Protein AF-0000000084916373 (afdb_homodimer)

Solvent-accessible surface area (backbone atoms only — not comparable to full-atom values): 28787 Å² total; per-residue (Å²): 110,29,50,51,50,43,51,54,51,27,26,49,49,11,46,56,46,64,75,36,82,85,44,52,94,63,27,36,56,26,42,46,44,47,35,46,66,44,12,48,21,22,32,31,51,45,44,42,34,71,55,84,90,56,76,74,57,50,57,21,31,39,40,31,54,52,39,30,50,51,26,40,54,53,34,50,49,50,22,62,76,70,62,50,53,50,31,57,30,38,24,44,22,38,29,34,19,35,44,19,34,54,60,53,28,48,42,50,40,38,44,75,61,30,74,73,38,48,58,47,44,48,41,23,27,47,78,7,40,49,45,38,45,36,41,60,40,46,50,44,41,23,62,36,52,76,43,80,80,50,70,66,56,33,50,51,51,51,74,67,31,57,35,51,50,33,36,54,52,16,47,53,31,26,77,68,70,40,74,72,59,69,47,56,40,50,35,21,46,57,38,27,63,38,32,42,57,45,31,25,23,24,50,20,43,62,54,46,77,69,79,90,60,90,48,58,68,60,45,51,52,31,45,44,40,20,49,44,49,45,23,49,49,43,44,44,48,44,37,63,72,66,58,50,69,59,67,61,48,53,49,31,35,52,39,42,24,24,23,33,17,63,68,41,22,49,51,25,33,74,48,62,15,45,45,68,56,32,46,35,42,36,30,52,26,45,66,51,24,61,57,45,45,54,53,50,52,60,71,73,100,108,30,48,50,50,43,51,54,51,27,27,49,49,12,48,58,44,64,75,37,82,84,46,52,93,62,27,35,56,28,42,46,43,46,35,46,64,45,12,47,21,23,33,30,52,45,44,42,33,70,54,83,89,57,76,73,56,52,58,22,30,40,41,32,53,52,40,30,50,51,25,39,53,52,33,50,50,50,22,61,76,68,64,50,52,49,32,57,31,38,24,45,20,39,28,33,20,35,42,19,35,56,59,54,28,47,41,50,41,37,42,73,62,30,74,72,37,48,59,46,42,49,41,24,26,48,77,7,40,49,45,39,44,34,41,60,38,46,51,43,38,23,63,37,52,74,42,79,79,50,70,68,57,33,49,50,51,51,73,67,31,57,36,48,50,33,36,53,51,16,47,55,32,26,76,68,71,42,76,72,58,67,48,56,39,50,34,20,46,58,38,27,63,39,33,42,55,44,30,24,22,24,51,20,44,62,55,46,80,69,78,90,60,91,49,58,68,60,45,50,51,33,44,44,40,18,51,45,48,46,22,48,49,44,45,44,47,45,38,63,71,66,58,49,70,58,66,62,46,52,51,31,36,51,39,41,24,25,24,33,16,64,69,40,22,48,52,26,33,75,46,62,15,44,45,69,55,32,46,35,41,36,31,51,28,44,67,50,23,60,58,48,44,54,54,50,54,60,72,74,101

Radius of gyration: 26.42 Å; Cα contacts (8 Å, |Δi|>4): 1008; chains: 2; bounding box: 50×74×58 Å

Structure (mmCIF, N/CA/C/O backbone):
data_AF-0000000084916373-model_v1
#
loop_
_entity.id
_entity.type
_entity.pdbx_description
1 polymer 'Membrane transport protein'
#
loop_
_atom_site.group_PDB
_atom_site.id
_atom_site.type_symbol
_atom_site.label_atom_id
_atom_site.label_alt_id
_atom_site.label_comp_id
_atom_site.label_asym_id
_atom_site.label_entity_id
_atom_site.label_seq_id
_atom_site.pdbx_PDB_ins_code
_atom_site.Cartn_x
_atom_site.Cartn_y
_atom_site.Cartn_z
_atom_site.occupancy
_atom_site.B_iso_or_equiv
_atom_site.auth_seq_id
_atom_site.auth_comp_id
_atom_site.auth_asym_id
_atom_site.auth_atom_id
_atom_site.pdbx_PDB_model_num
ATOM 1 N N . MET A 1 1 ? -13.148 -0.908 18.141 1 86 1 MET A N 1
ATOM 2 C CA . MET A 1 1 ? -11.992 -1.636 18.656 1 86 1 MET A CA 1
ATOM 3 C C . MET A 1 1 ? -11.094 -2.107 17.5 1 86 1 MET A C 1
ATOM 5 O O . MET A 1 1 ? -9.867 -2.07 17.609 1 86 1 MET A O 1
ATOM 9 N N . ASP A 1 2 ? -11.688 -2.361 16.375 1 92.56 2 ASP A N 1
ATOM 10 C CA . ASP A 1 2 ? -10.906 -2.877 15.25 1 92.56 2 ASP A CA 1
ATOM 11 C C . ASP A 1 2 ? -9.984 -1.799 14.688 1 92.56 2 ASP A C 1
ATOM 13 O O . ASP A 1 2 ? -8.805 -2.057 14.422 1 92.56 2 ASP A O 1
ATOM 17 N N . THR A 1 3 ? -10.508 -0.589 14.688 1 91.44 3 THR A N 1
ATOM 18 C CA . THR A 1 3 ? -9.711 0.476 14.094 1 91.44 3 THR A CA 1
ATOM 19 C C . THR A 1 3 ? -8.531 0.835 14.984 1 91.44 3 THR A C 1
ATOM 21 O O . THR A 1 3 ? -7.457 1.185 14.492 1 91.44 3 THR A O 1
ATOM 24 N N . ILE A 1 4 ? -8.742 0.727 16.219 1 92.69 4 ILE A N 1
ATOM 25 C CA . ILE A 1 4 ? -7.664 0.983 17.172 1 92.69 4 ILE A CA 1
ATOM 26 C C . ILE A 1 4 ? -6.609 -0.117 17.062 1 92.69 4 ILE A C 1
ATOM 28 O O . ILE A 1 4 ? -5.41 0.161 17.094 1 92.69 4 ILE A O 1
ATOM 32 N N . ILE A 1 5 ? -7.02 -1.351 16.953 1 95.5 5 ILE A N 1
ATOM 33 C CA . ILE A 1 5 ? -6.102 -2.471 16.781 1 95.5 5 ILE A CA 1
ATOM 34 C C . ILE A 1 5 ? -5.312 -2.301 15.484 1 95.5 5 ILE A C 1
ATOM 36 O O . ILE A 1 5 ? -4.094 -2.492 15.461 1 95.5 5 ILE A O 1
ATOM 40 N N . LEU A 1 6 ? -6.027 -1.911 14.453 1 96.25 6 LEU A N 1
ATOM 41 C CA . LEU A 1 6 ? -5.383 -1.679 13.164 1 96.25 6 LEU A CA 1
ATOM 42 C C . LEU A 1 6 ? -4.305 -0.61 13.281 1 96.25 6 LEU A C 1
ATOM 44 O O . LEU A 1 6 ? -3.209 -0.763 12.734 1 96.25 6 LEU A O 1
ATOM 48 N N . LEU A 1 7 ? -4.652 0.429 14 1 94.81 7 LEU A N 1
ATOM 49 C CA . LEU A 1 7 ? -3.75 1.562 14.188 1 94.81 7 LEU A CA 1
ATOM 50 C C . LEU A 1 7 ? -2.43 1.109 14.805 1 94.81 7 LEU A C 1
ATOM 52 O O . LEU A 1 7 ? -1.363 1.324 14.219 1 94.81 7 LEU A O 1
ATOM 56 N N . PHE A 1 8 ? -2.453 0.413 15.836 1 95.69 8 PHE A N 1
ATOM 57 C CA . PHE A 1 8 ? -1.244 0.057 16.578 1 95.69 8 PHE A CA 1
ATOM 58 C C . PHE A 1 8 ? -0.539 -1.122 15.914 1 95.69 8 PHE A C 1
ATOM 60 O O . PHE A 1 8 ? 0.691 -1.202 15.922 1 95.69 8 PHE A O 1
ATOM 67 N N . LEU A 1 9 ? -1.278 -2.043 15.32 1 97.12 9 LEU A N 1
ATOM 68 C CA . LEU A 1 9 ? -0.685 -3.18 14.625 1 97.12 9 LEU A CA 1
ATOM 69 C C . LEU A 1 9 ? 0.157 -2.711 13.445 1 97.12 9 LEU A C 1
ATOM 71 O O . LEU A 1 9 ? 1.304 -3.137 13.281 1 97.12 9 LEU A O 1
ATOM 75 N N . CYS A 1 10 ? -0.385 -1.832 12.648 1 97.56 10 CYS A N 1
ATOM 76 C CA . CYS A 1 10 ? 0.311 -1.375 11.453 1 97.56 10 CYS A CA 1
ATOM 77 C C . CYS A 1 10 ? 1.515 -0.514 11.812 1 97.56 10 CYS A C 1
ATOM 79 O O . CYS A 1 10 ? 2.566 -0.611 11.18 1 97.56 10 CYS A O 1
ATOM 81 N N . LEU A 1 11 ? 1.34 0.321 12.844 1 96.06 11 LEU A N 1
ATOM 82 C CA . LEU A 1 11 ? 2.469 1.119 13.312 1 96.06 11 LEU A CA 1
ATOM 83 C C . LEU A 1 11 ? 3.604 0.224 13.797 1 96.06 11 LEU A C 1
ATOM 85 O O . LEU A 1 11 ? 4.77 0.455 13.461 1 96.06 11 LEU A O 1
ATOM 89 N N . LEU A 1 12 ? 3.271 -0.769 14.57 1 97.12 12 LEU A N 1
ATOM 90 C CA . LEU A 1 12 ? 4.262 -1.694 15.117 1 97.12 12 LEU A CA 1
ATOM 91 C C . LEU A 1 12 ? 4.93 -2.49 14 1 97.12 12 LEU A C 1
ATOM 93 O O . LEU A 1 12 ? 6.141 -2.717 14.039 1 97.12 12 LEU A O 1
ATOM 97 N N . LEU A 1 13 ? 4.18 -2.934 13.039 1 97.56 13 LEU A N 1
ATOM 98 C CA . LEU A 1 13 ? 4.75 -3.639 11.898 1 97.56 13 LEU A CA 1
ATOM 99 C C . LEU A 1 13 ? 5.777 -2.77 11.172 1 97.56 13 LEU A C 1
ATOM 101 O O . LEU A 1 13 ? 6.852 -3.246 10.805 1 97.56 13 LEU A O 1
ATOM 105 N N . GLY A 1 14 ? 5.379 -1.488 10.977 1 97.62 14 GLY A N 1
ATOM 106 C CA . GLY A 1 14 ? 6.328 -0.568 10.375 1 97.62 14 GLY A CA 1
ATOM 107 C C . GLY A 1 14 ? 7.641 -0.487 11.133 1 97.62 14 GLY A C 1
ATOM 108 O O . GLY A 1 14 ? 8.719 -0.522 10.523 1 97.62 14 GLY A O 1
ATOM 109 N N . ILE A 1 15 ? 7.574 -0.444 12.422 1 96.25 15 ILE A N 1
ATOM 110 C CA . ILE A 1 15 ? 8.758 -0.365 13.273 1 96.25 15 ILE A CA 1
ATOM 111 C C . ILE A 1 15 ? 9.57 -1.648 13.141 1 96.25 15 ILE A C 1
ATOM 113 O O . ILE A 1 15 ? 10.797 -1.601 13.008 1 96.25 15 ILE A O 1
ATOM 117 N N . VAL A 1 16 ? 8.938 -2.754 13.102 1 96.38 16 VAL A N 1
ATOM 118 C CA . VAL A 1 16 ? 9.594 -4.051 12.984 1 96.38 16 VAL A CA 1
ATOM 119 C C . VAL A 1 16 ? 10.273 -4.16 11.617 1 96.38 16 VAL A C 1
ATOM 121 O O . VAL A 1 16 ? 11.383 -4.688 11.508 1 96.38 16 VAL A O 1
ATOM 124 N N . PHE A 1 17 ? 9.672 -3.646 10.586 1 96.81 17 PHE A N 1
ATOM 125 C CA . PHE A 1 17 ? 10.164 -3.771 9.227 1 96.81 17 PHE A CA 1
ATOM 126 C C . PHE A 1 17 ? 11.438 -2.951 9.031 1 96.81 17 PHE A C 1
ATOM 128 O O . PHE A 1 17 ? 12.156 -3.137 8.047 1 96.81 17 PHE A O 1
ATOM 135 N N . GLN A 1 18 ? 11.68 -2.029 9.953 1 95.38 18 GLN A N 1
ATOM 136 C CA . GLN A 1 18 ? 12.93 -1.275 9.875 1 95.38 18 GLN A CA 1
ATOM 137 C C . GLN A 1 18 ? 14.133 -2.207 9.906 1 95.38 18 GLN A C 1
ATOM 139 O O . GLN A 1 18 ? 15.195 -1.877 9.367 1 95.38 18 GLN A O 1
ATOM 144 N N . ASN A 1 19 ? 13.938 -3.385 10.484 1 93.62 19 ASN A N 1
ATOM 145 C CA . ASN A 1 19 ? 15.062 -4.289 10.695 1 93.62 19 ASN A CA 1
ATOM 146 C C . ASN A 1 19 ? 14.945 -5.547 9.836 1 93.62 19 ASN A C 1
ATOM 148 O O . ASN A 1 19 ? 15.625 -6.539 10.086 1 93.62 19 ASN A O 1
ATOM 152 N N . VAL A 1 20 ? 14.102 -5.535 8.945 1 91.56 20 VAL A N 1
ATOM 153 C CA . VAL A 1 20 ? 13.93 -6.668 8.047 1 91.56 20 VAL A CA 1
ATOM 154 C C . VAL A 1 20 ? 14.664 -6.402 6.734 1 91.56 20 VAL A C 1
ATOM 156 O O . VAL A 1 20 ? 14.391 -5.41 6.051 1 91.56 20 VAL A O 1
ATOM 159 N N . ASN A 1 21 ? 15.484 -7.242 6.301 1 88.81 21 ASN A N 1
ATOM 160 C CA . ASN A 1 21 ? 16.391 -7.043 5.176 1 88.81 21 ASN A CA 1
ATOM 161 C C . ASN A 1 21 ? 15.633 -7.004 3.85 1 88.81 21 ASN A C 1
ATOM 163 O O . ASN A 1 21 ? 16.078 -6.367 2.895 1 88.81 21 ASN A O 1
ATOM 167 N N . SER A 1 22 ? 14.555 -7.684 3.762 1 87.62 22 SER A N 1
ATOM 168 C CA . SER A 1 22 ? 13.82 -7.75 2.504 1 87.62 22 SER A CA 1
ATOM 169 C C . SER A 1 22 ? 13.195 -6.402 2.156 1 87.62 22 SER A C 1
ATOM 171 O O . SER A 1 22 ? 12.906 -6.129 0.99 1 87.62 22 SER A O 1
ATOM 173 N N . PHE A 1 23 ? 12.961 -5.566 3.133 1 91.62 23 PHE A N 1
ATOM 174 C CA . PHE A 1 23 ? 12.453 -4.223 2.885 1 91.62 23 PHE A CA 1
ATOM 175 C C . PHE A 1 23 ? 13.586 -3.283 2.492 1 91.62 23 PHE A C 1
ATOM 177 O O . PHE A 1 23 ? 14.586 -3.17 3.209 1 91.62 23 PHE A O 1
ATOM 184 N N . PRO A 1 24 ? 13.32 -2.607 1.351 1 92.88 24 PRO A N 1
ATOM 185 C CA . PRO A 1 24 ? 14.32 -1.589 1.033 1 92.88 24 PRO A CA 1
ATOM 186 C C . PRO A 1 24 ? 14.438 -0.515 2.113 1 92.88 24 PRO A C 1
ATOM 188 O O . PRO A 1 24 ? 13.445 -0.192 2.773 1 92.88 24 PRO A O 1
ATOM 191 N N . LYS A 1 25 ? 15.633 0.124 2.207 1 91.44 25 LYS A N 1
ATOM 192 C CA . LYS A 1 25 ? 15.883 1.139 3.227 1 91.44 25 LYS A CA 1
ATOM 193 C C . LYS A 1 25 ? 14.977 2.354 3.023 1 91.44 25 LYS A C 1
ATOM 195 O O . LYS A 1 25 ? 14.602 3.023 3.99 1 91.44 25 LYS A O 1
ATOM 200 N N . ASN A 1 26 ? 14.586 2.559 1.809 1 93.94 26 ASN A N 1
ATOM 201 C CA . ASN A 1 26 ? 13.734 3.705 1.51 1 93.94 26 ASN A CA 1
ATOM 202 C C . ASN A 1 26 ? 12.289 3.279 1.236 1 93.94 26 ASN A C 1
ATOM 204 O O . ASN A 1 26 ? 11.578 3.936 0.475 1 93.94 26 ASN A O 1
ATOM 208 N N . ALA A 1 27 ? 11.875 2.205 1.828 1 96.5 27 ALA A N 1
ATOM 209 C CA . ALA A 1 27 ? 10.555 1.642 1.568 1 96.5 27 ALA A CA 1
ATOM 210 C C . ALA A 1 27 ? 9.453 2.639 1.922 1 96.5 27 ALA A C 1
ATOM 212 O O . ALA A 1 27 ? 8.422 2.695 1.252 1 96.5 27 ALA A O 1
ATOM 213 N N . HIS A 1 28 ? 9.656 3.42 2.975 1 96.12 28 HIS A N 1
ATOM 214 C CA . HIS A 1 28 ? 8.648 4.383 3.412 1 96.12 28 HIS A CA 1
ATOM 215 C C . HIS A 1 28 ? 8.352 5.406 2.32 1 96.12 28 HIS A C 1
ATOM 217 O O . HIS A 1 28 ? 7.223 5.887 2.205 1 96.12 28 HIS A O 1
ATOM 223 N N . LEU A 1 29 ? 9.312 5.73 1.427 1 95.88 29 LEU A N 1
ATOM 224 C CA . LEU A 1 29 ? 9.102 6.707 0.36 1 95.88 29 LEU A CA 1
ATOM 225 C C . LEU A 1 29 ? 8.078 6.191 -0.652 1 95.88 29 LEU A C 1
ATOM 227 O O . LEU A 1 29 ? 7.188 6.934 -1.069 1 95.88 29 LEU A O 1
ATOM 231 N N . ALA A 1 30 ? 8.227 4.93 -0.994 1 96.94 30 ALA A N 1
ATOM 232 C CA . ALA A 1 30 ? 7.305 4.328 -1.952 1 96.94 30 ALA A CA 1
ATOM 233 C C . ALA A 1 30 ? 5.895 4.234 -1.374 1 96.94 30 ALA A C 1
ATOM 235 O O . ALA A 1 30 ? 4.914 4.52 -2.066 1 96.94 30 ALA A O 1
ATOM 236 N N . LEU A 1 31 ? 5.785 3.811 -0.156 1 97.94 31 LEU A N 1
ATOM 237 C CA . LEU A 1 31 ? 4.488 3.705 0.503 1 97.94 31 LEU A CA 1
ATOM 238 C C . LEU A 1 31 ? 3.826 5.074 0.625 1 97.94 31 LEU A C 1
ATOM 240 O O . LEU A 1 31 ? 2.623 5.211 0.394 1 97.94 31 LEU A O 1
ATOM 244 N N . ASN A 1 32 ? 4.629 6.094 0.969 1 96.62 32 ASN A N 1
ATOM 245 C CA . ASN A 1 32 ? 4.121 7.461 1.044 1 96.62 32 ASN A CA 1
ATOM 246 C C . ASN A 1 32 ? 3.566 7.926 -0.299 1 96.62 32 ASN A C 1
ATOM 248 O O . ASN A 1 32 ? 2.52 8.57 -0.354 1 96.62 32 ASN A O 1
ATOM 252 N N . GLN A 1 33 ? 4.312 7.602 -1.324 1 96.5 33 GLN A N 1
ATOM 253 C CA . GLN A 1 33 ? 3.879 8.023 -2.65 1 96.5 33 GLN A CA 1
ATOM 254 C C . GLN A 1 33 ? 2.566 7.352 -3.039 1 96.5 33 GLN A C 1
ATOM 256 O O . GLN A 1 33 ? 1.718 7.965 -3.693 1 96.5 33 GLN A O 1
ATOM 261 N N . PHE A 1 34 ? 2.385 6.113 -2.68 1 98.25 34 PHE A N 1
ATOM 262 C CA . PHE A 1 34 ? 1.119 5.43 -2.932 1 98.25 34 PHE A CA 1
ATOM 263 C C . PHE A 1 34 ? -0.027 6.141 -2.219 1 98.25 34 PHE A C 1
ATOM 265 O O . PHE A 1 34 ? -1.078 6.383 -2.816 1 98.25 34 PHE A O 1
ATOM 272 N N . VAL A 1 35 ? 0.181 6.461 -0.971 1 97.62 35 VAL A N 1
ATOM 273 C CA . VAL A 1 35 ? -0.853 7.113 -0.173 1 97.62 35 VAL A CA 1
ATOM 274 C C . VAL A 1 35 ? -1.18 8.477 -0.768 1 97.62 35 VAL A C 1
ATOM 276 O O . VAL A 1 35 ? -2.352 8.828 -0.935 1 97.62 35 VAL A O 1
ATOM 279 N N . LEU A 1 36 ? -0.186 9.219 -1.156 1 95.94 36 LEU A N 1
ATOM 280 C CA . LEU A 1 36 ? -0.333 10.594 -1.61 1 95.94 36 LEU A CA 1
ATOM 281 C C . LEU A 1 36 ? -0.966 10.648 -2.998 1 95.94 36 LEU A C 1
ATOM 283 O O . LEU A 1 36 ? -1.745 11.555 -3.297 1 95.94 36 LEU A O 1
ATOM 287 N N . ASN A 1 37 ? -0.637 9.625 -3.811 1 96 37 ASN A N 1
ATOM 288 C CA . ASN A 1 37 ? -1.009 9.742 -5.219 1 96 37 ASN A CA 1
ATOM 289 C C . ASN A 1 37 ? -2.191 8.836 -5.562 1 96 37 ASN A C 1
ATOM 291 O O . ASN A 1 37 ? -2.812 9 -6.613 1 96 37 ASN A O 1
ATOM 295 N N . VAL A 1 38 ? -2.51 7.973 -4.648 1 97.94 38 VAL A N 1
ATOM 296 C CA . VAL A 1 38 ? -3.588 7.039 -4.957 1 97.94 38 VAL A CA 1
ATOM 297 C C . VAL A 1 38 ? -4.668 7.121 -3.879 1 97.94 38 VAL A C 1
ATOM 299 O O . VAL A 1 38 ? -5.801 7.523 -4.156 1 97.94 38 VAL A O 1
ATOM 302 N N . SER A 1 39 ? -4.305 6.855 -2.629 1 98.25 39 SER A N 1
ATOM 303 C CA . SER A 1 39 ? -5.273 6.656 -1.557 1 98.25 39 SER A CA 1
ATOM 304 C C . SER A 1 39 ? -5.977 7.957 -1.195 1 98.25 39 SER A C 1
ATOM 306 O O . SER A 1 39 ? -7.203 7.996 -1.083 1 98.25 39 SER A O 1
ATOM 308 N N . ILE A 1 40 ? -5.211 9.016 -0.979 1 97 40 ILE A N 1
ATOM 309 C CA . ILE A 1 40 ? -5.762 10.273 -0.502 1 97 40 ILE A CA 1
ATOM 310 C C . ILE A 1 40 ? -6.605 10.922 -1.603 1 97 40 ILE A C 1
ATOM 312 O O . ILE A 1 40 ? -7.719 11.383 -1.35 1 97 40 ILE A O 1
ATOM 316 N N . PRO A 1 41 ? -6.078 10.93 -2.867 1 97.31 41 PRO A N 1
ATOM 317 C CA . PRO A 1 41 ? -6.938 11.43 -3.943 1 97.31 41 PRO A CA 1
ATOM 318 C C . PRO A 1 41 ? -8.273 10.688 -4.02 1 97.31 41 PRO A C 1
ATOM 320 O O . PRO A 1 41 ? -9.32 11.32 -4.18 1 97.31 41 PRO A O 1
ATOM 323 N N . ALA A 1 42 ? -8.219 9.391 -3.904 1 98.25 42 ALA A N 1
ATOM 324 C CA . ALA A 1 42 ? -9.445 8.594 -3.934 1 98.25 42 ALA A CA 1
ATOM 325 C C . ALA A 1 42 ? -10.352 8.938 -2.758 1 98.25 42 ALA A C 1
ATOM 327 O O . ALA A 1 42 ? -11.578 8.977 -2.9 1 98.25 42 ALA A O 1
ATOM 328 N N . MET A 1 43 ? -9.766 9.164 -1.672 1 97.31 43 MET A N 1
ATOM 329 C CA . MET A 1 43 ? -10.508 9.555 -0.476 1 97.31 43 MET A CA 1
ATOM 330 C C . MET A 1 43 ? -11.258 10.859 -0.701 1 97.31 43 MET A C 1
ATOM 332 O O . MET A 1 43 ? -12.43 10.977 -0.344 1 97.31 43 MET A O 1
ATOM 336 N N . ALA A 1 44 ? -10.594 11.805 -1.265 1 97.12 44 ALA A N 1
ATOM 337 C CA . ALA A 1 44 ? -11.219 13.086 -1.567 1 97.12 44 ALA A CA 1
ATOM 338 C C . ALA A 1 44 ? -12.383 12.914 -2.541 1 97.12 44 ALA A C 1
ATOM 340 O O . ALA A 1 44 ? -13.461 13.469 -2.328 1 97.12 44 ALA A O 1
ATOM 341 N N . LEU A 1 45 ? -12.156 12.117 -3.57 1 98.06 45 LEU A N 1
ATOM 342 C CA . LEU A 1 45 ? -13.164 11.922 -4.605 1 98.06 45 LEU A CA 1
ATOM 343 C C . LEU A 1 45 ? -14.375 11.188 -4.051 1 98.06 45 LEU A C 1
ATOM 345 O O . LEU A 1 45 ? -15.492 11.375 -4.531 1 98.06 45 LEU A O 1
ATOM 349 N N . TYR A 1 46 ? -14.172 10.422 -3.039 1 97.94 46 TYR A N 1
ATOM 350 C CA . TYR A 1 46 ? -15.273 9.656 -2.463 1 97.94 46 TYR A CA 1
ATOM 351 C C . TYR A 1 46 ? -16.078 10.5 -1.483 1 97.94 46 TYR A C 1
ATOM 353 O O . TYR A 1 46 ? -17.312 10.531 -1.539 1 97.94 46 TYR A O 1
ATOM 361 N N . TYR A 1 47 ? -15.422 11.234 -0.613 1 96.5 47 TYR A N 1
ATOM 362 C CA . TYR A 1 47 ? -16.094 11.844 0.535 1 96.5 47 TYR A CA 1
ATOM 363 C C . TYR A 1 47 ? -16.562 13.25 0.204 1 96.5 47 TYR A C 1
ATOM 365 O O . TYR A 1 47 ? -17.672 13.641 0.582 1 96.5 47 TYR A O 1
ATOM 373 N N . ILE A 1 48 ? -15.883 14.016 -0.534 1 96.94 48 ILE A N 1
ATOM 374 C CA . ILE A 1 48 ? -16.094 15.453 -0.667 1 96.94 48 ILE A CA 1
ATOM 375 C C . ILE A 1 48 ? -17.391 15.719 -1.434 1 96.94 48 ILE A C 1
ATOM 377 O O . ILE A 1 48 ? -18.172 16.594 -1.058 1 96.94 48 ILE A O 1
ATOM 381 N N . PRO A 1 49 ? -17.641 14.984 -2.537 1 97.19 49 PRO A N 1
ATOM 382 C CA . PRO A 1 49 ? -18.875 15.25 -3.26 1 97.19 49 PRO A CA 1
ATOM 383 C C . PRO A 1 49 ? -20.125 15.07 -2.383 1 97.19 49 PRO A C 1
ATOM 385 O O . PRO A 1 49 ? -21.188 15.578 -2.715 1 97.19 49 PRO A O 1
ATOM 388 N N . LYS A 1 50 ? -19.969 14.445 -1.221 1 95.06 50 LYS A N 1
ATOM 389 C CA . LYS A 1 50 ? -21.094 14.086 -0.375 1 95.06 50 LYS A CA 1
ATOM 390 C C . LYS A 1 50 ? -21.219 15.031 0.811 1 95.06 50 LYS A C 1
ATOM 392 O O . LYS A 1 50 ? -22.234 15.016 1.521 1 95.06 50 LYS A O 1
ATOM 397 N N . ILE A 1 51 ? -20.281 15.938 0.993 1 94.75 51 ILE A N 1
ATOM 398 C CA . ILE A 1 51 ? -20.234 16.812 2.154 1 94.75 51 ILE A CA 1
ATOM 399 C C . ILE A 1 51 ? -21.188 18 1.948 1 94.75 51 ILE A C 1
ATOM 401 O O . ILE A 1 51 ? -21.312 18.5 0.834 1 94.75 51 ILE A O 1
ATOM 405 N N . LYS A 1 52 ? -21.891 18.391 3.012 1 93.62 52 LYS A N 1
ATOM 406 C CA . LYS A 1 52 ? -22.656 19.625 2.984 1 93.62 52 LYS A CA 1
ATOM 407 C C . LYS A 1 52 ? -21.75 20.844 3.166 1 93.62 52 LYS A C 1
ATOM 409 O O . LYS A 1 52 ? -21.109 21 4.211 1 93.62 52 LYS A O 1
ATOM 414 N N . ILE A 1 53 ? -21.812 21.719 2.209 1 92.5 53 ILE A N 1
ATOM 415 C CA . ILE A 1 53 ? -20.938 22.891 2.26 1 92.5 53 ILE A CA 1
ATOM 416 C C . ILE A 1 53 ? -21.656 24.031 2.988 1 92.5 53 ILE A C 1
ATOM 418 O O . ILE A 1 53 ? -22.688 24.516 2.525 1 92.5 53 ILE A O 1
ATOM 422 N N . ASP A 1 54 ? -21.094 24.375 4.121 1 94.19 54 ASP A N 1
ATOM 423 C CA . ASP A 1 54 ? -21.625 25.516 4.883 1 94.19 54 ASP A CA 1
ATOM 424 C C . ASP A 1 54 ? -20.5 26.203 5.66 1 94.19 54 ASP A C 1
ATOM 426 O O . ASP A 1 54 ? -19.328 25.906 5.469 1 94.19 54 ASP A O 1
ATOM 430 N N . GLU A 1 55 ? -20.75 27.188 6.461 1 94.06 55 GLU A N 1
ATOM 431 C CA . GLU A 1 55 ? -19.781 28.031 7.137 1 94.06 55 GLU A CA 1
ATOM 432 C C . GLU A 1 55 ? -19 27.25 8.195 1 94.06 55 GLU A C 1
ATOM 434 O O . GLU A 1 55 ? -17.906 27.656 8.594 1 94.06 55 GLU A O 1
ATOM 439 N N . SER A 1 56 ? -19.547 26.203 8.641 1 95.19 56 SER A N 1
ATOM 440 C CA . SER A 1 56 ? -18.875 25.406 9.656 1 95.19 56 SER A CA 1
ATOM 441 C C . SER A 1 56 ? -17.562 24.844 9.141 1 95.19 56 SER A C 1
ATOM 443 O O . SER A 1 56 ? -16.688 24.484 9.922 1 95.19 56 SER A O 1
ATOM 445 N N . LEU A 1 57 ? -17.438 24.797 7.84 1 95.38 57 LEU A N 1
ATOM 446 C CA . LEU A 1 57 ? -16.234 24.234 7.227 1 95.38 57 LEU A CA 1
ATOM 447 C C . LEU A 1 57 ? -15.062 25.219 7.348 1 95.38 57 LEU A C 1
ATOM 449 O O . LEU A 1 57 ? -13.906 24.844 7.113 1 95.38 57 LEU A O 1
ATOM 453 N N . LEU A 1 58 ? -15.281 26.406 7.773 1 96.62 58 LEU A N 1
ATOM 454 C CA . LEU A 1 58 ? -14.219 27.375 8 1 96.62 58 LEU A CA 1
ATOM 455 C C . LEU A 1 58 ? -13.383 26.984 9.219 1 96.62 58 LEU A C 1
ATOM 457 O O . LEU A 1 58 ? -12.188 27.297 9.281 1 96.62 58 LEU A O 1
ATOM 461 N N . PHE A 1 59 ? -13.992 26.297 10.156 1 97.88 59 PHE A N 1
ATOM 462 C CA . PHE A 1 59 ? -13.297 25.875 11.367 1 97.88 59 PHE A CA 1
ATOM 463 C C . PHE A 1 59 ? -12.172 24.906 11.039 1 97.88 59 PHE A C 1
ATOM 465 O O . PHE A 1 59 ? -11.016 25.141 11.398 1 97.88 59 PHE A O 1
ATOM 472 N N . PRO A 1 60 ? -12.5 23.859 10.32 1 98.44 60 PRO A N 1
ATOM 473 C CA . PRO A 1 60 ? -11.406 22.953 9.977 1 98.44 60 PRO A CA 1
ATOM 474 C C . PRO A 1 60 ? -10.367 23.594 9.062 1 98.44 60 PRO A C 1
ATOM 476 O O . PRO A 1 60 ? -9.172 23.344 9.211 1 98.44 60 PRO A O 1
ATOM 479 N N . VAL A 1 61 ? -10.734 24.406 8.164 1 97.69 61 VAL A N 1
ATOM 480 C CA . VAL A 1 61 ? -9.789 25.078 7.277 1 97.69 61 VAL A CA 1
ATOM 481 C C . VAL A 1 61 ? -8.852 25.953 8.102 1 97.69 61 VAL A C 1
ATOM 483 O O . VAL A 1 61 ? -7.656 26.031 7.816 1 97.69 61 VAL A O 1
ATOM 486 N N . GLY A 1 62 ? -9.352 26.578 9.047 1 98.25 62 GLY A N 1
ATOM 487 C CA . GLY A 1 62 ? -8.633 27.547 9.859 1 98.25 62 GLY A CA 1
ATOM 488 C C . GLY A 1 62 ? -7.539 26.922 10.711 1 98.25 62 GLY A C 1
ATOM 489 O O . GLY A 1 62 ? -6.602 27.609 11.125 1 98.25 62 GLY A O 1
ATOM 490 N N . ILE A 1 63 ? -7.605 25.625 10.914 1 98.62 63 ILE A N 1
ATOM 491 C CA . ILE A 1 63 ? -6.691 24.953 11.828 1 98.62 63 ILE A CA 1
ATOM 492 C C . ILE A 1 63 ? -5.25 25.156 11.367 1 98.62 63 ILE A C 1
ATOM 494 O O . ILE A 1 63 ? -4.398 25.594 12.141 1 98.62 63 ILE A O 1
ATOM 498 N N . ALA A 1 64 ? -5 24.875 10.125 1 98.19 64 ALA A N 1
ATOM 499 C CA . ALA A 1 64 ? -3.627 24.938 9.633 1 98.19 64 ALA A CA 1
ATOM 500 C C . ALA A 1 64 ? -3.182 26.391 9.445 1 98.19 64 ALA A C 1
ATOM 502 O O . ALA A 1 64 ? -2.039 26.734 9.75 1 98.19 64 ALA A O 1
ATOM 503 N N . TRP A 1 65 ? -4.043 27.266 8.953 1 98.56 65 TRP A N 1
ATOM 504 C CA . TRP A 1 65 ? -3.701 28.656 8.656 1 98.56 65 TRP A CA 1
ATOM 505 C C . TRP A 1 65 ? -3.42 29.422 9.938 1 98.56 65 TRP A C 1
ATOM 507 O O . TRP A 1 65 ? -2.367 30.062 10.07 1 98.56 65 TRP A O 1
ATOM 517 N N . ILE A 1 66 ? -4.344 29.359 10.812 1 98.69 66 ILE A N 1
ATOM 518 C CA . ILE A 1 66 ? -4.188 30.062 12.078 1 98.69 66 ILE A CA 1
ATOM 519 C C . ILE A 1 66 ? -3.076 29.406 12.898 1 98.69 66 ILE A C 1
ATOM 521 O O . ILE A 1 66 ? -2.264 30.094 13.516 1 98.69 66 ILE A O 1
ATOM 525 N N . GLY A 1 67 ? -3.035 28.062 12.898 1 98.62 67 GLY A N 1
ATOM 526 C CA . GLY A 1 67 ? -1.996 27.344 13.617 1 98.62 67 GLY A CA 1
ATOM 527 C C . GLY A 1 67 ? -0.595 27.719 13.172 1 98.62 67 GLY A C 1
ATOM 528 O O . GLY A 1 67 ? 0.293 27.922 14.008 1 98.62 67 GLY A O 1
ATOM 529 N N . PHE A 1 68 ? -0.405 27.812 11.875 1 98.81 68 PHE A N 1
ATOM 530 C CA . PHE A 1 68 ? 0.909 28.172 11.352 1 98.81 68 PHE A CA 1
ATOM 531 C C . PHE A 1 68 ? 1.253 29.609 11.695 1 98.81 68 PHE A C 1
ATOM 533 O O . PHE A 1 68 ? 2.41 29.922 11.977 1 98.81 68 PHE A O 1
ATOM 540 N N . LEU A 1 69 ? 0.287 30.469 11.609 1 98.62 69 LEU A N 1
ATOM 541 C CA . LEU A 1 69 ? 0.502 31.859 11.969 1 98.62 69 LEU A CA 1
ATOM 542 C C . LEU A 1 69 ? 0.938 31.984 13.422 1 98.62 69 LEU A 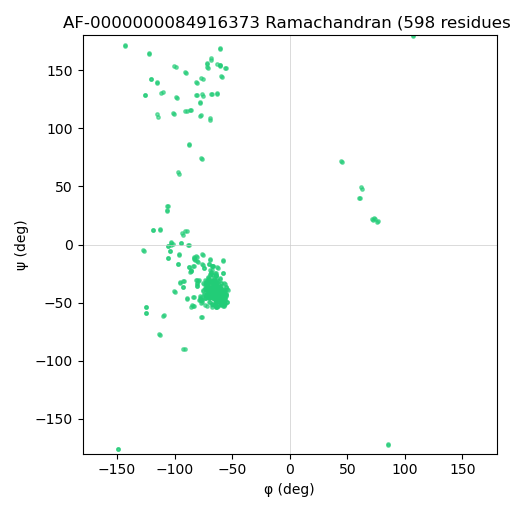C 1
ATOM 544 O O . LEU A 1 69 ? 1.855 32.75 13.734 1 98.62 69 LEU A O 1
ATOM 548 N N . ILE A 1 70 ? 0.297 31.281 14.297 1 98.62 70 ILE A N 1
ATOM 549 C CA . ILE A 1 70 ? 0.644 31.312 15.711 1 98.62 70 ILE A CA 1
ATOM 550 C C . ILE A 1 70 ? 2.053 30.75 15.914 1 98.62 70 ILE A C 1
ATOM 552 O O . ILE A 1 70 ? 2.805 31.25 16.766 1 98.62 70 ILE A O 1
ATOM 556 N N . SER A 1 71 ? 2.35 29.688 15.211 1 98.88 71 SER A N 1
ATOM 557 C CA . SER A 1 71 ? 3.701 29.141 15.273 1 98.88 71 SER A CA 1
ATOM 558 C C . SER A 1 71 ? 4.734 30.172 14.828 1 98.88 71 SER A C 1
ATOM 560 O O . SER A 1 71 ? 5.762 30.359 15.484 1 98.88 71 SER A O 1
ATOM 562 N N . PHE A 1 72 ? 4.438 30.812 13.688 1 98.75 72 PHE A N 1
ATOM 563 C CA . PHE A 1 72 ? 5.336 31.844 13.164 1 98.75 72 PHE A CA 1
ATOM 564 C C . PHE A 1 72 ? 5.562 32.938 14.195 1 98.75 72 PHE A C 1
ATOM 566 O O . PHE A 1 72 ? 6.707 33.281 14.492 1 98.75 72 PHE A O 1
ATOM 573 N N . LEU A 1 73 ? 4.531 33.469 14.727 1 98.75 73 LEU A N 1
ATOM 574 C CA . LEU A 1 73 ? 4.617 34.562 15.68 1 98.75 73 LEU A CA 1
ATOM 575 C C . LEU A 1 73 ? 5.348 34.125 16.938 1 98.75 73 LEU A C 1
ATOM 577 O O . LEU A 1 73 ? 6.188 34.875 17.469 1 98.75 73 LEU A O 1
ATOM 581 N N . PHE A 1 74 ? 5.035 32.938 17.453 1 98.81 74 PHE A N 1
ATOM 582 C CA . PHE A 1 74 ? 5.598 32.438 18.703 1 98.81 74 PHE A CA 1
ATOM 583 C C . PHE A 1 74 ? 7.105 32.25 18.578 1 98.81 74 PHE A C 1
ATOM 585 O O . PHE A 1 74 ? 7.871 32.781 19.375 1 98.81 74 PHE A O 1
ATOM 592 N N . PHE A 1 75 ? 7.539 31.531 17.594 1 98.88 75 PHE A N 1
ATOM 593 C CA . PHE A 1 75 ? 8.953 31.188 17.469 1 98.88 75 PHE A CA 1
ATOM 594 C C . PHE A 1 75 ? 9.75 32.344 16.906 1 98.88 75 PHE A C 1
ATOM 596 O O . PHE A 1 75 ? 10.938 32.5 17.219 1 98.88 75 PHE A O 1
ATOM 603 N N . TYR A 1 76 ? 9.094 33.188 16.031 1 98.5 76 TYR A N 1
ATOM 604 C CA . TYR A 1 76 ? 9.75 34.406 15.609 1 98.5 76 TYR A CA 1
ATOM 605 C C . TYR A 1 76 ? 10.078 35.281 16.812 1 98.5 76 TYR A C 1
ATOM 607 O O . TYR A 1 76 ? 11.195 35.781 16.938 1 98.5 76 TYR A O 1
ATOM 615 N N . ALA A 1 77 ? 9.109 35.5 17.672 1 98.69 77 ALA A N 1
ATOM 616 C CA . ALA A 1 77 ? 9.297 36.344 18.859 1 98.69 77 ALA A CA 1
ATOM 617 C C . ALA A 1 77 ? 10.398 35.781 19.75 1 98.69 77 ALA A C 1
ATOM 619 O O . ALA A 1 77 ? 11.289 36.5 20.188 1 98.69 77 ALA A O 1
ATOM 620 N N . LEU A 1 78 ? 10.328 34.469 20.031 1 98.5 78 LEU A N 1
ATOM 621 C CA . LEU A 1 78 ? 11.344 33.875 20.875 1 98.5 78 LEU A CA 1
ATOM 622 C C . LEU A 1 78 ? 12.719 33.938 20.219 1 98.5 78 LEU A C 1
ATOM 624 O O . LEU A 1 78 ? 13.727 34.156 20.891 1 98.5 78 LEU A O 1
ATOM 628 N N . GLY A 1 79 ? 12.734 33.688 18.891 1 98.06 79 GLY A N 1
ATOM 629 C CA . GLY A 1 79 ? 13.984 33.781 18.156 1 98.06 79 GLY A CA 1
ATOM 630 C C . GLY A 1 79 ? 14.617 35.156 18.234 1 98.06 79 GLY A C 1
ATOM 631 O O . GLY A 1 79 ? 15.844 35.281 18.359 1 98.06 79 GLY A O 1
ATOM 632 N N . LYS A 1 80 ? 13.75 36.156 18.188 1 97.94 80 LYS A N 1
ATOM 633 C CA . LYS A 1 80 ? 14.227 37.531 18.266 1 97.94 80 LYS A CA 1
ATOM 634 C C . LYS A 1 80 ? 14.703 37.875 19.688 1 97.94 80 LYS A C 1
ATOM 636 O O . LYS A 1 80 ? 15.75 38.5 19.859 1 97.94 80 LYS A O 1
ATOM 641 N N . ILE A 1 81 ? 13.969 37.531 20.656 1 98.25 81 ILE A N 1
ATOM 642 C CA . ILE A 1 81 ? 14.25 37.844 22.047 1 98.25 81 ILE A CA 1
ATOM 643 C C . ILE A 1 81 ? 15.531 37.125 22.5 1 98.25 81 ILE A C 1
ATOM 645 O O . ILE A 1 81 ? 16.375 37.719 23.172 1 98.25 81 ILE A O 1
ATOM 649 N N . PHE A 1 82 ? 15.656 35.844 22.062 1 98 82 PHE A N 1
ATOM 650 C CA . PHE A 1 82 ? 16.766 35.062 22.562 1 98 82 PHE A CA 1
ATOM 651 C C . PHE A 1 82 ? 17.875 34.969 21.5 1 98 82 PHE A C 1
ATOM 653 O O . PHE A 1 82 ? 18.828 34.188 21.672 1 98 82 PHE A O 1
ATOM 660 N N . LYS A 1 83 ? 17.672 35.625 20.359 1 98 83 LYS A N 1
ATOM 661 C CA . LYS A 1 83 ? 18.672 35.75 19.297 1 98 83 LYS A CA 1
ATOM 662 C C . LYS A 1 83 ? 19.047 34.375 18.719 1 98 83 LYS A C 1
ATOM 664 O O . LYS A 1 83 ? 20.219 34.031 18.625 1 98 83 LYS A O 1
ATOM 669 N N . TRP A 1 84 ? 18.016 33.594 18.406 1 98.06 84 TRP A N 1
ATOM 670 C CA . TRP A 1 84 ? 18.25 32.312 17.75 1 98.06 84 TRP A CA 1
ATOM 671 C C . TRP A 1 84 ? 18.703 32.5 16.312 1 98.06 84 TRP A C 1
ATOM 673 O O . TRP A 1 84 ? 18.484 33.562 15.719 1 98.06 84 TRP A O 1
ATOM 683 N N . SER A 1 85 ? 19.469 31.547 15.828 1 97.56 85 SER A N 1
ATOM 684 C CA . SER A 1 85 ? 19.812 31.562 14.414 1 97.56 85 SER A CA 1
ATOM 685 C C . SER A 1 85 ? 18.562 31.469 13.539 1 97.56 85 SER A C 1
ATOM 687 O O . SER A 1 85 ? 17.547 30.922 13.961 1 97.56 85 SER A O 1
ATOM 689 N N . ASN A 1 86 ? 18.625 31.953 12.344 1 97.56 86 ASN A N 1
ATOM 690 C CA . ASN A 1 86 ? 17.547 31.844 11.375 1 97.56 86 ASN A CA 1
ATOM 691 C C . ASN A 1 86 ? 17.156 30.391 11.125 1 97.56 86 ASN A C 1
ATOM 693 O O . ASN A 1 86 ? 15.977 30.062 11.031 1 97.56 86 ASN A O 1
ATOM 697 N N . LYS A 1 87 ? 18.172 29.578 11.062 1 98 87 LYS A N 1
ATOM 698 C CA . LYS A 1 87 ? 17.938 28.172 10.758 1 98 87 LYS A CA 1
ATOM 699 C C . LYS A 1 87 ? 17.125 27.5 11.859 1 98 87 LYS A C 1
ATOM 701 O O . LYS A 1 87 ? 16.219 26.703 11.578 1 98 87 LYS A O 1
ATOM 706 N N . LEU A 1 88 ? 17.5 27.797 13.047 1 98.12 88 LEU A N 1
ATOM 707 C CA . LEU A 1 88 ? 16.781 27.234 14.188 1 98.12 88 LEU A CA 1
ATOM 708 C C . LEU A 1 88 ? 15.352 27.75 14.242 1 98.12 88 LEU A C 1
ATOM 710 O O . LEU A 1 88 ? 14.414 26.969 14.414 1 98.12 88 LEU A O 1
ATOM 714 N N . THR A 1 89 ? 15.164 29.047 14.094 1 98.56 89 THR A N 1
ATOM 715 C CA . THR A 1 89 ? 13.844 29.672 14.148 1 98.56 89 THR A CA 1
ATOM 716 C C . THR A 1 89 ? 12.945 29.141 13.031 1 98.56 89 THR A C 1
ATOM 718 O O . THR A 1 89 ? 11.797 28.781 13.273 1 98.56 89 THR A O 1
ATOM 721 N N . GLY A 1 90 ? 13.508 29.109 11.82 1 98.44 90 GLY A N 1
ATOM 722 C CA . GLY A 1 90 ? 12.758 28.594 10.688 1 98.44 90 GLY A CA 1
ATOM 723 C C . GLY A 1 90 ? 12.336 27.156 10.852 1 98.44 90 GLY A C 1
ATOM 724 O O . GLY A 1 90 ? 11.211 26.781 10.516 1 98.44 90 GLY A O 1
ATOM 725 N N . CYS A 1 91 ? 13.242 26.344 11.391 1 98.56 91 CYS A N 1
ATOM 726 C CA . CYS A 1 91 ? 12.953 24.938 11.664 1 98.56 91 CYS A CA 1
ATOM 727 C C . CYS A 1 91 ? 11.75 24.812 12.586 1 98.56 91 CYS A C 1
ATOM 729 O O . CYS A 1 91 ? 10.797 24.094 12.273 1 98.56 91 CYS A O 1
ATOM 731 N N . LEU A 1 92 ? 11.781 25.531 13.672 1 98.81 92 LEU A N 1
ATOM 732 C CA . LEU A 1 92 ? 10.734 25.391 14.688 1 98.81 92 LEU A CA 1
ATOM 733 C C . LEU A 1 92 ? 9.406 25.938 14.164 1 98.81 92 LEU A C 1
ATOM 735 O O . LEU A 1 92 ? 8.352 25.359 14.438 1 98.81 92 LEU A O 1
ATOM 739 N N . ILE A 1 93 ? 9.438 27.016 13.398 1 98.88 93 ILE A N 1
ATOM 740 C CA . ILE A 1 93 ? 8.211 27.578 12.836 1 98.88 93 ILE A CA 1
ATOM 741 C C . ILE A 1 93 ? 7.523 26.531 11.961 1 98.88 93 ILE A C 1
ATOM 743 O O . ILE A 1 93 ? 6.32 26.297 12.086 1 98.88 93 ILE A O 1
ATOM 747 N N . ILE A 1 94 ? 8.297 25.875 11.148 1 98.69 94 ILE A N 1
ATOM 748 C CA . ILE A 1 94 ? 7.738 24.953 10.156 1 98.69 94 ILE A CA 1
ATOM 749 C C . ILE A 1 94 ? 7.328 23.656 10.844 1 98.69 94 ILE A C 1
ATOM 751 O O . ILE A 1 94 ? 6.176 23.219 10.727 1 98.69 94 ILE A O 1
ATOM 755 N N . VAL A 1 95 ? 8.188 23.047 11.641 1 98.69 95 VAL A N 1
ATOM 756 C CA . VAL A 1 95 ? 8 21.672 12.102 1 98.69 95 VAL A CA 1
ATOM 757 C C . VAL A 1 95 ? 7.027 21.656 13.281 1 98.69 95 VAL A C 1
ATOM 759 O O . VAL A 1 95 ? 6.262 20.703 13.445 1 98.69 95 VAL A O 1
ATOM 762 N N . ALA A 1 96 ? 7.004 22.688 14.047 1 98.75 96 ALA A N 1
ATOM 763 C CA . ALA A 1 96 ? 6.031 22.766 15.141 1 98.75 96 ALA A CA 1
ATOM 764 C C . ALA A 1 96 ? 4.707 23.328 14.648 1 98.75 96 ALA A C 1
ATOM 766 O O . ALA A 1 96 ? 3.664 23.125 15.281 1 98.75 96 ALA A O 1
ATOM 767 N N . GLY A 1 97 ? 4.723 24.047 13.586 1 98.69 97 GLY A N 1
ATOM 768 C CA . GLY A 1 97 ? 3.543 24.75 13.109 1 98.69 97 GLY A CA 1
ATOM 769 C C . GLY A 1 97 ? 2.643 23.906 12.234 1 98.69 97 GLY A C 1
ATOM 770 O O . GLY A 1 97 ? 1.457 24.203 12.078 1 98.69 97 GLY A O 1
ATOM 771 N N . LEU A 1 98 ? 3.184 22.906 11.664 1 98.19 98 LEU A N 1
ATOM 772 C CA . LEU A 1 98 ? 2.422 22.062 10.75 1 98.19 98 LEU A CA 1
ATOM 773 C C . LEU A 1 98 ? 2.201 20.672 11.352 1 98.19 98 LEU A C 1
ATOM 775 O O . LEU A 1 98 ? 3.145 20.047 11.836 1 98.19 98 LEU A O 1
ATOM 779 N N . GLY A 1 99 ? 0.956 20.219 11.328 1 98.44 99 GLY A N 1
ATOM 780 C CA . GLY A 1 99 ? 0.607 18.938 11.93 1 98.44 99 GLY A CA 1
ATOM 781 C C . GLY A 1 99 ? 0.505 17.812 10.914 1 98.44 99 GLY A C 1
ATOM 782 O O . GLY A 1 99 ? 0.207 18.047 9.742 1 98.44 99 GLY A O 1
ATOM 783 N N . ASN A 1 100 ? 0.74 16.609 11.359 1 97.94 100 ASN A N 1
ATOM 784 C CA . ASN A 1 100 ? 0.575 15.414 10.555 1 97.94 100 ASN A CA 1
ATOM 785 C C . ASN A 1 100 ? -0.895 15.031 10.406 1 97.94 100 ASN A C 1
ATOM 787 O O . ASN A 1 100 ? -1.321 13.992 10.914 1 97.94 100 ASN A O 1
ATOM 791 N N . THR A 1 101 ? -1.592 15.758 9.641 1 98.06 101 THR A N 1
ATOM 792 C CA . THR A 1 101 ? -3.047 15.703 9.578 1 98.06 101 THR A CA 1
ATOM 793 C C . THR A 1 101 ? -3.504 14.562 8.672 1 98.06 101 THR A C 1
ATOM 795 O O . THR A 1 101 ? -4.68 14.188 8.68 1 98.06 101 THR A O 1
ATOM 798 N N . SER A 1 102 ? -2.648 13.984 7.895 1 96.25 102 SER A N 1
ATOM 799 C CA . SER A 1 102 ? -3.027 12.93 6.957 1 96.25 102 SER A CA 1
ATOM 800 C C . SER A 1 102 ? -2.488 11.57 7.402 1 96.25 102 SER A C 1
ATOM 802 O O . SER A 1 102 ? -3.242 10.727 7.895 1 96.25 102 SER A O 1
ATOM 804 N N . PHE A 1 103 ? -1.177 11.383 7.52 1 95.62 103 PHE A N 1
ATOM 805 C CA . PHE A 1 103 ? -0.562 10.078 7.723 1 95.62 103 PHE A CA 1
ATOM 806 C C . PHE A 1 103 ? -0.859 9.555 9.125 1 95.62 103 PHE A C 1
ATOM 808 O O . PHE A 1 103 ? -1.087 8.359 9.312 1 95.62 103 PHE A O 1
ATOM 815 N N . VAL A 1 104 ? -0.869 10.43 10.055 1 96.38 104 VAL A N 1
ATOM 816 C CA . VAL A 1 104 ? -1.237 10.062 11.422 1 96.38 104 VAL A CA 1
ATOM 817 C C . VAL A 1 104 ? -2.686 10.469 11.688 1 96.38 104 VAL A C 1
ATOM 819 O O . VAL A 1 104 ? -3.471 9.68 12.219 1 96.38 104 VAL A O 1
ATOM 822 N N . GLY A 1 105 ? -3.064 11.555 11.234 1 97.88 105 GLY A N 1
ATOM 823 C CA . GLY A 1 105 ? -4.359 12.141 11.531 1 97.88 105 GLY A CA 1
ATOM 824 C C . GLY A 1 105 ? -5.523 11.297 11.039 1 97.88 105 GLY A C 1
ATOM 825 O O . GLY A 1 105 ? -6.426 10.969 11.812 1 97.88 105 GLY A O 1
ATOM 826 N N . PHE A 1 106 ? -5.52 10.938 9.773 1 97.69 106 PHE A N 1
ATOM 827 C CA . PHE A 1 106 ? -6.641 10.211 9.195 1 97.69 106 PHE A CA 1
ATOM 828 C C . PHE A 1 106 ? -6.883 8.898 9.945 1 97.69 106 PHE A C 1
ATOM 830 O O . PHE A 1 106 ? -7.996 8.633 10.391 1 97.69 106 PHE A O 1
ATOM 837 N N . PRO A 1 107 ? -5.852 8.086 10.164 1 96.5 107 PRO A N 1
ATOM 838 C CA . PRO A 1 107 ? -6.074 6.82 10.875 1 96.5 107 PRO A CA 1
ATOM 839 C C . PRO A 1 107 ? -6.543 7.027 12.312 1 96.5 107 PRO A C 1
ATOM 841 O O . PRO A 1 107 ? -7.41 6.293 12.797 1 96.5 107 PRO A O 1
ATOM 844 N N . VAL A 1 108 ? -6.016 7.977 12.953 1 97.25 108 VAL A N 1
ATOM 845 C CA . VAL A 1 108 ? -6.352 8.219 14.359 1 97.25 108 VAL A CA 1
ATOM 846 C C . VAL A 1 108 ? -7.797 8.695 14.469 1 97.25 108 VAL A C 1
ATOM 848 O O . VAL A 1 108 ? -8.547 8.219 15.32 1 97.25 108 VAL A O 1
ATOM 851 N N . LEU A 1 109 ? -8.164 9.594 13.641 1 97.88 109 LEU A N 1
ATOM 852 C CA . LEU A 1 109 ? -9.516 10.141 13.688 1 97.88 109 LEU A CA 1
ATOM 853 C C . LEU A 1 109 ? -10.547 9.086 13.297 1 97.88 109 LEU A C 1
ATOM 855 O O . LEU A 1 109 ? -11.648 9.055 13.852 1 97.88 109 LEU A O 1
ATOM 859 N N . GLU A 1 110 ? -10.156 8.266 12.312 1 95.44 110 GLU A N 1
ATOM 860 C CA . GLU A 1 110 ? -11.039 7.148 11.977 1 95.44 110 GLU A CA 1
ATOM 861 C C . GLU A 1 110 ? -11.242 6.227 13.18 1 95.44 110 GLU A C 1
ATOM 863 O O . GLU A 1 110 ? -12.352 5.754 13.43 1 95.44 110 GLU A O 1
ATOM 868 N N . ALA A 1 111 ? -10.211 6.004 13.922 1 93.81 111 ALA A N 1
ATOM 869 C CA . ALA A 1 111 ? -10.258 5.098 15.07 1 93.81 111 ALA A CA 1
ATOM 870 C C . ALA A 1 111 ? -11.07 5.703 16.203 1 93.81 111 ALA A C 1
ATOM 872 O O . ALA A 1 111 ? -11.805 4.988 16.891 1 93.81 111 ALA A O 1
ATOM 873 N N . MET A 1 112 ? -11.031 7.02 16.312 1 94.62 112 MET A N 1
ATOM 874 C CA . MET A 1 112 ? -11.617 7.66 17.484 1 94.62 112 MET A CA 1
ATOM 875 C C . MET A 1 112 ? -13.047 8.109 17.219 1 94.62 112 MET A C 1
ATOM 877 O O . MET A 1 112 ? -13.891 8.102 18.109 1 94.62 112 MET A O 1
ATOM 881 N N . TYR A 1 113 ? -13.328 8.5 15.953 1 95.5 113 TYR A N 1
ATOM 882 C CA . TYR A 1 113 ? -14.602 9.148 15.68 1 95.5 113 TYR A CA 1
ATOM 883 C C . TYR A 1 113 ? -15.336 8.453 14.539 1 95.5 113 TYR A C 1
ATOM 885 O O . TYR A 1 113 ? -16.469 8.805 14.211 1 95.5 113 TYR A O 1
ATOM 893 N N . GLY A 1 114 ? -14.672 7.492 13.961 1 92.88 114 GLY A N 1
ATOM 894 C CA . GLY A 1 114 ? -15.305 6.762 12.875 1 92.88 114 GLY A CA 1
ATOM 895 C C . GLY A 1 114 ? -15.141 7.438 11.523 1 92.88 114 GLY A C 1
ATOM 896 O O . GLY A 1 114 ? -14.391 8.406 11.398 1 92.88 114 GLY A O 1
ATOM 897 N N . LYS A 1 115 ? -15.82 6.918 10.531 1 91.19 115 LYS A N 1
ATOM 898 C CA . LYS A 1 115 ? -15.664 7.348 9.148 1 91.19 115 LYS A CA 1
ATOM 899 C C . LYS A 1 115 ? -16.203 8.758 8.945 1 91.19 115 LYS A C 1
ATOM 901 O O . LYS A 1 115 ? -15.742 9.492 8.07 1 91.19 115 LYS A O 1
ATOM 906 N N . GLU A 1 116 ? -17.109 9.109 9.781 1 93.75 116 GLU A N 1
ATOM 907 C CA . GLU A 1 116 ? -17.719 10.43 9.656 1 93.75 116 GLU A CA 1
ATOM 908 C C . GLU A 1 116 ? -16.688 11.539 9.906 1 93.75 116 GLU A C 1
ATOM 910 O O . GLU A 1 116 ? -16.812 12.633 9.359 1 93.75 116 GLU A O 1
ATOM 915 N N . ALA A 1 117 ? -15.672 11.25 10.609 1 96.56 117 ALA A N 1
ATOM 916 C CA . ALA A 1 117 ? -14.648 12.234 10.953 1 96.56 117 ALA A CA 1
ATOM 917 C C . ALA A 1 117 ? -13.766 12.539 9.75 1 96.56 117 ALA A C 1
ATOM 919 O O . ALA A 1 117 ? -13.125 13.594 9.703 1 96.56 117 ALA A O 1
ATOM 920 N N . ILE A 1 118 ? -13.75 11.648 8.766 1 96.06 118 ILE A N 1
ATOM 921 C CA . ILE A 1 118 ? -12.828 11.742 7.641 1 96.06 118 ILE A CA 1
ATOM 922 C C . ILE A 1 118 ? -13.219 12.914 6.75 1 96.06 118 ILE A C 1
ATOM 924 O O . ILE A 1 118 ? -12.352 13.586 6.184 1 96.06 118 ILE A O 1
ATOM 928 N N . GLU A 1 119 ? -14.508 13.188 6.664 1 95.81 119 GLU A N 1
ATOM 929 C CA . GLU A 1 119 ? -14.984 14.32 5.875 1 95.81 119 GLU A CA 1
ATOM 930 C C . GLU A 1 119 ? -14.375 15.633 6.371 1 95.81 119 GLU A C 1
ATOM 932 O O . GLU A 1 119 ? -13.875 16.438 5.574 1 95.81 119 GLU A O 1
ATOM 937 N N . THR A 1 120 ? -14.398 15.789 7.652 1 97.31 120 THR A N 1
ATOM 938 C CA . THR A 1 120 ? -13.828 16.984 8.266 1 97.31 120 THR A CA 1
ATOM 939 C C . THR A 1 120 ? -12.305 16.969 8.164 1 97.31 120 THR A C 1
ATOM 941 O O . THR A 1 120 ? -11.688 18 7.891 1 97.31 120 THR A O 1
ATOM 944 N N . ALA A 1 121 ? -11.727 15.805 8.359 1 97.88 121 ALA A N 1
ATOM 945 C CA . ALA A 1 121 ? -10.273 15.664 8.359 1 97.88 121 ALA A CA 1
ATOM 946 C C . ALA A 1 121 ? -9.68 16.047 7.008 1 97.88 121 ALA A C 1
ATOM 948 O O . ALA A 1 121 ? -8.617 16.656 6.941 1 97.88 121 ALA A O 1
ATOM 949 N N . ILE A 1 122 ? -10.359 15.711 5.949 1 97.31 122 ILE A N 1
ATOM 950 C CA . ILE A 1 122 ? -9.883 16.016 4.605 1 97.31 122 ILE A CA 1
ATOM 951 C C . ILE A 1 122 ? -9.875 17.516 4.383 1 97.31 122 ILE A C 1
ATOM 953 O O . ILE A 1 122 ? -8.992 18.047 3.707 1 97.31 122 ILE A O 1
ATOM 957 N N . ILE A 1 123 ? -10.836 18.203 4.977 1 97.25 123 ILE A N 1
ATOM 958 C CA . ILE A 1 123 ? -10.945 19.656 4.848 1 97.25 123 ILE A CA 1
ATOM 959 C C . ILE A 1 123 ? -9.812 20.328 5.617 1 97.25 123 ILE A C 1
ATOM 961 O O . ILE A 1 123 ? -9.281 21.344 5.184 1 97.25 123 ILE A O 1
ATOM 965 N N . VAL A 1 124 ? -9.43 19.781 6.719 1 98.25 124 VAL A N 1
ATOM 966 C CA . VAL A 1 124 ? -8.281 20.297 7.465 1 98.25 124 VAL A CA 1
ATOM 967 C C . VAL A 1 124 ? -7.008 20.109 6.645 1 98.25 124 VAL A C 1
ATOM 969 O O . VAL A 1 124 ? -6.156 21 6.602 1 98.25 124 VAL A O 1
ATOM 972 N N . ASP A 1 125 ? -6.934 19.016 5.984 1 97.62 125 ASP A N 1
ATOM 973 C CA . ASP A 1 125 ? -5.668 18.594 5.395 1 97.62 125 ASP A CA 1
ATOM 974 C C . ASP A 1 125 ? -5.441 19.266 4.039 1 97.62 125 ASP A C 1
ATOM 976 O O . ASP A 1 125 ? -4.406 19.891 3.818 1 97.62 125 ASP A O 1
ATOM 980 N N . GLN A 1 126 ? -6.367 19.188 3.139 1 95.06 126 GLN A N 1
ATOM 981 C CA . GLN A 1 126 ? -6.141 19.562 1.744 1 95.06 126 GLN A CA 1
ATOM 982 C C . GLN A 1 126 ? -6.125 21.078 1.566 1 95.06 126 GLN A C 1
ATOM 984 O O . GLN A 1 126 ? -5.082 21.656 1.283 1 95.06 126 GLN A O 1
ATOM 989 N N . PRO A 1 127 ? -7.254 21.781 1.861 1 94.62 127 PRO A N 1
ATOM 990 C CA . PRO A 1 127 ? -7.156 23.234 1.732 1 94.62 127 PRO A CA 1
ATOM 991 C C . PRO A 1 127 ? -6.398 23.875 2.891 1 94.62 127 PRO A C 1
ATOM 993 O O . PRO A 1 127 ? -6.027 25.062 2.812 1 94.62 127 PRO A O 1
ATOM 996 N N . GLY A 1 128 ? -6.215 23.203 3.973 1 96.62 128 GLY A N 1
ATOM 997 C CA . GLY A 1 128 ? -5.496 23.703 5.129 1 96.62 128 GLY A CA 1
ATOM 998 C C . GLY A 1 128 ? -4.02 23.344 5.117 1 96.62 128 GLY A C 1
ATOM 999 O O . GLY A 1 128 ? -3.209 24.062 4.527 1 96.62 128 GLY A O 1
ATOM 1000 N N . SER A 1 129 ? -3.682 22.25 5.672 1 96.88 129 SER A N 1
ATOM 1001 C CA . SER A 1 129 ? -2.309 21.859 5.98 1 96.88 129 SER A CA 1
ATOM 1002 C C . SER A 1 129 ? -1.453 21.797 4.719 1 96.88 129 SER A C 1
ATOM 1004 O O . SER A 1 129 ? -0.323 22.297 4.707 1 96.88 129 SER A O 1
ATOM 1006 N N . PHE A 1 130 ? -1.965 21.25 3.678 1 93.62 130 PHE A N 1
ATOM 1007 C CA . PHE A 1 130 ? -1.163 21.109 2.469 1 93.62 130 PHE A CA 1
ATOM 1008 C C . PHE A 1 130 ? -0.911 22.469 1.822 1 93.62 130 PHE A C 1
ATOM 1010 O O . PHE A 1 130 ? 0.206 22.766 1.39 1 93.62 130 PHE A O 1
ATOM 1017 N N . VAL A 1 131 ? -1.904 23.25 1.696 1 93.94 131 VAL A N 1
ATOM 1018 C CA . VAL A 1 131 ? -1.74 24.562 1.06 1 93.94 131 VAL A CA 1
ATOM 1019 C C . VAL A 1 131 ? -0.822 25.438 1.907 1 93.94 131 VAL A C 1
ATOM 1021 O O . VAL A 1 131 ? 0.022 26.156 1.373 1 93.94 131 VAL A O 1
ATOM 1024 N N . VAL A 1 132 ? -0.952 25.375 3.18 1 97.12 132 VAL A N 1
ATOM 1025 C CA . VAL A 1 132 ? -0.086 26.141 4.062 1 97.12 132 VAL A CA 1
ATOM 1026 C C . VAL A 1 132 ? 1.361 25.688 3.898 1 97.12 132 VAL A C 1
ATOM 1028 O O . VAL A 1 132 ? 2.273 26.516 3.807 1 97.12 132 VAL A O 1
ATOM 1031 N N . LEU A 1 133 ? 1.6 24.406 3.85 1 96.62 133 LEU A N 1
ATOM 1032 C CA . LEU A 1 133 ? 2.941 23.875 3.635 1 96.62 133 LEU A CA 1
ATOM 1033 C C . LEU A 1 133 ? 3.529 24.391 2.326 1 96.62 133 LEU A C 1
ATOM 1035 O O . LEU A 1 133 ? 4.668 24.859 2.295 1 96.62 133 LEU A O 1
ATOM 1039 N N . SER A 1 134 ? 2.711 24.391 1.287 1 93.56 134 SER A N 1
ATOM 1040 C CA . SER A 1 134 ? 3.18 24.672 -0.066 1 93.56 134 SER A CA 1
ATOM 1041 C C . SER A 1 134 ? 3.318 26.172 -0.3 1 93.56 134 SER A C 1
ATOM 1043 O O . SER A 1 134 ? 3.941 26.594 -1.274 1 93.56 134 SER A O 1
ATOM 1045 N N . THR A 1 135 ? 2.766 26.938 0.564 1 93.88 135 THR A N 1
ATOM 1046 C CA . THR A 1 135 ? 2.873 28.391 0.425 1 93.88 135 THR A CA 1
ATOM 1047 C C . THR A 1 135 ? 3.701 28.984 1.562 1 93.88 135 THR A C 1
ATOM 1049 O O . THR A 1 135 ? 4.93 29.047 1.47 1 93.88 135 THR A O 1
ATOM 1052 N N . LEU A 1 136 ? 3.055 29.094 2.738 1 95.69 136 LEU A N 1
ATOM 1053 C CA . LEU A 1 136 ? 3.703 29.75 3.871 1 95.69 136 LEU A CA 1
ATOM 1054 C C . LEU A 1 136 ? 4.906 28.938 4.344 1 95.69 136 LEU A C 1
ATOM 1056 O O . LEU A 1 136 ? 5.93 29.516 4.73 1 95.69 136 LEU A O 1
ATOM 1060 N N . GLY A 1 137 ? 4.773 27.672 4.363 1 96.44 137 GLY A N 1
ATOM 1061 C CA . GLY A 1 137 ? 5.891 26.812 4.734 1 96.44 137 GLY A CA 1
ATOM 1062 C C . GLY A 1 137 ? 7.102 27 3.84 1 96.44 137 GLY A C 1
ATOM 1063 O O . GLY A 1 137 ? 8.219 27.188 4.328 1 96.44 137 GLY A O 1
ATOM 1064 N N . VAL A 1 138 ? 6.848 26.969 2.568 1 93.81 138 VAL A N 1
ATOM 1065 C CA . VAL A 1 138 ? 7.914 27.141 1.59 1 93.81 138 VAL A CA 1
ATOM 1066 C C . VAL A 1 138 ? 8.5 28.547 1.71 1 93.81 138 VAL A C 1
ATOM 1068 O O . VAL A 1 138 ? 9.719 28.734 1.645 1 93.81 138 VAL A O 1
ATOM 1071 N N . LEU A 1 139 ? 7.652 29.516 1.879 1 93.62 139 LEU A N 1
ATOM 1072 C CA . LEU A 1 139 ? 8.102 30.891 2.031 1 93.62 139 LEU A CA 1
ATOM 1073 C C . LEU A 1 139 ? 9.023 31.031 3.236 1 93.62 139 LEU A C 1
ATOM 1075 O O . LEU A 1 139 ? 10.086 31.656 3.143 1 93.62 139 LEU A O 1
ATOM 1079 N N . VAL A 1 140 ? 8.648 30.453 4.332 1 96.69 140 VAL A N 1
ATOM 1080 C CA . VAL A 1 140 ? 9.461 30.516 5.539 1 96.69 140 VAL A CA 1
ATOM 1081 C C . VAL A 1 140 ? 10.781 29.797 5.312 1 96.69 140 VAL A C 1
ATOM 1083 O O . VAL A 1 140 ? 11.844 30.266 5.711 1 96.69 140 VAL A O 1
ATOM 1086 N N . ALA A 1 141 ? 10.734 28.641 4.68 1 95.81 141 ALA A N 1
ATOM 1087 C CA . ALA A 1 141 ? 11.945 27.875 4.398 1 95.81 141 ALA A CA 1
ATOM 1088 C C . ALA A 1 141 ? 12.93 28.688 3.561 1 95.81 141 ALA A C 1
ATOM 1090 O O . ALA A 1 141 ? 14.125 28.719 3.85 1 95.81 141 ALA A O 1
ATOM 1091 N N . MET A 1 142 ? 12.391 29.344 2.598 1 93.31 142 MET A N 1
ATOM 1092 C CA . MET A 1 142 ? 13.227 30.141 1.701 1 93.31 142 MET A CA 1
ATOM 1093 C C . MET A 1 142 ? 13.805 31.359 2.426 1 93.31 142 MET A C 1
ATOM 1095 O O . MET A 1 142 ? 15 31.641 2.311 1 93.31 142 MET A O 1
ATOM 1099 N N . LEU A 1 143 ? 13.016 32.031 3.207 1 93.75 143 LEU A N 1
ATOM 1100 C CA . LEU A 1 143 ? 13.43 33.25 3.898 1 93.75 143 LEU A CA 1
ATOM 1101 C C . LEU A 1 143 ? 14.484 32.938 4.957 1 93.75 143 LEU A C 1
ATOM 1103 O O . LEU A 1 143 ? 15.438 33.719 5.137 1 93.75 143 LEU A O 1
ATOM 1107 N N . TYR A 1 144 ? 14.383 31.797 5.527 1 96.31 144 TYR A N 1
ATOM 1108 C CA . TYR A 1 144 ? 15.25 31.5 6.664 1 96.31 144 TYR A CA 1
ATOM 1109 C C . TYR A 1 144 ? 16.484 30.719 6.219 1 96.31 144 TYR A C 1
ATOM 1111 O O . TYR A 1 144 ? 17.391 30.484 7.012 1 96.31 144 TYR A O 1
ATOM 1119 N N . SER A 1 145 ? 16.562 30.281 5.016 1 92.5 145 SER A N 1
ATOM 1120 C CA . SER A 1 145 ? 17.734 29.625 4.457 1 92.5 145 SER A CA 1
ATOM 1121 C C . SER A 1 145 ? 18.516 30.578 3.547 1 92.5 145 SER A C 1
ATOM 1123 O O . SER A 1 145 ? 19.531 30.188 2.98 1 92.5 145 SER A O 1
ATOM 1125 N N . LYS A 1 146 ? 18.109 31.797 3.354 1 86.5 146 LYS A N 1
ATOM 1126 C CA . LYS A 1 146 ? 18.75 32.812 2.533 1 86.5 146 LYS A CA 1
ATOM 1127 C C . LYS A 1 146 ? 18.594 32.5 1.047 1 86.5 146 LYS A C 1
ATOM 1129 O O . LYS A 1 146 ? 19.484 32.812 0.248 1 86.5 146 LYS A O 1
ATOM 1134 N N . GLU A 1 147 ? 17.641 31.734 0.736 1 82.44 147 GLU A N 1
ATOM 1135 C CA . GLU A 1 147 ? 17.281 31.562 -0.666 1 82.44 147 GLU A CA 1
ATOM 1136 C C . GLU A 1 147 ? 16.219 32.562 -1.09 1 82.44 147 GLU A C 1
ATOM 1138 O O . GLU A 1 147 ? 15.469 33.094 -0.253 1 82.44 147 GLU A O 1
ATOM 1143 N N . GLN A 1 148 ? 16.25 32.969 -2.367 1 81.56 148 GLN A N 1
ATOM 1144 C CA . GLN A 1 148 ? 15.242 33.906 -2.879 1 81.56 148 GLN A CA 1
ATOM 1145 C C . GLN A 1 148 ? 13.914 33.188 -3.123 1 81.56 148 GLN A C 1
ATOM 1147 O O . GLN A 1 148 ? 13.867 32.125 -3.75 1 81.56 148 GLN A O 1
ATOM 1152 N N . PRO A 1 149 ? 12.914 33.875 -2.521 1 77.5 149 PRO A N 1
ATOM 1153 C CA . PRO A 1 149 ? 11.609 33.281 -2.764 1 77.5 149 PRO A CA 1
ATOM 1154 C C . PRO A 1 149 ? 11.211 33.281 -4.238 1 77.5 149 PRO A C 1
ATOM 1156 O O . PRO A 1 149 ? 11.523 34.25 -4.953 1 77.5 149 PRO A O 1
ATOM 1159 N N . SER A 1 150 ? 10.797 32.188 -4.781 1 82.81 150 SER A N 1
ATOM 1160 C CA . SER A 1 150 ? 10.312 32.062 -6.156 1 82.81 150 SER A CA 1
ATOM 1161 C C . SER A 1 150 ? 8.836 31.688 -6.195 1 82.81 150 SER A C 1
ATOM 1163 O O . SER A 1 150 ? 8.461 30.594 -5.781 1 82.81 150 SER A O 1
ATOM 1165 N N . ILE A 1 151 ? 7.988 32.656 -6.621 1 82.44 151 ILE A N 1
ATOM 1166 C CA . ILE A 1 151 ? 6.547 32.438 -6.738 1 82.44 151 ILE A CA 1
ATOM 1167 C C . ILE A 1 151 ? 6.262 31.266 -7.648 1 82.44 151 ILE A C 1
ATOM 1169 O O . ILE A 1 151 ? 5.312 30.516 -7.418 1 82.44 151 ILE A O 1
ATOM 1173 N N . SER A 1 152 ? 7.109 31.156 -8.578 1 83 152 SER A N 1
ATOM 1174 C CA . SER A 1 152 ? 6.934 30.078 -9.531 1 83 152 SER A CA 1
ATOM 1175 C C . SER A 1 152 ? 7.082 28.719 -8.859 1 83 152 SER A C 1
ATOM 1177 O O . SER A 1 152 ? 6.344 27.781 -9.164 1 83 152 SER A O 1
ATOM 1179 N N . ILE A 1 153 ? 7.891 28.609 -7.898 1 81 153 ILE A N 1
ATOM 1180 C CA . ILE A 1 153 ? 8.133 27.359 -7.188 1 81 153 ILE A CA 1
ATOM 1181 C C . ILE A 1 153 ? 6.93 27.031 -6.309 1 81 153 ILE A C 1
ATOM 1183 O O . ILE A 1 153 ? 6.453 25.891 -6.305 1 81 153 ILE A O 1
ATOM 1187 N N . ILE A 1 154 ? 6.469 27.984 -5.684 1 80.25 154 ILE A N 1
ATOM 1188 C CA . ILE A 1 154 ? 5.336 27.812 -4.777 1 80.25 154 ILE A CA 1
ATOM 1189 C C . ILE A 1 154 ? 4.098 27.406 -5.57 1 80.25 154 ILE A C 1
ATOM 1191 O O . ILE A 1 154 ? 3.412 26.438 -5.199 1 80.25 154 ILE A O 1
ATOM 1195 N N . ALA A 1 155 ? 3.846 28.094 -6.668 1 82.31 155 ALA A N 1
ATOM 1196 C CA . ALA A 1 155 ? 2.697 27.781 -7.52 1 82.31 155 ALA A CA 1
ATOM 1197 C C . ALA A 1 155 ? 2.791 26.375 -8.078 1 82.31 155 ALA A C 1
ATOM 1199 O O . ALA A 1 155 ? 1.8 25.641 -8.094 1 82.31 155 ALA A O 1
ATOM 1200 N N . LYS A 1 156 ? 3.885 25.969 -8.492 1 81.31 156 LYS A N 1
ATOM 1201 C CA . LYS A 1 156 ? 4.102 24.641 -9.055 1 81.31 156 LYS A CA 1
ATOM 1202 C C . LYS A 1 156 ? 3.842 23.547 -8.016 1 81.31 156 LYS A C 1
ATOM 1204 O O . LYS A 1 156 ? 3.273 22.5 -8.336 1 81.31 156 LYS A O 1
ATOM 1209 N N . LYS A 1 157 ? 4.164 23.828 -6.836 1 79.69 157 LYS A N 1
ATOM 1210 C CA . LYS A 1 157 ? 3.975 22.859 -5.766 1 79.69 157 LYS A CA 1
ATOM 1211 C C . LYS A 1 157 ? 2.494 22.641 -5.473 1 79.69 157 LYS A C 1
ATOM 1213 O O . LYS A 1 157 ? 2.061 21.516 -5.223 1 79.69 157 LYS A O 1
ATOM 1218 N N . ILE A 1 158 ? 1.817 23.688 -5.559 1 78.94 158 ILE A N 1
ATOM 1219 C CA . ILE A 1 158 ? 0.394 23.625 -5.25 1 78.94 158 ILE A CA 1
ATOM 1220 C C . ILE A 1 158 ? -0.362 23 -6.422 1 78.94 158 ILE A C 1
ATOM 1222 O O . ILE A 1 158 ? -1.117 22.047 -6.242 1 78.94 158 ILE A O 1
ATOM 1226 N N . PHE A 1 159 ? -0.097 23.422 -7.598 1 82.19 159 PHE A N 1
ATOM 1227 C CA . PHE A 1 159 ? -0.926 23.078 -8.75 1 82.19 159 PHE A CA 1
ATOM 1228 C C . PHE A 1 159 ? -0.585 21.703 -9.273 1 82.19 159 PHE A C 1
ATOM 1230 O O . PHE A 1 159 ? -1.374 21.094 -10.008 1 82.19 159 PHE A O 1
ATOM 1237 N N . PHE A 1 160 ? 0.421 21.156 -8.828 1 82.5 160 PHE A N 1
ATOM 1238 C CA . PHE A 1 160 ? 0.789 19.859 -9.398 1 82.5 160 PHE A CA 1
ATOM 1239 C C . PHE A 1 160 ? 0.768 18.781 -8.336 1 82.5 160 PHE A C 1
ATOM 1241 O O . PHE A 1 160 ? 1.244 17.656 -8.57 1 82.5 160 PHE A O 1
ATOM 1248 N N . PHE A 1 161 ? 0.186 19.125 -7.203 1 85.75 161 PHE A N 1
ATOM 1249 C CA . PHE A 1 161 ? 0.052 18.125 -6.141 1 85.75 161 PHE A CA 1
ATOM 1250 C C . PHE A 1 161 ? -1.217 17.312 -6.324 1 85.75 161 PHE A C 1
ATOM 1252 O O . PHE A 1 161 ? -2.326 17.828 -6.188 1 85.75 161 PHE A O 1
ATOM 1259 N N . PRO A 1 162 ? -1.097 16.016 -6.566 1 88.56 162 PRO A N 1
ATOM 1260 C CA . PRO A 1 162 ? -2.24 15.211 -7.004 1 88.56 162 PRO A CA 1
ATOM 1261 C C . PRO A 1 162 ? -3.4 15.242 -6.012 1 88.56 162 PRO A C 1
ATOM 1263 O O . PRO A 1 162 ? -4.551 15.453 -6.402 1 88.56 162 PRO A O 1
ATOM 1266 N N . PRO A 1 163 ? -3.158 15.008 -4.734 1 90.69 163 PRO A N 1
ATOM 1267 C CA . PRO A 1 163 ? -4.293 15.047 -3.811 1 90.69 163 PRO A CA 1
ATOM 1268 C C . PRO A 1 163 ? -5.062 16.359 -3.869 1 90.69 163 PRO A C 1
ATOM 1270 O O . PRO A 1 163 ? -6.293 16.359 -3.783 1 90.69 163 PRO A O 1
ATOM 1273 N N . PHE A 1 164 ? -4.402 17.469 -4.047 1 92.81 164 PHE A N 1
ATOM 1274 C CA . PHE A 1 164 ? -5.062 18.766 -4.062 1 92.81 164 PHE A CA 1
ATOM 1275 C C . PHE A 1 164 ? -5.863 18.953 -5.344 1 92.81 164 PHE A C 1
ATOM 1277 O O . PHE A 1 164 ? -6.961 19.5 -5.324 1 92.81 164 PHE A O 1
ATOM 1284 N N . ILE A 1 165 ? -5.312 18.484 -6.434 1 94.19 165 ILE A N 1
ATOM 1285 C CA . ILE A 1 165 ? -6.02 18.547 -7.707 1 94.19 165 ILE A CA 1
ATOM 1286 C C . ILE A 1 165 ? -7.332 17.766 -7.609 1 94.19 165 ILE A C 1
ATOM 1288 O O . ILE A 1 165 ? -8.383 18.25 -8.039 1 94.19 165 ILE A O 1
ATOM 1292 N N . MET A 1 166 ? -7.309 16.562 -7.086 1 95.69 166 MET A N 1
ATOM 1293 C CA . MET A 1 166 ? -8.516 15.75 -6.953 1 95.69 166 MET A CA 1
ATOM 1294 C C . MET A 1 166 ? -9.477 16.359 -5.941 1 95.69 166 MET A C 1
ATOM 1296 O O . MET A 1 166 ? -10.695 16.234 -6.082 1 95.69 166 MET A O 1
ATOM 1300 N N . PHE A 1 167 ? -8.914 17.047 -4.945 1 94.81 167 PHE A N 1
ATOM 1301 C CA . PHE A 1 167 ? -9.742 17.781 -3.998 1 94.81 167 PHE A CA 1
ATOM 1302 C C . PHE A 1 167 ? -10.547 18.859 -4.707 1 94.81 167 PHE A C 1
ATOM 1304 O O . PHE A 1 167 ? -11.758 18.984 -4.508 1 94.81 167 PHE A O 1
ATOM 1311 N N . VAL A 1 168 ? -9.883 19.656 -5.523 1 96.12 168 VAL A N 1
ATOM 1312 C CA . VAL A 1 168 ? -10.547 20.719 -6.258 1 96.12 168 VAL A CA 1
ATOM 1313 C C . VAL A 1 168 ? -11.609 20.141 -7.184 1 96.12 168 VAL A C 1
ATOM 1315 O O . VAL A 1 168 ? -12.734 20.656 -7.246 1 96.12 168 VAL A O 1
ATOM 1318 N N . MET A 1 169 ? -11.266 19.078 -7.84 1 96.81 169 MET A N 1
ATOM 1319 C CA . MET A 1 169 ? -12.234 18.391 -8.703 1 96.81 169 MET A CA 1
ATOM 1320 C C . MET A 1 169 ? -13.445 17.938 -7.902 1 96.81 169 MET A C 1
ATOM 1322 O O . MET A 1 169 ? -14.586 18.109 -8.344 1 96.81 169 MET A O 1
ATOM 1326 N N . ALA A 1 170 ? -13.227 17.359 -6.785 1 97.38 170 ALA A N 1
ATOM 1327 C CA . ALA A 1 170 ? -14.297 16.859 -5.93 1 97.38 170 ALA A CA 1
ATOM 1328 C C . ALA A 1 170 ? -15.18 18 -5.434 1 97.38 170 ALA A C 1
ATOM 1330 O O . ALA A 1 170 ? -16.406 17.844 -5.309 1 97.38 170 ALA A O 1
ATOM 1331 N N . VAL A 1 171 ? -14.641 19.156 -5.125 1 96.44 171 VAL A N 1
ATOM 1332 C CA . VAL A 1 171 ? -15.391 20.328 -4.688 1 96.44 171 VAL A CA 1
ATOM 1333 C C . VAL A 1 171 ? -16.281 20.812 -5.824 1 96.44 171 VAL A C 1
ATOM 1335 O O . VAL A 1 171 ? -17.438 21.188 -5.598 1 96.44 171 VAL A O 1
ATOM 1338 N N . ILE A 1 172 ? -15.68 20.859 -7.004 1 97.62 172 ILE A N 1
ATOM 1339 C CA . ILE A 1 172 ? -16.453 21.281 -8.164 1 97.62 172 ILE A CA 1
ATOM 1340 C C . ILE A 1 172 ? -17.672 20.359 -8.328 1 97.62 172 ILE A C 1
ATOM 1342 O O . ILE A 1 172 ? -18.781 20.828 -8.539 1 97.62 172 ILE A O 1
ATOM 1346 N N . LEU A 1 173 ? -17.469 19.062 -8.234 1 97.75 173 LEU A N 1
ATOM 1347 C CA . LEU A 1 173 ? -18.562 18.109 -8.32 1 97.75 173 LEU A CA 1
ATOM 1348 C C . LEU A 1 173 ? -19.594 18.359 -7.219 1 97.75 173 LEU A C 1
ATOM 1350 O O . LEU A 1 173 ? -20.797 18.266 -7.461 1 97.75 173 LEU A O 1
ATOM 1354 N N . ASN A 1 174 ? -19.125 18.672 -6.023 1 97.12 174 ASN A N 1
ATOM 1355 C CA . ASN A 1 174 ? -20 18.969 -4.898 1 97.12 174 ASN A CA 1
ATOM 1356 C C . ASN A 1 174 ? -20.875 20.188 -5.18 1 97.12 174 ASN A C 1
ATOM 1358 O O . ASN A 1 174 ? -22.094 20.156 -4.969 1 97.12 174 ASN A O 1
ATOM 1362 N N . ILE A 1 175 ? -20.297 21.281 -5.684 1 96.56 175 ILE A N 1
ATOM 1363 C CA . ILE A 1 175 ? -21 22.531 -5.957 1 96.56 175 ILE A CA 1
ATOM 1364 C C . ILE A 1 175 ? -22.094 22.297 -6.992 1 96.56 175 ILE A C 1
ATOM 1366 O O . ILE A 1 175 ? -23.188 22.859 -6.879 1 96.56 175 ILE A O 1
ATOM 1370 N N . PHE A 1 176 ? -21.781 21.438 -7.91 1 97.44 176 PHE A N 1
ATOM 1371 C CA . PHE A 1 176 ? -22.75 21.156 -8.969 1 97.44 176 PHE A CA 1
ATOM 1372 C C . PHE A 1 176 ? -23.703 20.047 -8.547 1 97.44 176 PHE A C 1
ATOM 1374 O O . PHE A 1 176 ? -24.547 19.625 -9.336 1 97.44 176 PHE A O 1
ATOM 1381 N N . GLU A 1 177 ? -23.531 19.531 -7.383 1 96.62 177 GLU A N 1
ATOM 1382 C CA . GLU A 1 177 ? -24.391 18.5 -6.809 1 96.62 177 GLU A CA 1
ATOM 1383 C C . GLU A 1 177 ? -24.391 17.234 -7.664 1 96.62 177 GLU A C 1
ATOM 1385 O O . GLU A 1 177 ? -25.438 16.672 -7.961 1 96.62 177 GLU A O 1
ATOM 1390 N N . VAL A 1 178 ? -23.266 16.938 -8.125 1 97.06 178 VAL A N 1
ATOM 1391 C CA . VAL A 1 178 ? -23.062 15.734 -8.914 1 97.06 178 VAL A CA 1
ATOM 1392 C C . VAL A 1 178 ? -22.125 14.773 -8.18 1 97.06 178 VAL A C 1
ATOM 1394 O O . VAL A 1 178 ? -21.172 15.203 -7.523 1 97.06 178 VAL A O 1
ATOM 1397 N N . ASP A 1 179 ? -22.5 13.422 -8.25 1 97.12 179 ASP A N 1
ATOM 1398 C CA . ASP A 1 179 ? -21.609 12.383 -7.723 1 97.12 179 ASP A CA 1
ATOM 1399 C C . ASP A 1 179 ? -21.25 11.367 -8.805 1 97.12 179 ASP A C 1
ATOM 1401 O O . ASP A 1 179 ? -21.859 11.352 -9.875 1 97.12 179 ASP A O 1
ATOM 1405 N N . PHE A 1 180 ? -20.25 10.609 -8.531 1 97 180 PHE A N 1
ATOM 1406 C CA . PHE A 1 180 ? -19.812 9.57 -9.461 1 97 180 PHE A CA 1
ATOM 1407 C C . PHE A 1 180 ? -20.812 8.414 -9.484 1 97 180 PHE A C 1
ATOM 1409 O O . PHE A 1 180 ? -21.609 8.258 -8.562 1 97 180 PHE A O 1
ATOM 1416 N N . PRO A 1 181 ? -20.797 7.688 -10.633 1 97 181 PRO A N 1
ATOM 1417 C CA . PRO A 1 181 ? -21.578 6.449 -10.633 1 97 181 PRO A CA 1
ATOM 1418 C C . PRO A 1 181 ? -21.188 5.504 -9.5 1 97 181 PRO A C 1
ATOM 1420 O O . PRO A 1 181 ? -20.031 5.512 -9.047 1 97 181 PRO A O 1
ATOM 1423 N N . GLU A 1 182 ? -22.109 4.672 -9.039 1 96.75 182 GLU A N 1
ATOM 1424 C CA . GLU A 1 182 ? -21.938 3.807 -7.875 1 96.75 182 GLU A CA 1
ATOM 1425 C C . GLU A 1 182 ? -20.688 2.941 -8.008 1 96.75 182 GLU A C 1
ATOM 1427 O O . GLU A 1 182 ? -19.984 2.709 -7.031 1 96.75 182 GLU A O 1
ATOM 1432 N N . SER A 1 183 ? -20.422 2.465 -9.195 1 96.44 183 SER A N 1
ATOM 1433 C CA . SER A 1 183 ? -19.266 1.607 -9.422 1 96.44 183 SER A CA 1
ATOM 1434 C C . SER A 1 183 ? -17.969 2.354 -9.148 1 96.44 183 SER A C 1
ATOM 1436 O O . SER A 1 183 ? -17.047 1.808 -8.531 1 96.44 183 SER A O 1
ATOM 1438 N N . LEU A 1 184 ? -17.906 3.551 -9.531 1 97.31 184 LEU A N 1
ATOM 1439 C CA . LEU A 1 184 ? -16.719 4.355 -9.312 1 97.31 184 LEU A CA 1
ATOM 1440 C C . LEU A 1 184 ? -16.594 4.766 -7.848 1 97.31 184 LEU A C 1
ATOM 1442 O O . LEU A 1 184 ? -15.492 4.852 -7.309 1 97.31 184 LEU A O 1
ATOM 1446 N N . GLN A 1 185 ? -17.75 5.062 -7.254 1 97.62 185 GLN A N 1
ATOM 1447 C CA . GLN A 1 185 ? -17.734 5.375 -5.828 1 97.62 185 GLN A CA 1
ATOM 1448 C C . GLN A 1 185 ? -17.156 4.219 -5.016 1 97.62 185 GLN A C 1
ATOM 1450 O O . GLN A 1 185 ? -16.359 4.434 -4.094 1 97.62 185 GLN A O 1
ATOM 1455 N N . SER A 1 186 ? -17.578 3.066 -5.41 1 97.12 186 SER A N 1
ATOM 1456 C CA . SER A 1 186 ? -17.078 1.871 -4.73 1 97.12 186 SER A CA 1
ATOM 1457 C C . SER A 1 186 ? -15.578 1.72 -4.902 1 97.12 186 SER A C 1
ATOM 1459 O O . SER A 1 186 ? -14.875 1.353 -3.959 1 97.12 186 SER A O 1
ATOM 1461 N N . VAL A 1 187 ? -15.094 2.01 -6.02 1 98 187 VAL A N 1
ATOM 1462 C CA . VAL A 1 187 ? -13.664 1.944 -6.301 1 98 187 VAL A CA 1
ATOM 1463 C C . VAL A 1 187 ? -12.922 2.961 -5.441 1 98 187 VAL A C 1
ATOM 1465 O O . VAL A 1 187 ? -11.914 2.633 -4.812 1 98 187 VAL A O 1
ATOM 1468 N N . PHE A 1 188 ? -13.43 4.164 -5.398 1 98.31 188 PHE A N 1
ATOM 1469 C CA . PHE A 1 188 ? -12.797 5.215 -4.609 1 98.31 188 PHE A CA 1
ATOM 1470 C C . PHE A 1 188 ? -12.812 4.867 -3.127 1 98.31 188 PHE A C 1
ATOM 1472 O O . PHE A 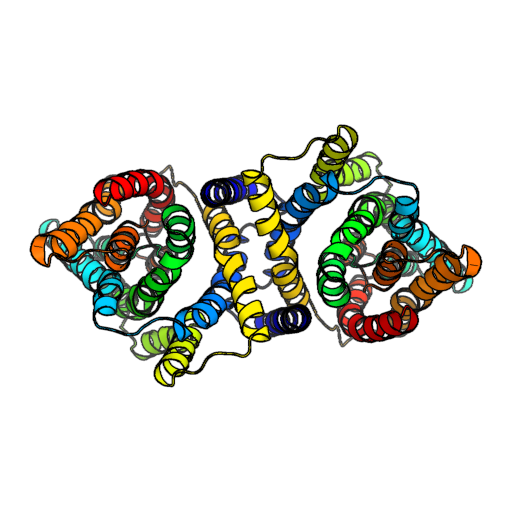1 188 ? -11.852 5.133 -2.408 1 98.31 188 PHE A O 1
ATOM 1479 N N . GLN A 1 189 ? -13.875 4.285 -2.734 1 97.38 189 GLN A N 1
ATOM 1480 C CA . GLN A 1 189 ? -13.992 3.885 -1.335 1 97.38 189 GLN A CA 1
ATOM 1481 C C . GLN A 1 189 ? -12.945 2.824 -0.983 1 97.38 189 GLN A C 1
ATOM 1483 O O . GLN A 1 189 ? -12.336 2.877 0.086 1 97.38 189 GLN A O 1
ATOM 1488 N N . ARG A 1 190 ? -12.773 1.88 -1.817 1 96.94 190 ARG A N 1
ATOM 1489 C CA . ARG A 1 190 ? -11.797 0.815 -1.602 1 96.94 190 ARG A CA 1
ATOM 1490 C C . ARG A 1 190 ? -10.375 1.371 -1.561 1 96.94 190 ARG A C 1
ATOM 1492 O O . ARG A 1 190 ? -9.562 0.956 -0.731 1 96.94 190 ARG A O 1
ATOM 1499 N N . LEU A 1 191 ? -10.133 2.25 -2.449 1 98.38 191 LEU A N 1
ATOM 1500 C CA . LEU A 1 191 ? -8.812 2.865 -2.479 1 98.38 191 LEU A CA 1
ATOM 1501 C C . LEU A 1 191 ? -8.594 3.75 -1.255 1 98.38 191 LEU A C 1
ATOM 1503 O O . LEU A 1 191 ? -7.496 3.791 -0.698 1 98.38 191 LEU A O 1
ATOM 1507 N N . ALA A 1 192 ? -9.625 4.465 -0.869 1 97.69 192 ALA A N 1
ATOM 1508 C CA . ALA A 1 192 ? -9.555 5.309 0.322 1 97.69 192 ALA A CA 1
ATOM 1509 C C . ALA A 1 192 ? -9.25 4.48 1.564 1 97.69 192 ALA A C 1
ATOM 1511 O O . ALA A 1 192 ? -8.539 4.941 2.467 1 97.69 192 ALA A O 1
ATOM 1512 N N . ALA A 1 193 ? -9.719 3.287 1.6 1 96.44 193 ALA A N 1
ATOM 1513 C CA . ALA A 1 193 ? -9.562 2.41 2.758 1 96.44 193 ALA A CA 1
ATOM 1514 C C . ALA A 1 193 ? -8.109 1.974 2.924 1 96.44 193 ALA A C 1
ATOM 1516 O O . ALA A 1 193 ? -7.723 1.473 3.982 1 96.44 193 ALA A O 1
ATOM 1517 N N . THR A 1 194 ? -7.312 2.199 1.941 1 97.81 194 THR A N 1
ATOM 1518 C CA . THR A 1 194 ? -5.91 1.807 2.023 1 97.81 194 THR A CA 1
ATOM 1519 C C . THR A 1 194 ? -5.094 2.861 2.766 1 97.81 194 THR A C 1
ATOM 1521 O O . THR A 1 194 ? -3.953 2.609 3.16 1 97.81 194 THR A O 1
ATOM 1524 N N . VAL A 1 195 ? -5.633 4.012 3.02 1 97 195 VAL A N 1
ATOM 1525 C CA . VAL A 1 195 ? -4.895 5.105 3.635 1 97 195 VAL A CA 1
ATOM 1526 C C . VAL A 1 195 ? -4.324 4.656 4.977 1 97 195 VAL A C 1
ATOM 1528 O O . VAL A 1 195 ? -3.107 4.684 5.184 1 97 195 VAL A O 1
ATOM 1531 N N . SER A 1 196 ? -5.137 4.137 5.816 1 96.38 196 SER A N 1
ATOM 1532 C CA . SER A 1 196 ? -4.762 3.889 7.207 1 96.38 196 SER A CA 1
ATOM 1533 C C . SER A 1 196 ? -3.695 2.803 7.305 1 96.38 196 SER A C 1
ATOM 1535 O O . SER A 1 196 ? -2.619 3.031 7.859 1 96.38 196 SER A O 1
ATOM 1537 N N . PRO A 1 197 ? -3.936 1.668 6.672 1 97.94 197 PRO A N 1
ATOM 1538 C CA . PRO A 1 197 ? -2.92 0.6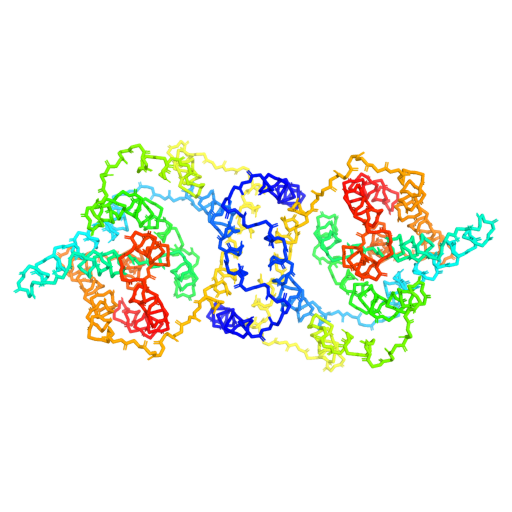22 6.809 1 97.94 197 PRO A CA 1
ATOM 1539 C C . PRO A 1 197 ? -1.571 1.028 6.219 1 97.94 197 PRO A C 1
ATOM 1541 O O . PRO A 1 197 ? -0.529 0.82 6.848 1 97.94 197 PRO A O 1
ATOM 1544 N N . ILE A 1 198 ? -1.593 1.611 5.074 1 98.38 198 ILE A N 1
ATOM 1545 C CA . ILE A 1 198 ? -0.341 1.9 4.383 1 98.38 198 ILE A CA 1
ATOM 1546 C C . ILE A 1 198 ? 0.363 3.074 5.062 1 98.38 198 ILE A C 1
ATOM 1548 O O . ILE A 1 198 ? 1.578 3.043 5.266 1 98.38 198 ILE A O 1
ATOM 1552 N N . ALA A 1 199 ? -0.418 4.113 5.414 1 97.19 199 ALA A N 1
ATOM 1553 C CA . ALA A 1 199 ? 0.157 5.293 6.055 1 97.19 199 ALA A CA 1
ATOM 1554 C C . ALA A 1 199 ? 0.823 4.93 7.379 1 97.19 199 ALA A C 1
ATOM 1556 O O . ALA A 1 199 ? 1.933 5.383 7.668 1 97.19 199 ALA A O 1
ATOM 1557 N N . LEU A 1 200 ? 0.185 4.094 8.156 1 97.19 200 LEU A N 1
ATOM 1558 C CA . LEU A 1 200 ? 0.688 3.756 9.477 1 97.19 200 LEU A CA 1
ATOM 1559 C C . LEU A 1 200 ? 1.939 2.891 9.383 1 97.19 200 LEU A C 1
ATOM 1561 O O . LEU A 1 200 ? 2.887 3.074 10.148 1 97.19 200 LEU A O 1
ATOM 1565 N N . VAL A 1 201 ? 1.989 1.993 8.438 1 98.25 201 VAL A N 1
ATOM 1566 C CA . VAL A 1 201 ? 3.201 1.207 8.227 1 98.25 201 VAL A CA 1
ATOM 1567 C C . VAL A 1 201 ? 4.332 2.117 7.754 1 98.25 201 VAL A C 1
ATOM 1569 O O . VAL A 1 201 ? 5.473 1.982 8.203 1 98.25 201 VAL A O 1
ATOM 1572 N N . ALA A 1 202 ? 4.004 3.033 6.855 1 97.44 202 ALA A N 1
ATOM 1573 C CA . ALA A 1 202 ? 5.004 3.979 6.363 1 97.44 202 ALA A CA 1
ATOM 1574 C C . ALA A 1 202 ? 5.559 4.832 7.5 1 97.44 202 ALA A C 1
ATOM 1576 O O . ALA A 1 202 ? 6.77 5.062 7.578 1 97.44 202 ALA A O 1
ATOM 1577 N N . VAL A 1 203 ? 4.684 5.301 8.344 1 95.62 203 VAL A N 1
ATOM 1578 C CA . VAL A 1 203 ? 5.086 6.09 9.508 1 95.62 203 VAL A CA 1
ATOM 1579 C C . VAL A 1 203 ? 6.012 5.266 10.398 1 95.62 203 VAL A C 1
ATOM 1581 O O . VAL A 1 203 ? 7.07 5.742 10.812 1 95.62 203 VAL A O 1
ATOM 1584 N N . GLY A 1 204 ? 5.676 4.062 10.672 1 96.75 204 GLY A N 1
ATOM 1585 C CA . GLY A 1 204 ? 6.512 3.186 11.477 1 96.75 204 GLY A CA 1
ATOM 1586 C C . GLY A 1 204 ? 7.895 2.975 10.883 1 96.75 204 GLY A C 1
ATOM 1587 O O . GLY A 1 204 ? 8.891 2.967 11.609 1 96.75 204 GLY A O 1
ATOM 1588 N N . LEU A 1 205 ? 7.957 2.822 9.602 1 96.56 205 LEU A N 1
ATOM 1589 C CA . LEU A 1 205 ? 9.203 2.59 8.883 1 96.56 205 LEU A CA 1
ATOM 1590 C C . LEU A 1 205 ? 10.133 3.791 9.008 1 96.56 205 LEU A C 1
ATOM 1592 O O . LEU A 1 205 ? 11.352 3.656 8.867 1 96.56 205 LEU A O 1
ATOM 1596 N N . GLN A 1 206 ? 9.586 4.93 9.211 1 92.12 206 GLN A N 1
ATOM 1597 C CA . GLN A 1 206 ? 10.422 6.125 9.148 1 92.12 206 GLN A CA 1
ATOM 1598 C C . GLN A 1 206 ? 10.688 6.68 10.547 1 92.12 206 GLN A C 1
ATOM 1600 O O . GLN A 1 206 ? 11.398 7.676 10.695 1 92.12 206 GLN A O 1
ATOM 1605 N N . LEU A 1 207 ? 10.117 6.035 11.555 1 92 207 LEU A N 1
ATOM 1606 C CA . LEU A 1 207 ? 10.367 6.492 12.914 1 92 207 LEU A CA 1
ATOM 1607 C C . LEU A 1 207 ? 11.805 6.215 13.336 1 92 207 LEU A C 1
ATOM 1609 O O . LEU A 1 207 ? 12.25 5.066 13.32 1 92 207 LEU A O 1
ATOM 1613 N N . LYS A 1 208 ? 12.586 7.172 13.422 1 85.88 208 LYS A N 1
ATOM 1614 C CA . LYS A 1 208 ? 13.969 7.062 13.883 1 85.88 208 LYS A CA 1
ATOM 1615 C C . LYS A 1 208 ? 14.234 8.023 15.039 1 85.88 208 LYS A C 1
ATOM 1617 O O . LYS A 1 208 ? 13.883 9.203 14.969 1 85.88 208 LYS A O 1
ATOM 1622 N N . ILE A 1 209 ? 14.773 7.496 16.078 1 81.31 209 ILE A N 1
ATOM 1623 C CA . ILE A 1 209 ? 15.117 8.328 17.234 1 81.31 209 ILE A CA 1
ATOM 1624 C C . ILE A 1 209 ? 16.625 8.625 17.219 1 81.31 209 ILE A C 1
ATOM 1626 O O . ILE A 1 209 ? 17.438 7.703 17.203 1 81.31 209 ILE A O 1
ATOM 1630 N N . GLU A 1 210 ? 16.812 9.898 17 1 79.44 210 GLU A N 1
ATOM 1631 C CA . GLU A 1 210 ? 18.203 10.336 17.094 1 79.44 210 GLU A CA 1
ATOM 1632 C C . GLU A 1 210 ? 18.641 10.484 18.547 1 79.44 210 GLU A C 1
ATOM 1634 O O . GLU A 1 210 ? 18.219 11.414 19.234 1 79.44 210 GLU A O 1
ATOM 1639 N N . LYS A 1 211 ? 19.516 9.594 18.938 1 73.56 211 LYS A N 1
ATOM 1640 C CA . LYS A 1 211 ? 19.938 9.594 20.344 1 73.56 211 LYS A CA 1
ATOM 1641 C C . LYS A 1 211 ? 21 10.656 20.594 1 73.56 211 LYS A C 1
ATOM 1643 O O . LYS A 1 211 ? 21.062 11.242 21.688 1 73.56 211 LYS A O 1
ATOM 1648 N N . ARG A 1 212 ? 21.812 10.875 19.719 1 74.62 212 ARG A N 1
ATOM 1649 C CA . ARG A 1 212 ? 22.953 11.75 19.969 1 74.62 212 ARG A CA 1
ATOM 1650 C C . ARG A 1 212 ? 22.672 13.164 19.469 1 74.62 212 ARG A C 1
ATOM 1652 O O . ARG A 1 212 ? 22.812 13.453 18.281 1 74.62 212 ARG A O 1
ATOM 1659 N N . SER A 1 213 ? 21.547 13.82 20.141 1 76.44 213 SER A N 1
ATOM 1660 C CA . SER A 1 213 ? 21.297 15.18 19.672 1 76.44 213 SER A CA 1
ATOM 1661 C C . SER A 1 213 ? 21.422 16.188 20.812 1 76.44 213 SER A C 1
ATOM 1663 O O . SER A 1 213 ? 21.219 15.844 21.969 1 76.44 213 SER A O 1
ATOM 1665 N N . LYS A 1 214 ? 21.969 17.312 20.422 1 83.25 214 LYS A N 1
ATOM 1666 C CA . LYS A 1 214 ? 22.125 18.406 21.375 1 83.25 214 LYS A CA 1
ATOM 1667 C C . LYS A 1 214 ? 20.906 19.328 21.359 1 83.25 214 LYS A C 1
ATOM 1669 O O . LYS A 1 214 ? 20.922 20.391 21.969 1 83.25 214 LYS A O 1
ATOM 1674 N N . HIS A 1 215 ? 19.891 18.938 20.75 1 89.62 215 HIS A N 1
ATOM 1675 C CA . HIS A 1 215 ? 18.797 19.859 20.5 1 89.62 215 HIS A CA 1
ATOM 1676 C C . HIS A 1 215 ? 17.609 19.562 21.406 1 89.62 215 HIS A C 1
ATOM 1678 O O . HIS A 1 215 ? 16.469 19.844 21.047 1 89.62 215 HIS A O 1
ATOM 1684 N N . TRP A 1 216 ? 17.828 19.109 22.609 1 92.12 216 TRP A N 1
ATOM 1685 C CA . TRP A 1 216 ? 16.766 18.609 23.469 1 92.12 216 TRP A CA 1
ATOM 1686 C C . TRP A 1 216 ? 15.883 19.75 23.969 1 92.12 216 TRP A C 1
ATOM 1688 O O . TRP A 1 216 ? 14.664 19.609 24.078 1 92.12 216 TRP A O 1
ATOM 1698 N N . LYS A 1 217 ? 16.469 20.844 24.234 1 95.44 217 LYS A N 1
ATOM 1699 C CA . LYS A 1 217 ? 15.719 22 24.703 1 95.44 217 LYS A CA 1
ATOM 1700 C C . LYS A 1 217 ? 14.727 22.484 23.656 1 95.44 217 LYS A C 1
ATOM 1702 O O . LYS A 1 217 ? 13.555 22.703 23.953 1 95.44 217 LYS A O 1
ATOM 1707 N N . PHE A 1 218 ? 15.188 22.641 22.469 1 97.56 218 PHE A N 1
ATOM 1708 C CA . PHE A 1 218 ? 14.359 23.141 21.391 1 97.56 218 PHE A CA 1
ATOM 1709 C C . PHE A 1 218 ? 13.359 22.078 20.938 1 97.56 218 PHE A C 1
ATOM 1711 O O . PHE A 1 218 ? 12.242 22.406 20.516 1 97.56 218 PHE A O 1
ATOM 1718 N N . LEU A 1 219 ? 13.797 20.828 21.062 1 97.56 219 LEU A N 1
ATOM 1719 C CA . LEU A 1 219 ? 12.875 19.734 20.797 1 97.56 219 LEU A CA 1
ATOM 1720 C C . LEU A 1 219 ? 11.672 19.797 21.734 1 97.56 219 LEU A C 1
ATOM 1722 O O . LEU A 1 219 ? 10.523 19.719 21.281 1 97.56 219 LEU A O 1
ATOM 1726 N N . SER A 1 220 ? 11.992 19.906 23.016 1 97.94 220 SER A N 1
ATOM 1727 C CA . SER A 1 220 ? 10.93 19.953 24.016 1 97.94 220 SER A CA 1
ATOM 1728 C C . SER A 1 220 ? 10.023 21.156 23.797 1 97.94 220 SER A C 1
ATOM 1730 O O . SER A 1 220 ? 8.797 21.047 23.891 1 97.94 220 SER A O 1
ATOM 1732 N N . LEU A 1 221 ? 10.594 22.297 23.5 1 98.5 221 LEU A N 1
ATOM 1733 C CA . LEU A 1 221 ? 9.82 23.516 23.266 1 98.5 221 LEU A CA 1
ATOM 1734 C C . LEU A 1 221 ? 8.914 23.359 22.062 1 98.5 221 LEU A C 1
ATOM 1736 O O . LEU A 1 221 ? 7.734 23.719 22.109 1 98.5 221 LEU A O 1
ATOM 1740 N N . GLY A 1 222 ? 9.461 22.875 21 1 98.75 222 GLY A N 1
ATOM 1741 C CA . GLY A 1 222 ? 8.68 22.641 19.781 1 98.75 222 GLY A CA 1
ATOM 1742 C C . GLY A 1 222 ? 7.527 21.672 20 1 98.75 222 GLY A C 1
ATOM 1743 O O . GLY A 1 222 ? 6.418 21.906 19.516 1 98.75 222 GLY A O 1
ATOM 1744 N N . LEU A 1 223 ? 7.812 20.594 20.703 1 98.75 223 LEU A N 1
ATOM 1745 C CA . LEU A 1 223 ? 6.797 19.578 20.906 1 98.75 223 LEU A CA 1
ATOM 1746 C C . LEU A 1 223 ? 5.727 20.047 21.891 1 98.75 223 LEU A C 1
ATOM 1748 O O . LEU A 1 223 ? 4.551 19.703 21.75 1 98.75 223 LEU A O 1
ATOM 1752 N N . ILE A 1 224 ? 6.152 20.797 22.891 1 98.81 224 ILE A N 1
ATOM 1753 C CA . ILE A 1 224 ? 5.172 21.359 23.797 1 98.81 224 ILE A CA 1
ATOM 1754 C C . ILE A 1 224 ? 4.246 22.312 23.047 1 98.81 224 ILE A C 1
ATOM 1756 O O . ILE A 1 224 ? 3.031 22.297 23.25 1 98.81 224 ILE A O 1
ATOM 1760 N N . PHE A 1 225 ? 4.816 23.125 22.203 1 98.88 225 PHE A N 1
ATOM 1761 C CA . PHE A 1 225 ? 4.02 24.031 21.391 1 98.88 225 PHE A CA 1
ATOM 1762 C C . PHE A 1 225 ? 3.047 23.266 20.5 1 98.88 225 PHE A C 1
ATOM 1764 O O . PHE A 1 225 ? 1.854 23.578 20.469 1 98.88 225 PHE A O 1
ATOM 1771 N N . LYS A 1 226 ? 3.512 22.25 19.812 1 98.81 226 LYS A N 1
ATOM 1772 C CA . LYS A 1 226 ? 2.746 21.516 18.812 1 98.81 226 LYS A CA 1
ATOM 1773 C C . LYS A 1 226 ? 1.669 20.656 19.469 1 98.81 226 LYS A C 1
ATOM 1775 O O . LYS A 1 226 ? 0.529 20.625 19 1 98.81 226 LYS A O 1
ATOM 1780 N N . LEU A 1 227 ? 1.999 19.953 20.594 1 98.81 227 LEU A N 1
ATOM 1781 C CA . LEU A 1 227 ? 1.141 18.906 21.125 1 98.81 227 LEU A CA 1
ATOM 1782 C C . LEU A 1 227 ? 0.253 19.438 22.25 1 98.81 227 LEU A C 1
ATOM 1784 O O . LEU A 1 227 ? -0.749 18.812 22.609 1 98.81 227 LEU A O 1
ATOM 1788 N N . ILE A 1 228 ? 0.628 20.609 22.797 1 98.75 228 ILE A N 1
ATOM 1789 C CA . ILE A 1 228 ? -0.108 21.094 23.953 1 98.75 228 ILE A CA 1
ATOM 1790 C C . ILE A 1 228 ? -0.629 22.5 23.672 1 98.75 228 ILE A C 1
ATOM 1792 O O . ILE A 1 228 ? -1.838 22.75 23.703 1 98.75 228 ILE A O 1
ATOM 1796 N N . ILE A 1 229 ? 0.231 23.422 23.281 1 98.81 229 ILE A N 1
ATOM 1797 C CA . ILE A 1 229 ? -0.128 24.828 23.172 1 98.81 229 ILE A CA 1
ATOM 1798 C C . ILE A 1 229 ? -1.087 25.031 22 1 98.81 229 ILE A C 1
ATOM 1800 O O . ILE A 1 229 ? -2.094 25.734 22.141 1 98.81 229 ILE A O 1
ATOM 1804 N N . THR A 1 230 ? -0.797 24.453 20.906 1 98.81 230 THR A N 1
ATOM 1805 C CA . THR A 1 230 ? -1.604 24.656 19.703 1 98.81 230 THR A CA 1
ATOM 1806 C C . THR A 1 230 ? -3.018 24.109 19.906 1 98.81 230 THR A C 1
ATOM 1808 O O . THR A 1 230 ? -3.996 24.828 19.703 1 98.81 230 THR A O 1
ATOM 1811 N N . PRO A 1 231 ? -3.18 22.859 20.312 1 98.75 231 PRO A N 1
ATOM 1812 C CA . PRO A 1 231 ? -4.551 22.391 20.516 1 98.75 231 PRO A CA 1
ATOM 1813 C C . PRO A 1 231 ? -5.258 23.109 21.656 1 98.75 231 PRO A C 1
ATOM 1815 O O . PRO A 1 231 ? -6.477 23.297 21.625 1 98.75 231 PRO A O 1
ATOM 1818 N N . LEU A 1 232 ? -4.535 23.516 22.656 1 98.75 232 LEU A N 1
ATOM 1819 C CA . LEU A 1 232 ? -5.133 24.297 23.719 1 98.75 232 LEU A CA 1
ATOM 1820 C C . LEU A 1 232 ? -5.68 25.625 23.188 1 98.75 232 LEU A C 1
ATOM 1822 O O . LEU A 1 232 ? -6.766 26.047 23.578 1 98.75 232 LEU A O 1
ATOM 1826 N N . PHE A 1 233 ? -4.941 26.266 22.391 1 98.75 233 PHE A N 1
ATOM 1827 C CA . PHE A 1 233 ? -5.387 27.5 21.766 1 98.75 233 PHE A CA 1
ATOM 1828 C C . PHE A 1 233 ? -6.707 27.297 21.031 1 98.75 233 PHE A C 1
ATOM 1830 O O . PHE A 1 233 ? -7.645 28.078 21.203 1 98.75 233 PHE A O 1
ATOM 1837 N N . PHE A 1 234 ? -6.801 26.297 20.234 1 98.75 234 PHE A N 1
ATOM 1838 C CA . PHE A 1 234 ? -7.992 26.094 19.422 1 98.75 234 PHE A CA 1
ATOM 1839 C C . PHE A 1 234 ? -9.164 25.641 20.297 1 98.75 234 PHE A C 1
ATOM 1841 O O . PHE A 1 234 ? -10.32 25.984 20.016 1 98.75 234 PHE A O 1
ATOM 1848 N N . TYR A 1 235 ? -8.844 24.828 21.328 1 98.5 235 TYR A N 1
ATOM 1849 C CA . TYR A 1 235 ? -9.891 24.484 22.281 1 98.5 235 TYR A CA 1
ATOM 1850 C C . TYR A 1 235 ? -10.508 25.75 22.891 1 98.5 235 TYR A C 1
ATOM 1852 O O . TYR A 1 235 ? -11.734 25.891 22.922 1 98.5 235 TYR A O 1
ATOM 1860 N N . LEU A 1 236 ? -9.672 26.688 23.297 1 98.38 236 LEU A N 1
ATOM 1861 C CA . LEU A 1 236 ? -10.141 27.922 23.922 1 98.38 236 LEU A CA 1
ATOM 1862 C C . LEU A 1 236 ? -10.812 28.812 22.891 1 98.38 236 LEU A C 1
ATOM 1864 O O . LEU A 1 236 ? -11.883 29.375 23.156 1 98.38 236 LEU A O 1
ATOM 1868 N N . PHE A 1 237 ? -10.234 28.922 21.719 1 98.44 237 PHE A N 1
ATOM 1869 C CA . PHE A 1 237 ? -10.719 29.844 20.688 1 98.44 237 PHE A CA 1
ATOM 1870 C C . PHE A 1 237 ? -12.031 29.344 20.094 1 98.44 237 PHE A C 1
ATOM 1872 O O . PHE A 1 237 ? -13.039 30.047 20.141 1 98.44 237 PHE A O 1
ATOM 1879 N N . TYR A 1 238 ? -12.078 28.062 19.609 1 98.19 238 TYR A N 1
ATOM 1880 C CA . TYR A 1 238 ? -13.242 27.547 18.906 1 98.19 238 TYR A CA 1
ATOM 1881 C C . TYR A 1 238 ? -14.352 27.172 19.891 1 98.19 238 TYR A C 1
ATOM 1883 O O . TYR A 1 238 ? -15.516 27.547 19.672 1 98.19 238 TYR A O 1
ATOM 1891 N N . LYS A 1 239 ? -14.016 26.516 20.969 1 96.56 239 LYS A N 1
ATOM 1892 C CA . LYS A 1 239 ? -15.047 25.953 21.859 1 96.56 239 LYS A CA 1
ATOM 1893 C C . LYS A 1 239 ? -15.453 26.969 22.922 1 96.56 239 LYS A C 1
ATOM 1895 O O . LYS A 1 239 ? -16.641 27.172 23.172 1 96.56 239 LYS A O 1
ATOM 1900 N N . VAL A 1 240 ? -14.523 27.609 23.562 1 96.69 240 VAL A N 1
ATOM 1901 C CA . VAL A 1 240 ? -14.82 28.453 24.734 1 96.69 240 VAL A CA 1
ATOM 1902 C C . VAL A 1 240 ? -15.219 29.844 24.266 1 96.69 240 VAL A C 1
ATOM 1904 O O . VAL A 1 240 ? -16.281 30.344 24.641 1 96.69 240 VAL A O 1
ATOM 1907 N N . ILE A 1 241 ? -14.438 30.484 23.469 1 97.94 241 ILE A N 1
ATOM 1908 C CA . ILE A 1 241 ? -14.672 31.875 23.094 1 97.94 241 ILE A CA 1
ATOM 1909 C C . ILE A 1 241 ? -15.789 31.938 22.062 1 97.94 241 ILE A C 1
ATOM 1911 O O . ILE A 1 241 ? -16.766 32.688 22.234 1 97.94 241 ILE A O 1
ATOM 1915 N N . LEU A 1 242 ? -15.742 31.078 21 1 97.56 242 LEU A N 1
ATOM 1916 C CA . LEU A 1 242 ? -16.734 31.141 19.938 1 97.56 242 LEU A CA 1
ATOM 1917 C C . LEU A 1 242 ? -17.953 30.281 20.281 1 97.56 242 LEU A C 1
ATOM 1919 O O . LEU A 1 242 ? -19 30.406 19.641 1 97.56 242 LEU A O 1
ATOM 1923 N N . GLY A 1 243 ? -17.797 29.359 21.203 1 96.88 243 GLY A N 1
ATOM 1924 C CA . GLY A 1 243 ? -18.891 28.5 21.641 1 96.88 243 GLY A CA 1
ATOM 1925 C C . GLY A 1 243 ? -19.25 27.438 20.609 1 96.88 243 GLY A C 1
ATOM 1926 O O . GLY A 1 243 ? -20.375 26.922 20.609 1 96.88 243 GLY A O 1
ATOM 1927 N N . ALA A 1 244 ? -18.344 27.125 19.734 1 96.56 244 ALA A N 1
ATOM 1928 C CA . ALA A 1 244 ? -18.594 26.141 18.703 1 96.56 244 ALA A CA 1
ATOM 1929 C C . ALA A 1 244 ? -18.562 24.719 19.266 1 96.56 244 ALA A C 1
ATOM 1931 O O . ALA A 1 244 ? -17.797 24.438 20.188 1 96.56 244 ALA A O 1
ATOM 1932 N N . ASN A 1 245 ? -19.422 23.891 18.766 1 96 245 ASN A N 1
ATOM 1933 C CA . ASN A 1 245 ? -19.531 22.516 19.234 1 96 245 ASN A CA 1
ATOM 1934 C C . ASN A 1 245 ? -19.828 21.547 18.094 1 96 245 ASN A C 1
ATOM 1936 O O . ASN A 1 245 ? -20.047 21.969 16.953 1 96 245 ASN A O 1
ATOM 1940 N N . GLY A 1 246 ? -19.75 20.188 18.469 1 95.88 246 GLY A N 1
ATOM 1941 C CA . GLY A 1 246 ? -20.078 19.172 17.469 1 95.88 246 GLY A CA 1
ATOM 1942 C C . GLY A 1 246 ? -18.859 18.438 16.953 1 95.88 246 GLY A C 1
ATOM 1943 O O . GLY A 1 246 ? -17.719 18.75 17.328 1 95.88 246 GLY A O 1
ATOM 1944 N N . LEU A 1 247 ? -19.156 17.531 16.078 1 97 247 LEU A N 1
ATOM 1945 C CA . LEU A 1 247 ? -18.125 16.641 15.562 1 97 247 LEU A CA 1
ATOM 1946 C C . LEU A 1 247 ? -17.078 17.406 14.766 1 97 247 LEU A C 1
ATOM 1948 O O . LEU A 1 247 ? -15.883 17.141 14.875 1 97 247 LEU A O 1
ATOM 1952 N N . ILE A 1 248 ? -17.578 18.359 13.953 1 97.94 248 ILE A N 1
ATOM 1953 C CA . ILE A 1 248 ? -16.688 19.141 13.109 1 97.94 248 ILE A CA 1
ATOM 1954 C C . ILE A 1 248 ? -15.648 19.859 13.977 1 97.94 248 ILE A C 1
ATOM 1956 O O . ILE A 1 248 ? -14.461 19.875 13.648 1 97.94 248 ILE A O 1
ATOM 1960 N N . ILE A 1 249 ? -16.078 20.422 15.078 1 98.19 249 ILE A N 1
ATOM 1961 C CA . ILE A 1 249 ? -15.211 21.188 15.969 1 98.19 249 ILE A CA 1
ATOM 1962 C C . ILE A 1 249 ? -14.25 20.234 16.688 1 98.19 249 ILE A C 1
ATOM 1964 O O . ILE A 1 249 ? -13.047 20.5 16.766 1 98.19 249 ILE A O 1
ATOM 1968 N N . ASN A 1 250 ? -14.773 19.094 17.188 1 98.31 250 ASN A N 1
ATOM 1969 C CA . ASN A 1 250 ? -13.938 18.125 17.891 1 98.31 250 ASN A CA 1
ATOM 1970 C C . ASN A 1 250 ? -12.844 17.562 16.969 1 98.31 250 ASN A C 1
ATOM 1972 O O . ASN A 1 250 ? -11.68 17.469 17.375 1 98.31 250 ASN A O 1
ATOM 1976 N N . VAL A 1 251 ? -13.227 17.219 15.766 1 98.5 251 VAL A N 1
ATOM 1977 C CA . VAL A 1 251 ? -12.273 16.672 14.805 1 98.5 251 VAL A CA 1
ATOM 1978 C C . VAL A 1 251 ? -11.234 17.734 14.445 1 98.5 251 VAL A C 1
ATOM 1980 O O . VAL A 1 251 ? -10.047 17.438 14.32 1 98.5 251 VAL A O 1
ATOM 1983 N N . SER A 1 252 ? -11.688 18.984 14.273 1 98.75 252 SER A N 1
ATOM 1984 C CA . SER A 1 252 ? -10.773 20.078 13.969 1 98.75 252 SER A CA 1
ATOM 1985 C C . SER A 1 252 ? -9.734 20.266 15.07 1 98.75 252 SER A C 1
ATOM 1987 O O . SER A 1 252 ? -8.539 20.344 14.797 1 98.75 252 SER A O 1
ATOM 1989 N N . ILE A 1 253 ? -10.188 20.297 16.266 1 98.69 253 ILE A N 1
ATOM 1990 C CA . ILE A 1 253 ? -9.289 20.5 17.391 1 98.69 253 ILE A CA 1
ATOM 1991 C C . ILE A 1 253 ? -8.336 19.297 17.531 1 98.69 253 ILE A C 1
ATOM 1993 O O . ILE A 1 253 ? -7.145 19.469 17.781 1 98.69 253 ILE A O 1
ATOM 1997 N N . MET A 1 254 ? -8.812 18.109 17.297 1 98.69 254 MET A N 1
ATOM 1998 C CA . MET A 1 254 ? -7.961 16.922 17.328 1 98.69 254 MET A CA 1
ATOM 1999 C C . MET A 1 254 ? -6.891 17 16.25 1 98.69 254 MET A C 1
ATOM 2001 O O . MET A 1 254 ? -5.758 16.562 16.469 1 98.69 254 MET A O 1
ATOM 2005 N N . GLU A 1 255 ? -7.246 17.5 15.102 1 98.75 255 GLU A N 1
ATOM 2006 C CA . GLU A 1 255 ? -6.273 17.656 14.023 1 98.75 255 GLU A CA 1
ATOM 2007 C C . GLU A 1 255 ? -5.172 18.641 14.422 1 98.75 255 GLU A C 1
ATOM 2009 O O . GLU A 1 255 ? -4.012 18.453 14.047 1 98.75 255 GLU A O 1
ATOM 2014 N N . SER A 1 256 ? -5.547 19.672 15.156 1 98.69 256 SER A N 1
ATOM 2015 C CA . SER A 1 256 ? -4.547 20.641 15.617 1 98.69 256 SER A CA 1
ATOM 2016 C C . SER A 1 256 ? -3.58 20 16.609 1 98.69 256 SER A C 1
ATOM 2018 O O . SER A 1 256 ? -2.484 20.516 16.828 1 98.69 256 SER A O 1
ATOM 2020 N N . ALA A 1 257 ? -3.963 18.859 17.188 1 98.69 257 ALA A N 1
ATOM 2021 C CA . ALA A 1 257 ? -3.191 18.172 18.219 1 98.69 257 ALA A CA 1
ATOM 2022 C C . ALA A 1 257 ? -2.303 17.094 17.625 1 98.69 257 ALA A C 1
ATOM 2024 O O . ALA A 1 257 ? -1.619 16.375 18.359 1 98.69 257 ALA A O 1
ATOM 2025 N N . MET A 1 258 ? -2.305 16.938 16.328 1 98.62 258 MET A N 1
ATOM 2026 C CA . MET A 1 258 ? -1.535 15.883 15.68 1 98.62 258 MET A CA 1
ATOM 2027 C C . MET A 1 258 ? -0.038 16.141 15.797 1 98.62 258 MET A C 1
ATOM 2029 O O . MET A 1 258 ? 0.379 17.281 16.047 1 98.62 258 MET A O 1
ATOM 2033 N N . ALA A 1 259 ? 0.783 15.141 15.633 1 98.31 259 ALA A N 1
ATOM 2034 C CA . ALA A 1 259 ? 2.242 15.211 15.633 1 98.31 259 ALA A CA 1
ATOM 2035 C C . ALA A 1 259 ? 2.746 16.125 14.516 1 98.31 259 ALA A C 1
ATOM 2037 O O . ALA A 1 259 ? 1.972 16.547 13.656 1 98.31 259 ALA A O 1
ATOM 2038 N N . PRO A 1 260 ? 4.047 16.453 14.562 1 98.44 260 PRO A N 1
ATOM 2039 C CA . PRO A 1 260 ? 4.617 17.25 13.469 1 98.44 260 PRO A CA 1
ATOM 2040 C C . PRO A 1 260 ? 4.484 16.562 12.109 1 98.44 260 PRO A C 1
ATOM 2042 O O . PRO A 1 260 ? 4.594 15.344 12.016 1 98.44 260 PRO A O 1
ATOM 2045 N N . MET A 1 261 ? 4.273 17.375 11.117 1 97.75 261 MET A N 1
ATOM 2046 C CA . MET A 1 261 ? 4.109 16.922 9.734 1 97.75 261 MET A CA 1
ATOM 2047 C C . MET A 1 261 ? 5.422 16.359 9.188 1 97.75 261 MET A C 1
ATOM 2049 O O . MET A 1 261 ? 6.449 17.047 9.211 1 97.75 261 MET A O 1
ATOM 2053 N N . ILE A 1 262 ? 5.359 15.188 8.625 1 95.12 262 ILE A N 1
ATOM 2054 C CA . ILE A 1 262 ? 6.539 14.547 8.055 1 95.12 262 ILE A CA 1
ATOM 2055 C C . ILE A 1 262 ? 7.059 15.375 6.883 1 95.12 262 ILE A C 1
ATOM 2057 O O . ILE A 1 262 ? 8.25 15.672 6.801 1 95.12 262 ILE A O 1
ATOM 2061 N N . THR A 1 263 ? 6.215 15.75 5.988 1 94.06 263 THR A N 1
ATOM 2062 C CA . THR A 1 263 ? 6.613 16.5 4.809 1 94.06 263 THR A CA 1
ATOM 2063 C C . THR A 1 263 ? 7.129 17.891 5.203 1 94.06 263 THR A C 1
ATOM 2065 O O . THR A 1 263 ? 7.969 18.469 4.508 1 94.06 263 THR A O 1
ATOM 2068 N N . GLY A 1 264 ? 6.621 18.406 6.281 1 96.88 264 GLY A N 1
ATOM 2069 C CA . GLY A 1 264 ? 7.164 19.656 6.82 1 96.88 264 GLY A CA 1
ATOM 2070 C C . GLY A 1 264 ? 8.602 19.516 7.285 1 96.88 264 GLY A C 1
ATOM 2071 O O . GLY A 1 264 ? 9.43 20.391 7.031 1 96.88 264 GLY A O 1
ATOM 2072 N N . ALA A 1 265 ? 8.875 18.422 7.945 1 96.75 265 ALA A N 1
ATOM 2073 C CA . ALA A 1 265 ? 10.234 18.156 8.398 1 96.75 265 ALA A CA 1
ATOM 2074 C C . ALA A 1 265 ? 11.18 17.969 7.215 1 96.75 265 ALA A C 1
ATOM 2076 O O . ALA A 1 265 ? 12.328 18.422 7.254 1 96.75 265 ALA A O 1
ATOM 2077 N N . ILE A 1 266 ? 10.703 17.391 6.23 1 93.31 266 ILE A N 1
ATOM 2078 C CA . ILE A 1 266 ? 11.492 17.188 5.02 1 93.31 266 ILE A CA 1
ATOM 2079 C C . ILE A 1 266 ? 11.789 18.531 4.363 1 93.31 266 ILE A C 1
ATOM 2081 O O . ILE A 1 266 ? 12.914 18.797 3.939 1 93.31 266 ILE A O 1
ATOM 2085 N N . LEU A 1 267 ? 10.773 19.312 4.281 1 94.44 267 LEU A N 1
ATOM 2086 C CA . LEU A 1 267 ? 10.945 20.656 3.723 1 94.44 267 LEU A CA 1
ATOM 2087 C C . LEU A 1 267 ? 12.016 21.422 4.477 1 94.44 267 LEU A C 1
ATOM 2089 O O . LEU A 1 267 ? 12.93 21.984 3.865 1 94.44 267 LEU A O 1
ATOM 2093 N N . ALA A 1 268 ? 11.914 21.406 5.781 1 96.75 268 ALA A N 1
ATOM 2094 C CA . ALA A 1 268 ? 12.898 22.094 6.613 1 96.75 268 ALA A CA 1
ATOM 2095 C C . ALA A 1 268 ? 14.305 21.547 6.383 1 96.75 268 ALA A C 1
ATOM 2097 O O . ALA A 1 268 ? 15.25 22.312 6.195 1 96.75 268 ALA A O 1
ATOM 2098 N N . SER A 1 269 ? 14.422 20.297 6.324 1 95.12 269 SER A N 1
ATOM 2099 C CA . SER A 1 269 ? 15.711 19.641 6.148 1 95.12 269 SER A CA 1
ATOM 2100 C C . SER A 1 269 ? 16.297 19.938 4.773 1 95.12 269 SER A C 1
ATOM 2102 O O . SER A 1 269 ? 17.516 20.156 4.648 1 95.12 269 SER A O 1
ATOM 2104 N N . THR A 1 270 ? 15.516 19.969 3.789 1 92.81 270 THR A N 1
ATOM 2105 C CA . THR A 1 270 ? 15.969 20.203 2.422 1 92.81 270 THR A CA 1
ATOM 2106 C C . THR A 1 270 ? 16.547 21.609 2.281 1 92.81 270 THR A C 1
ATOM 2108 O O . THR A 1 270 ? 17.453 21.844 1.484 1 92.81 270 THR A O 1
ATOM 2111 N N . TYR A 1 271 ? 16.016 22.5 3.064 1 94 271 TYR A N 1
ATOM 2112 C CA . TYR A 1 271 ? 16.484 23.875 3.027 1 94 271 TYR A CA 1
ATOM 2113 C C . TYR A 1 271 ? 17.578 24.109 4.07 1 94 271 TYR A C 1
ATOM 2115 O O . TYR A 1 271 ? 17.953 25.25 4.344 1 94 271 TYR A O 1
ATOM 2123 N N . GLY A 1 272 ? 18 23 4.668 1 94.94 272 GLY A N 1
ATOM 2124 C CA . GLY A 1 272 ? 19.125 23.062 5.594 1 94.94 272 GLY A CA 1
ATOM 2125 C C . GLY A 1 272 ? 18.734 23.641 6.945 1 94.94 272 GLY A C 1
ATOM 2126 O O . GLY A 1 272 ? 19.609 24.094 7.695 1 94.94 272 GLY A O 1
ATOM 2127 N N . LEU A 1 273 ? 17.453 23.625 7.281 1 97.44 273 LEU A N 1
ATOM 2128 C CA . LEU A 1 273 ? 16.984 24.141 8.555 1 97.44 273 LEU A CA 1
ATOM 2129 C C . LEU A 1 273 ? 17.031 23.062 9.633 1 97.44 273 LEU A C 1
ATOM 2131 O O . LEU A 1 273 ? 16.016 22.422 9.914 1 97.44 273 LEU A O 1
ATOM 2135 N N . LYS A 1 274 ? 18.156 22.906 10.289 1 95.88 274 LYS A N 1
ATOM 2136 C CA . LYS A 1 274 ? 18.406 22 11.414 1 95.88 274 LYS A CA 1
ATOM 2137 C C . LYS A 1 274 ? 17.812 20.625 11.148 1 95.88 274 LYS A C 1
ATOM 2139 O O . LYS A 1 274 ? 16.922 20.172 11.859 1 95.88 274 LYS A O 1
ATOM 2144 N N . PRO A 1 275 ? 18.422 19.922 10.258 1 94.69 275 PRO A N 1
ATOM 2145 C CA . PRO A 1 275 ? 17.891 18.641 9.828 1 94.69 275 PRO A CA 1
ATOM 2146 C C . PRO A 1 275 ? 17.766 17.641 10.984 1 94.69 275 PRO A C 1
ATOM 2148 O O . PRO A 1 275 ? 16.766 16.922 11.07 1 94.69 275 PRO A O 1
ATOM 2151 N N . LYS A 1 276 ? 18.656 17.625 11.859 1 94.69 276 LYS A N 1
ATOM 2152 C CA . LYS A 1 276 ? 18.609 16.688 12.984 1 94.69 276 LYS A CA 1
ATOM 2153 C C . LYS A 1 276 ? 17.422 17 13.898 1 94.69 276 LYS A C 1
ATOM 2155 O O . LYS A 1 276 ? 16.688 16.094 14.297 1 94.69 276 LYS A O 1
ATOM 2160 N N . LEU A 1 277 ? 17.234 18.234 14.203 1 96.31 277 LEU A N 1
ATOM 2161 C CA . LEU A 1 277 ? 16.109 18.641 15.039 1 96.31 277 LEU A CA 1
ATOM 2162 C C . LEU A 1 277 ? 14.781 18.344 14.352 1 96.31 277 LEU A C 1
ATOM 2164 O O . LEU A 1 277 ? 13.836 17.875 15 1 96.31 277 LEU A O 1
ATOM 2168 N N . SER A 1 278 ? 14.734 18.625 13.086 1 95.56 278 SER A N 1
ATOM 2169 C CA . SER A 1 278 ? 13.531 18.359 12.305 1 95.56 278 SER A CA 1
ATOM 2170 C C . SER A 1 278 ? 13.156 16.875 12.375 1 95.56 278 SER A C 1
ATOM 2172 O O . SER A 1 278 ? 11.992 16.531 12.586 1 95.56 278 SER A O 1
ATOM 2174 N N . SER A 1 279 ? 14.141 16.047 12.25 1 93.88 279 SER A N 1
ATOM 2175 C CA . SER A 1 279 ? 13.914 14.609 12.305 1 93.88 279 SER A CA 1
ATOM 2176 C C . SER A 1 279 ? 13.477 14.172 13.703 1 93.88 279 SER A C 1
ATOM 2178 O O . SER A 1 279 ? 12.602 13.32 13.844 1 93.88 279 SER A O 1
ATOM 2180 N N . MET A 1 280 ? 14.023 14.742 14.68 1 95.69 280 MET A N 1
ATOM 2181 C CA . MET A 1 280 ? 13.688 14.414 16.062 1 95.69 280 MET A CA 1
ATOM 2182 C C . MET A 1 280 ? 12.258 14.828 16.391 1 95.69 280 MET A C 1
ATOM 2184 O O . MET A 1 280 ? 11.555 14.133 17.125 1 95.69 280 MET A O 1
ATOM 2188 N N . MET A 1 281 ? 11.883 15.977 15.859 1 97.19 281 MET A N 1
ATOM 2189 C CA . MET A 1 281 ? 10.523 16.469 16.078 1 97.19 281 MET A CA 1
ATOM 2190 C C . MET A 1 281 ? 9.492 15.453 15.602 1 97.19 281 MET A C 1
ATOM 2192 O O . MET A 1 281 ? 8.5 15.195 16.281 1 97.19 281 MET A O 1
ATOM 2196 N N . VAL A 1 282 ? 9.797 14.844 14.5 1 96 282 VAL A N 1
ATOM 2197 C CA . VAL A 1 282 ? 8.883 13.844 13.945 1 96 282 VAL A CA 1
ATOM 2198 C C . VAL A 1 282 ? 9.047 12.523 14.695 1 96 282 VAL A C 1
ATOM 2200 O O . VAL A 1 282 ? 8.062 11.93 15.141 1 96 282 VAL A O 1
ATOM 2203 N N . GLY A 1 283 ? 10.25 12.102 14.883 1 94.69 283 GLY A N 1
ATOM 2204 C CA . GLY A 1 283 ? 10.555 10.812 15.477 1 94.69 283 GLY A CA 1
ATOM 2205 C C . GLY A 1 283 ? 10.047 10.672 16.906 1 94.69 283 GLY A C 1
ATOM 2206 O O . GLY A 1 283 ? 9.516 9.625 17.281 1 94.69 283 GLY A O 1
ATOM 2207 N N . ILE A 1 284 ? 10.188 11.656 17.656 1 95.88 284 ILE A N 1
ATOM 2208 C CA . ILE A 1 284 ? 9.75 11.633 19.047 1 95.88 284 ILE A CA 1
ATOM 2209 C C . ILE A 1 284 ? 8.32 12.156 19.156 1 95.88 284 ILE A C 1
ATOM 2211 O O . ILE A 1 284 ? 7.527 11.672 19.969 1 95.88 284 ILE A O 1
ATOM 2215 N N . GLY A 1 285 ? 7.984 13.047 18.297 1 97.31 285 GLY A N 1
ATOM 2216 C CA . GLY A 1 285 ? 6.684 13.703 18.328 1 97.31 285 GLY A CA 1
ATOM 2217 C C . GLY A 1 285 ? 5.539 12.758 18.016 1 97.31 285 GLY A C 1
ATOM 2218 O O . GLY A 1 285 ? 4.477 12.828 18.641 1 97.31 285 GLY A O 1
ATOM 2219 N N . ILE A 1 286 ? 5.766 11.891 17.062 1 97.19 286 ILE A N 1
ATOM 2220 C CA . ILE A 1 286 ? 4.691 11 16.656 1 97.19 286 ILE A CA 1
ATOM 2221 C C . ILE A 1 286 ? 4.328 10.055 17.797 1 97.19 286 ILE A C 1
ATOM 2223 O O . ILE A 1 286 ? 3.172 10 18.219 1 97.19 286 ILE A O 1
ATOM 2227 N N . PRO A 1 287 ? 5.25 9.352 18.422 1 95.75 287 PRO A N 1
ATOM 2228 C CA . PRO A 1 287 ? 4.891 8.492 19.562 1 95.75 287 PRO A CA 1
ATOM 2229 C C . PRO A 1 287 ? 4.273 9.273 20.719 1 95.75 287 PRO A C 1
ATOM 2231 O O . PRO A 1 287 ? 3.299 8.82 21.312 1 95.75 287 PRO A O 1
ATOM 2234 N N . LEU A 1 288 ? 4.789 10.398 20.984 1 97.44 288 LEU A N 1
ATOM 2235 C CA . LEU A 1 288 ? 4.277 11.219 22.078 1 97.44 288 LEU A CA 1
ATOM 2236 C C . LEU A 1 288 ? 2.863 11.703 21.781 1 97.44 288 LEU A C 1
ATOM 2238 O O . LEU A 1 288 ? 2.047 11.844 22.703 1 97.44 288 LEU A O 1
ATOM 2242 N N . SER A 1 289 ? 2.617 11.977 20.562 1 97.81 289 SER A N 1
ATOM 2243 C CA . SER A 1 289 ? 1.312 12.5 20.172 1 97.81 289 SER A CA 1
ATOM 2244 C C . SER A 1 289 ? 0.203 11.492 20.453 1 97.81 289 SER A C 1
ATOM 2246 O O . SER A 1 289 ? -0.931 11.883 20.75 1 97.81 289 SER A O 1
ATOM 2248 N N . PHE A 1 290 ? 0.457 10.211 20.391 1 96.25 290 PHE A N 1
ATOM 2249 C CA . PHE A 1 290 ? -0.566 9.211 20.688 1 96.25 290 PHE A CA 1
ATOM 2250 C C . PHE A 1 290 ? -1.022 9.312 22.141 1 96.25 290 PHE A C 1
ATOM 2252 O O . PHE A 1 290 ? -2.195 9.078 22.438 1 96.25 290 PHE A O 1
ATOM 2259 N N . ILE A 1 291 ? -0.164 9.672 22.984 1 96.81 291 ILE A N 1
ATOM 2260 C CA . ILE A 1 291 ? -0.5 9.859 24.391 1 96.81 291 ILE A CA 1
ATOM 2261 C C . ILE A 1 291 ? -1.313 11.133 24.562 1 96.81 291 ILE A C 1
ATOM 2263 O O . ILE A 1 291 ? -2.369 11.125 25.203 1 96.81 291 ILE A O 1
ATOM 2267 N N . THR A 1 292 ? -0.863 12.188 23.938 1 98.12 292 THR A N 1
ATOM 2268 C CA . THR A 1 292 ? -1.54 13.469 24.125 1 98.12 292 THR A CA 1
ATOM 2269 C C . THR A 1 292 ? -2.898 13.461 23.422 1 98.12 292 THR A C 1
ATOM 2271 O O . THR A 1 292 ? -3.838 14.117 23.891 1 98.12 292 THR A O 1
ATOM 2274 N N . LEU A 1 293 ? -3.006 12.758 22.359 1 98.06 293 LEU A N 1
ATOM 2275 C CA . LEU A 1 293 ? -4.273 12.688 21.641 1 98.06 293 LEU A CA 1
ATOM 2276 C C . LEU A 1 293 ? -5.352 12.031 22.5 1 98.06 293 LEU A C 1
ATOM 2278 O O . LEU A 1 293 ? -6.516 12.43 22.453 1 98.06 293 LEU A O 1
ATOM 2282 N N . VAL A 1 294 ? -4.973 11.031 23.266 1 96.12 294 VAL A N 1
ATOM 2283 C CA . VAL A 1 294 ? -5.906 10.383 24.172 1 96.12 294 VAL A CA 1
ATOM 2284 C C . VAL A 1 294 ? -6.395 11.391 25.219 1 96.12 294 VAL A C 1
ATOM 2286 O O . VAL A 1 294 ? -7.586 11.445 25.531 1 96.12 294 VAL A O 1
ATOM 2289 N N . LEU A 1 295 ? -5.5 12.164 25.688 1 97.31 295 LEU A N 1
ATOM 2290 C CA . LEU A 1 295 ? -5.84 13.18 26.672 1 97.31 295 LEU A CA 1
ATOM 2291 C C . LEU A 1 295 ? -6.793 14.211 26.078 1 97.31 295 LEU A C 1
ATOM 2293 O O . LEU A 1 295 ? -7.793 14.57 26.703 1 97.31 295 LEU A O 1
ATOM 2297 N N . TRP A 1 296 ? -6.531 14.688 24.891 1 98.19 296 TRP A N 1
ATOM 2298 C CA . TRP A 1 296 ? -7.379 15.688 24.25 1 98.19 296 TRP A CA 1
ATOM 2299 C C . TRP A 1 296 ? -8.758 15.109 23.938 1 98.19 296 TRP A C 1
ATOM 2301 O O . TRP A 1 296 ? -9.766 15.828 23.984 1 98.19 296 TRP A O 1
ATOM 2311 N N . TYR A 1 297 ? -8.758 13.836 23.562 1 96.69 297 TYR A N 1
ATOM 2312 C CA . TYR A 1 297 ? -10.031 13.18 23.297 1 96.69 297 TYR A CA 1
ATOM 2313 C C . TYR A 1 297 ? -10.938 13.234 24.516 1 96.69 297 TYR A C 1
ATOM 2315 O O . TYR A 1 297 ? -12.133 13.516 24.406 1 96.69 297 TYR A O 1
ATOM 2323 N N . PHE A 1 298 ? -10.375 13.039 25.719 1 95.75 298 PHE A N 1
ATOM 2324 C CA . PHE A 1 298 ? -11.148 13.047 26.953 1 95.75 298 PHE A CA 1
ATOM 2325 C C . PHE A 1 298 ? -11.547 14.461 27.328 1 95.75 298 PHE A C 1
ATOM 2327 O O . PHE A 1 298 ? -12.625 14.688 27.891 1 95.75 298 PHE A O 1
ATOM 2334 N N . ILE A 1 299 ? -10.719 15.383 27.031 1 95.88 299 ILE A N 1
ATOM 2335 C CA . ILE A 1 299 ? -11.016 16.781 27.328 1 95.88 299 ILE A CA 1
ATOM 2336 C C . ILE A 1 299 ? -12.188 17.25 26.469 1 95.88 299 ILE A C 1
ATOM 2338 O O . ILE A 1 299 ? -13.031 18.016 26.922 1 95.88 299 ILE A O 1
ATOM 2342 N N . LEU A 1 300 ? -12.266 16.766 25.266 1 96.06 300 LEU A N 1
ATOM 2343 C CA . LEU A 1 300 ? -13.289 17.203 24.312 1 96.06 300 LEU A CA 1
ATOM 2344 C C . LEU A 1 300 ? -14.602 16.453 24.547 1 96.06 300 LEU A C 1
ATOM 2346 O O . LEU A 1 300 ? -15.648 16.891 24.062 1 96.06 300 LEU A O 1
ATOM 2350 N N . LYS A 1 301 ? -14.523 15.312 25.25 1 87.94 301 LYS A N 1
ATOM 2351 C CA . LYS A 1 301 ? -15.734 14.57 25.594 1 87.94 301 LYS A CA 1
ATOM 2352 C C . LYS A 1 301 ? -16.453 15.219 26.766 1 87.94 301 LYS A C 1
ATOM 2354 O O . LYS A 1 301 ? -17.688 15.258 26.797 1 87.94 301 LYS A O 1
ATOM 2359 N N . MET B 1 1 ? -18.656 -4.848 -11.359 1 86 1 MET B N 1
ATOM 2360 C CA . MET B 1 1 ? -18.094 -3.811 -12.227 1 86 1 MET B CA 1
ATOM 2361 C C . MET B 1 1 ? -17.047 -2.996 -11.5 1 86 1 MET B C 1
ATOM 2363 O O . MET B 1 1 ? -16.016 -2.643 -12.078 1 86 1 MET B O 1
ATOM 2367 N N . ASP B 1 2 ? -17.188 -2.857 -10.203 1 92.62 2 ASP B N 1
ATOM 2368 C CA . ASP B 1 2 ? -16.25 -2.037 -9.453 1 92.62 2 ASP B CA 1
ATOM 2369 C C . ASP B 1 2 ? -14.883 -2.715 -9.367 1 92.62 2 ASP B C 1
ATOM 2371 O O . ASP B 1 2 ? -13.852 -2.068 -9.562 1 92.62 2 ASP B O 1
ATOM 2375 N N . THR B 1 3 ? -14.938 -4.035 -9.234 1 91.38 3 THR B N 1
ATOM 2376 C CA . THR B 1 3 ? -13.672 -4.734 -9.07 1 91.38 3 THR B CA 1
ATOM 2377 C C . THR B 1 3 ? -12.891 -4.75 -10.375 1 91.38 3 THR B C 1
ATOM 2379 O O . THR B 1 3 ? -11.656 -4.688 -10.367 1 91.38 3 THR B O 1
ATOM 2382 N N . ILE B 1 4 ? -13.586 -4.801 -11.414 1 92.62 4 ILE B N 1
ATOM 2383 C CA . ILE B 1 4 ? -12.945 -4.758 -12.727 1 92.62 4 ILE B CA 1
ATOM 2384 C C . ILE B 1 4 ? -12.359 -3.371 -12.969 1 92.62 4 ILE B C 1
ATOM 2386 O O . ILE B 1 4 ? -11.242 -3.244 -13.477 1 92.62 4 ILE B O 1
ATOM 2390 N N . ILE B 1 5 ? -13.07 -2.33 -12.625 1 95.44 5 ILE B N 1
ATOM 2391 C CA . ILE B 1 5 ? -12.578 -0.962 -12.758 1 95.44 5 ILE B CA 1
ATOM 2392 C C . ILE B 1 5 ? -11.336 -0.776 -11.883 1 95.44 5 ILE B C 1
ATOM 2394 O O . ILE B 1 5 ? -10.344 -0.196 -12.32 1 95.44 5 ILE B O 1
ATOM 2398 N N . LEU B 1 6 ? -11.422 -1.309 -10.68 1 96.19 6 LEU B N 1
ATOM 2399 C CA . LEU B 1 6 ? -10.281 -1.227 -9.766 1 96.19 6 LEU B CA 1
ATOM 2400 C C . LEU B 1 6 ? -9.055 -1.893 -10.367 1 96.19 6 LEU B C 1
ATOM 2402 O O . LEU B 1 6 ? -7.945 -1.354 -10.281 1 96.19 6 LEU B O 1
ATOM 2406 N N . LEU B 1 7 ? -9.297 -3.031 -10.953 1 94.75 7 LEU B N 1
ATOM 2407 C CA . LEU B 1 7 ? -8.227 -3.818 -11.555 1 94.75 7 LEU B CA 1
ATOM 2408 C C . LEU B 1 7 ? -7.48 -3.006 -12.609 1 94.75 7 LEU B C 1
ATOM 2410 O O . LEU B 1 7 ? -6.266 -2.822 -12.508 1 94.75 7 LEU B O 1
ATOM 2414 N N . PHE B 1 8 ? -8.141 -2.436 -13.508 1 95.56 8 PHE B N 1
ATOM 2415 C CA . PHE B 1 8 ? -7.5 -1.758 -14.625 1 95.56 8 PHE B CA 1
ATOM 2416 C C . PHE B 1 8 ? -7.02 -0.369 -14.219 1 95.56 8 PHE B C 1
ATOM 2418 O O . PHE B 1 8 ? -5.992 0.107 -14.711 1 95.56 8 PHE B O 1
ATOM 2425 N N . LEU B 1 9 ? -7.719 0.302 -13.328 1 97.06 9 LEU B N 1
ATOM 2426 C CA . LEU B 1 9 ? -7.305 1.614 -12.844 1 97.06 9 LEU B CA 1
ATOM 2427 C C . LEU B 1 9 ? -5.965 1.527 -12.125 1 97.06 9 LEU B C 1
ATOM 2429 O O . LEU B 1 9 ? -5.055 2.314 -12.391 1 97.06 9 LEU B O 1
ATOM 2433 N N . CYS B 1 10 ? -5.84 0.575 -11.242 1 97.56 10 CYS B N 1
ATOM 2434 C CA . CYS B 1 10 ? -4.621 0.452 -10.445 1 97.56 10 CYS B CA 1
ATOM 2435 C C . CYS B 1 10 ? -3.449 0.006 -11.305 1 97.56 10 CYS B C 1
ATOM 2437 O O . CYS B 1 10 ? -2.326 0.482 -11.133 1 97.56 10 CYS B O 1
ATOM 2439 N N . LEU B 1 11 ? -3.723 -0.906 -12.242 1 95.94 11 LEU B N 1
ATOM 2440 C CA . LEU B 1 11 ? -2.674 -1.323 -13.164 1 95.94 11 LEU B CA 1
ATOM 2441 C C . LEU B 1 11 ? -2.18 -0.142 -13.992 1 95.94 11 LEU B C 1
ATOM 2443 O O . LEU B 1 11 ? -0.971 0.043 -14.156 1 95.94 11 LEU B O 1
ATOM 2447 N N . LEU B 1 12 ? -3.092 0.631 -14.516 1 97.06 12 LEU B N 1
ATOM 2448 C CA . LEU B 1 12 ? -2.756 1.788 -15.336 1 97.06 12 LEU B CA 1
ATOM 2449 C C . LEU B 1 12 ? -2 2.834 -14.523 1 97.06 12 LEU B C 1
ATOM 2451 O O . LEU B 1 12 ? -1.047 3.439 -15.016 1 97.06 12 LEU B O 1
ATOM 2455 N N . LEU B 1 13 ? -2.414 3.072 -13.312 1 97.56 13 LEU B N 1
ATOM 2456 C CA . LEU B 1 13 ? -1.705 4.004 -12.438 1 97.56 13 LEU B CA 1
ATOM 2457 C C . LEU B 1 13 ? -0.259 3.564 -12.242 1 97.56 13 LEU B C 1
ATOM 2459 O O . LEU B 1 13 ? 0.657 4.387 -12.289 1 97.56 13 LEU B O 1
ATOM 2463 N N . GLY B 1 14 ? -0.108 2.242 -11.992 1 97.56 14 GLY B N 1
ATOM 2464 C CA . GLY B 1 14 ? 1.245 1.725 -11.875 1 97.56 14 GLY B CA 1
ATOM 2465 C C . GLY B 1 14 ? 2.105 2.021 -13.086 1 97.56 14 GLY B C 1
ATOM 2466 O O . GLY B 1 14 ? 3.254 2.445 -12.953 1 97.56 14 GLY B O 1
ATOM 2467 N N . ILE B 1 15 ? 1.56 1.87 -14.25 1 96.19 15 ILE B N 1
ATOM 2468 C CA . ILE B 1 15 ? 2.27 2.121 -15.5 1 96.19 15 ILE B CA 1
ATOM 2469 C C . ILE B 1 15 ? 2.607 3.605 -15.609 1 96.19 15 ILE B C 1
ATOM 2471 O O . ILE B 1 15 ? 3.73 3.969 -15.969 1 96.19 15 ILE B O 1
ATOM 2475 N N . VAL B 1 16 ? 1.708 4.449 -15.25 1 96.31 16 VAL B N 1
ATOM 2476 C CA . VAL B 1 16 ? 1.9 5.895 -15.312 1 96.31 16 VAL B CA 1
ATOM 2477 C C . VAL B 1 16 ? 2.98 6.316 -14.32 1 96.31 16 VAL B C 1
ATOM 2479 O O . VAL B 1 16 ? 3.807 7.18 -14.617 1 96.31 16 VAL B O 1
ATOM 2482 N N . PHE B 1 17 ? 3.035 5.699 -13.18 1 96.75 17 PHE B N 1
ATOM 2483 C CA . PHE B 1 17 ? 3.953 6.07 -12.109 1 96.75 17 PHE B CA 1
ATOM 2484 C C . PHE B 1 17 ? 5.391 5.727 -12.484 1 96.75 17 PHE B C 1
ATOM 2486 O O . PHE B 1 17 ? 6.336 6.203 -11.852 1 96.75 17 PHE B O 1
ATOM 2493 N N . GLN B 1 18 ? 5.543 4.875 -13.484 1 95.38 18 GLN B 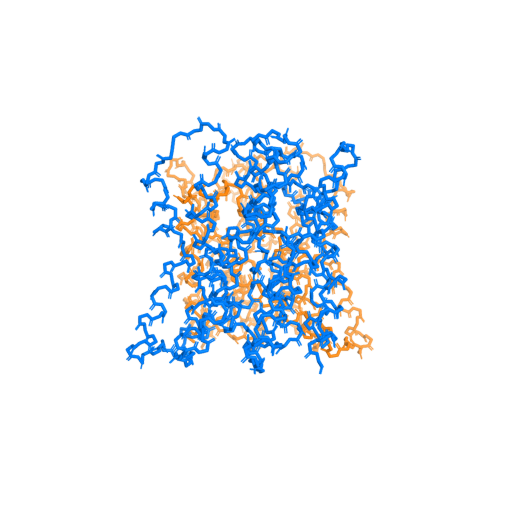N 1
ATOM 2494 C CA . GLN B 1 18 ? 6.895 4.574 -13.953 1 95.38 18 GLN B CA 1
ATOM 2495 C C . GLN B 1 18 ? 7.617 5.844 -14.398 1 95.38 18 GLN B C 1
ATOM 2497 O O . GLN B 1 18 ? 8.852 5.914 -14.344 1 95.38 18 GLN B O 1
ATOM 2502 N N . ASN B 1 19 ? 6.84 6.844 -14.773 1 93.56 19 ASN B N 1
ATOM 2503 C CA . ASN B 1 19 ? 7.434 8.047 -15.344 1 93.56 19 ASN B CA 1
ATOM 2504 C C . ASN B 1 19 ? 7.254 9.258 -14.43 1 93.56 19 ASN B C 1
ATOM 2506 O O . ASN B 1 19 ? 7.41 10.398 -14.859 1 93.56 19 ASN B O 1
ATOM 2510 N N . VAL B 1 20 ? 6.883 9.023 -13.281 1 91.44 20 VAL B N 1
ATOM 2511 C CA . VAL B 1 20 ? 6.719 10.102 -12.305 1 91.44 20 VAL B CA 1
ATOM 2512 C C . VAL B 1 20 ? 7.957 10.18 -11.414 1 91.44 20 VAL B C 1
ATOM 2514 O O . VAL B 1 20 ? 8.312 9.203 -10.75 1 91.44 20 VAL B O 1
ATOM 2517 N N . ASN B 1 21 ? 8.562 11.266 -11.289 1 88.75 21 ASN B N 1
ATOM 2518 C CA . ASN B 1 21 ? 9.844 11.453 -10.625 1 88.75 21 ASN B CA 1
ATOM 2519 C C . ASN B 1 21 ? 9.727 11.266 -9.117 1 88.75 21 ASN B C 1
ATOM 2521 O O . ASN B 1 21 ? 10.695 10.883 -8.453 1 88.75 21 ASN B O 1
ATOM 2525 N N . SER B 1 22 ? 8.609 11.562 -8.562 1 87.38 22 SER B N 1
ATOM 2526 C CA . SER B 1 22 ? 8.445 11.477 -7.117 1 87.38 22 SER B CA 1
ATOM 2527 C C . SER B 1 22 ? 8.484 10.023 -6.645 1 87.38 22 SER B C 1
ATOM 2529 O O . SER B 1 22 ? 8.766 9.758 -5.477 1 87.38 22 SER B O 1
ATOM 2531 N N . PHE B 1 23 ? 8.156 9.094 -7.504 1 91.62 23 PHE B N 1
ATOM 2532 C CA . PHE B 1 23 ? 8.25 7.676 -7.164 1 91.62 23 PHE B CA 1
ATOM 2533 C C . PHE B 1 23 ? 9.688 7.18 -7.309 1 91.62 23 PHE B C 1
ATOM 2535 O O . PHE B 1 23 ? 10.305 7.352 -8.359 1 91.62 23 PHE B O 1
ATOM 2542 N N . PRO B 1 24 ? 10.102 6.539 -6.195 1 92.81 24 PRO B N 1
ATOM 2543 C CA . PRO B 1 24 ? 11.422 5.922 -6.363 1 92.81 24 PRO B CA 1
ATOM 2544 C C . PRO B 1 24 ? 11.453 4.879 -7.473 1 92.81 24 PRO B C 1
ATOM 254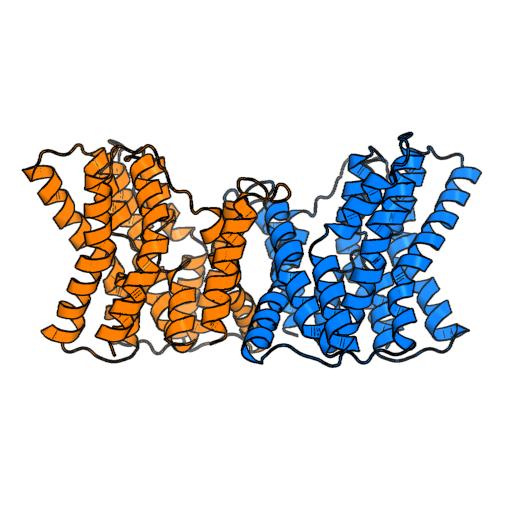6 O O . PRO B 1 24 ? 10.445 4.203 -7.719 1 92.81 24 PRO B O 1
ATOM 2549 N N . LYS B 1 25 ? 12.664 4.656 -8.07 1 91.38 25 LYS B N 1
ATOM 2550 C CA . LYS B 1 25 ? 12.812 3.715 -9.172 1 91.38 25 LYS B CA 1
ATOM 2551 C C . LYS B 1 25 ? 12.508 2.287 -8.727 1 91.38 25 LYS B C 1
ATOM 2553 O O . LYS B 1 25 ? 12.031 1.47 -9.516 1 91.38 25 LYS B O 1
ATOM 2558 N N . ASN B 1 26 ? 12.711 2.051 -7.469 1 93.88 26 ASN B N 1
ATOM 2559 C CA . ASN B 1 26 ? 12.469 0.71 -6.945 1 93.88 26 ASN B CA 1
ATOM 2560 C C . ASN B 1 26 ? 11.203 0.661 -6.098 1 93.88 26 ASN B C 1
ATOM 2562 O O . ASN B 1 26 ? 11.102 -0.142 -5.168 1 93.88 26 ASN B O 1
ATOM 2566 N N . ALA B 1 27 ? 10.266 1.493 -6.402 1 96.5 27 ALA B N 1
ATOM 2567 C CA . ALA B 1 27 ? 9.047 1.608 -5.605 1 96.5 27 ALA B CA 1
ATOM 2568 C C . ALA B 1 27 ? 8.289 0.285 -5.57 1 96.5 27 ALA B C 1
ATOM 2570 O O . ALA B 1 27 ? 7.68 -0.061 -4.555 1 96.5 27 ALA B O 1
ATOM 2571 N N . HIS B 1 28 ? 8.305 -0.45 -6.664 1 96.06 28 HIS B N 1
ATOM 2572 C CA . HIS B 1 28 ? 7.586 -1.716 -6.738 1 96.06 28 HIS B CA 1
ATOM 2573 C C . HIS B 1 28 ? 8.094 -2.699 -5.688 1 96.06 28 HIS B C 1
ATOM 2575 O O . HIS B 1 28 ? 7.324 -3.514 -5.172 1 96.06 28 HIS B O 1
ATOM 2581 N N . LEU B 1 29 ? 9.375 -2.643 -5.27 1 95.88 29 LEU B N 1
ATOM 2582 C CA . LEU B 1 29 ? 9.93 -3.557 -4.277 1 95.88 29 LEU B CA 1
ATOM 2583 C C . LEU B 1 29 ? 9.281 -3.336 -2.914 1 95.88 29 LEU B C 1
ATOM 2585 O O . LEU B 1 29 ? 8.914 -4.297 -2.232 1 95.88 29 LEU B O 1
ATOM 2589 N N . ALA B 1 30 ? 9.125 -2.074 -2.564 1 96.94 30 ALA B N 1
ATOM 2590 C CA . ALA B 1 30 ? 8.508 -1.742 -1.281 1 96.94 30 ALA B CA 1
ATOM 2591 C C . ALA B 1 30 ? 7.039 -2.15 -1.256 1 96.94 30 ALA B C 1
ATOM 2593 O O . ALA B 1 30 ? 6.555 -2.689 -0.257 1 96.94 30 ALA B O 1
ATOM 2594 N N . LEU B 1 31 ? 6.328 -1.868 -2.299 1 97.94 31 LEU B N 1
ATOM 2595 C CA . LEU B 1 31 ? 4.922 -2.236 -2.391 1 97.94 31 LEU B CA 1
ATOM 2596 C C . LEU B 1 31 ? 4.75 -3.75 -2.338 1 97.94 31 LEU B C 1
ATOM 2598 O O . LEU B 1 31 ? 3.848 -4.254 -1.667 1 97.94 31 LEU B O 1
ATOM 2602 N N . ASN B 1 32 ? 5.641 -4.473 -3.047 1 96.56 32 ASN B N 1
ATOM 2603 C CA . ASN B 1 32 ? 5.613 -5.934 -3.01 1 96.56 32 ASN B CA 1
ATOM 2604 C C . ASN B 1 32 ? 5.816 -6.461 -1.593 1 96.56 32 ASN B C 1
ATOM 2606 O O . ASN B 1 32 ? 5.148 -7.41 -1.178 1 96.56 32 ASN B O 1
ATOM 2610 N N . GLN B 1 33 ? 6.754 -5.848 -0.922 1 96.44 33 GLN B N 1
ATOM 2611 C CA . GLN B 1 33 ? 7.039 -6.297 0.437 1 96.44 33 GLN B CA 1
ATOM 2612 C C . GLN B 1 33 ? 5.844 -6.062 1.354 1 96.44 33 GLN B C 1
ATOM 2614 O O . GLN B 1 33 ? 5.57 -6.871 2.244 1 96.44 33 GLN B O 1
ATOM 2619 N N . PHE B 1 34 ? 5.145 -4.973 1.183 1 98.25 34 PHE B N 1
ATOM 2620 C CA . PHE B 1 34 ? 3.932 -4.727 1.956 1 98.25 34 PHE B CA 1
ATOM 2621 C C . PHE B 1 34 ? 2.896 -5.82 1.704 1 98.25 34 PHE B C 1
ATOM 2623 O O . PHE B 1 34 ? 2.309 -6.352 2.646 1 98.25 34 PHE B O 1
ATOM 2630 N N . VAL B 1 35 ? 2.689 -6.137 0.454 1 97.62 35 VAL B N 1
ATOM 2631 C CA . VAL B 1 35 ? 1.699 -7.145 0.086 1 97.62 35 VAL B CA 1
ATOM 2632 C C . VAL B 1 35 ? 2.098 -8.5 0.666 1 97.62 35 VAL B C 1
ATOM 2634 O O . VAL B 1 35 ? 1.27 -9.195 1.256 1 97.62 35 VAL B O 1
ATOM 2637 N N . LEU B 1 36 ? 3.348 -8.844 0.579 1 96 36 LEU B N 1
ATOM 2638 C CA . LEU B 1 36 ? 3.848 -10.164 0.961 1 96 36 LEU B CA 1
ATOM 2639 C C . LEU B 1 36 ? 3.863 -10.32 2.479 1 96 36 LEU B C 1
ATOM 2641 O O . LEU B 1 36 ? 3.609 -11.406 2.996 1 96 36 LEU B O 1
ATOM 2645 N N . ASN B 1 37 ? 4.129 -9.188 3.166 1 96.06 37 ASN B N 1
ATOM 2646 C CA . ASN B 1 37 ? 4.395 -9.32 4.594 1 96.06 37 ASN B CA 1
ATOM 2647 C C . ASN B 1 37 ? 3.219 -8.836 5.434 1 96.06 37 ASN B C 1
ATOM 2649 O O . ASN B 1 37 ? 3.146 -9.117 6.633 1 96.06 37 ASN B O 1
ATOM 2653 N N . VAL B 1 38 ? 2.303 -8.188 4.777 1 97.94 38 VAL B N 1
ATOM 2654 C CA . VAL B 1 38 ? 1.191 -7.641 5.551 1 97.94 38 VAL B CA 1
ATOM 2655 C C . VAL B 1 38 ? -0.132 -8.141 4.977 1 97.94 38 VAL B C 1
ATOM 2657 O O . VAL B 1 38 ? -0.867 -8.875 5.641 1 97.94 38 VAL B O 1
ATOM 2660 N N . SER B 1 39 ? -0.398 -7.855 3.709 1 98.19 39 SER B N 1
ATOM 2661 C CA . SER B 1 39 ? -1.717 -8.055 3.115 1 98.19 39 SER B CA 1
ATOM 2662 C C . SER B 1 39 ? -2.039 -9.539 2.971 1 98.19 39 SER B C 1
ATOM 2664 O O . SER B 1 39 ? -3.125 -9.984 3.348 1 98.19 39 SER B O 1
ATOM 2666 N N . ILE B 1 40 ? -1.117 -10.297 2.402 1 97 40 ILE B N 1
ATOM 2667 C CA . ILE B 1 40 ? -1.367 -11.703 2.096 1 97 40 ILE B CA 1
ATOM 2668 C C . ILE B 1 40 ? -1.449 -12.508 3.391 1 97 40 ILE B C 1
ATOM 2670 O O . ILE B 1 40 ? -2.357 -13.32 3.564 1 97 40 ILE B O 1
ATOM 2674 N N . PRO B 1 41 ? -0.5 -12.258 4.34 1 97.31 41 PRO B N 1
ATOM 2675 C CA . PRO B 1 41 ? -0.658 -12.93 5.633 1 97.31 41 PRO B CA 1
ATOM 2676 C C . PRO B 1 41 ? -2.018 -12.664 6.273 1 97.31 41 PRO B C 1
ATOM 2678 O O . PRO B 1 41 ? -2.652 -13.586 6.789 1 97.31 41 PRO B O 1
ATOM 2681 N N . ALA B 1 42 ? -2.445 -11.43 6.238 1 98.25 42 ALA B N 1
ATOM 2682 C CA . ALA B 1 42 ? -3.746 -11.078 6.801 1 98.25 42 ALA B CA 1
ATOM 2683 C C . ALA B 1 42 ? -4.875 -11.781 6.055 1 98.25 42 ALA B C 1
ATOM 2685 O O . ALA B 1 42 ? -5.863 -12.203 6.668 1 98.25 42 ALA B O 1
ATOM 2686 N N . MET B 1 43 ? -4.723 -11.883 4.809 1 97.31 43 MET B N 1
ATOM 2687 C CA . MET B 1 43 ? -5.707 -12.57 3.98 1 97.31 43 MET B CA 1
ATOM 2688 C C . MET B 1 43 ? -5.836 -14.031 4.395 1 97.31 43 MET B C 1
ATOM 2690 O O . MET B 1 43 ? -6.949 -14.547 4.52 1 97.31 43 MET B O 1
ATOM 2694 N N . ALA B 1 44 ? -4.734 -14.664 4.59 1 97.12 44 ALA B N 1
ATOM 2695 C CA . ALA B 1 44 ? -4.734 -16.062 5.023 1 97.12 44 ALA B CA 1
ATOM 2696 C C . ALA B 1 44 ? -5.406 -16.203 6.387 1 97.12 44 ALA B C 1
ATOM 2698 O O . ALA B 1 44 ? -6.242 -17.094 6.578 1 97.12 44 ALA B O 1
ATOM 2699 N N . LEU B 1 45 ? -5.066 -15.305 7.297 1 98.06 45 LEU B N 1
ATOM 2700 C CA . LEU B 1 45 ? -5.594 -15.383 8.656 1 98.06 45 LEU B CA 1
ATOM 2701 C C . LEU B 1 45 ? -7.098 -15.117 8.672 1 98.06 45 LEU B C 1
ATOM 2703 O O . LEU B 1 45 ? -7.809 -15.633 9.539 1 98.06 45 LEU B O 1
ATOM 2707 N N . TYR B 1 46 ? -7.566 -14.391 7.715 1 97.94 46 TYR B N 1
ATOM 2708 C CA . TYR B 1 46 ? -8.984 -14.07 7.672 1 97.94 46 TYR B CA 1
ATOM 2709 C C . TYR B 1 46 ? -9.781 -15.195 7.027 1 97.94 46 TYR B C 1
ATOM 2711 O O . TYR B 1 46 ? -10.82 -15.617 7.559 1 97.94 46 TYR B O 1
ATOM 2719 N N . TYR B 1 47 ? -9.32 -15.742 5.922 1 96.5 47 TYR B N 1
ATOM 2720 C CA . TYR B 1 47 ? -10.148 -16.609 5.086 1 96.5 47 TYR B CA 1
ATOM 2721 C C . TYR B 1 47 ? -9.977 -18.078 5.477 1 96.5 47 TYR B C 1
ATOM 2723 O O . TYR B 1 47 ? -10.953 -18.828 5.531 1 96.5 47 TYR B O 1
ATOM 2731 N N . ILE B 1 48 ? -8.844 -18.531 5.836 1 96.94 48 ILE B N 1
ATOM 2732 C CA . ILE B 1 48 ? -8.5 -19.938 5.938 1 96.94 48 ILE B CA 1
ATOM 2733 C C . ILE B 1 48 ? -9.227 -20.562 7.129 1 96.94 48 ILE B C 1
ATOM 2735 O O . ILE B 1 48 ? -9.766 -21.672 7.031 1 96.94 48 ILE B O 1
ATOM 2739 N N . PRO B 1 49 ? -9.258 -19.875 8.289 1 97.19 49 PRO B N 1
ATOM 2740 C CA . PRO B 1 49 ? -9.961 -20.484 9.414 1 97.19 49 PRO B CA 1
ATOM 2741 C C . PRO B 1 49 ? -11.43 -20.781 9.109 1 97.19 49 PRO B C 1
ATOM 2743 O O . PRO B 1 49 ? -12.055 -21.594 9.797 1 97.19 49 PRO B O 1
ATOM 2746 N N . LYS B 1 50 ? -11.945 -20.219 8.023 1 95.06 50 LYS B N 1
ATOM 2747 C CA . LYS B 1 50 ? -13.367 -20.312 7.711 1 95.06 50 LYS B CA 1
ATOM 2748 C C . LYS B 1 50 ? -13.625 -21.328 6.605 1 95.06 50 LYS B C 1
ATOM 2750 O O . LYS B 1 50 ? -14.773 -21.703 6.348 1 95.06 50 LYS B O 1
ATOM 2755 N N . ILE B 1 51 ? -12.594 -21.875 6.02 1 94.75 51 ILE B N 1
ATOM 2756 C CA . ILE B 1 51 ? -12.711 -22.781 4.879 1 94.75 51 ILE B CA 1
ATOM 2757 C C . ILE B 1 51 ? -13.07 -24.188 5.359 1 94.75 51 ILE B C 1
ATOM 2759 O O . ILE B 1 51 ? -12.57 -24.641 6.395 1 94.75 51 ILE B O 1
ATOM 2763 N N . LYS B 1 52 ? -13.961 -24.859 4.641 1 93.69 52 LYS B N 1
ATOM 2764 C CA . LYS B 1 52 ? -14.219 -26.266 4.883 1 93.69 52 LYS B CA 1
ATOM 2765 C C . LYS B 1 52 ? -13.117 -27.141 4.277 1 93.69 52 LYS B C 1
ATOM 2767 O O . LYS B 1 52 ? -12.93 -27.156 3.057 1 93.69 52 LYS B O 1
ATOM 2772 N N . ILE B 1 53 ? -12.5 -27.906 5.117 1 92.62 53 ILE B N 1
ATOM 2773 C CA . ILE B 1 53 ? -11.398 -28.734 4.648 1 92.62 53 ILE B CA 1
ATOM 2774 C C . ILE B 1 53 ? -11.93 -30.094 4.18 1 92.62 53 ILE B C 1
ATOM 2776 O O . ILE B 1 53 ? -12.477 -30.859 4.973 1 92.62 53 ILE B O 1
ATOM 2780 N N . ASP B 1 54 ? -11.781 -30.328 2.891 1 94.19 54 ASP B N 1
ATOM 2781 C CA . ASP B 1 54 ? -12.156 -31.609 2.312 1 94.19 54 ASP B CA 1
ATOM 2782 C C . ASP B 1 54 ? -11.281 -31.953 1.113 1 94.19 54 ASP B C 1
ATOM 2784 O O . ASP B 1 54 ? -10.289 -31.266 0.846 1 94.19 54 ASP B O 1
ATOM 2788 N N . GLU B 1 55 ? -11.484 -33 0.406 1 94.12 55 GLU B N 1
ATOM 2789 C CA . GLU B 1 55 ? -10.633 -33.531 -0.654 1 94.12 55 GLU B CA 1
ATOM 2790 C C . GLU B 1 55 ? -10.633 -32.625 -1.873 1 94.12 55 GLU B C 1
ATOM 2792 O O . GLU B 1 55 ? -9.719 -32.688 -2.693 1 94.12 55 GLU B O 1
ATOM 2797 N N . SER B 1 56 ? -11.625 -31.844 -1.992 1 95.25 56 SER B N 1
ATOM 2798 C CA . SER B 1 56 ? -11.711 -30.938 -3.137 1 95.25 56 SER B CA 1
ATOM 2799 C C . SER B 1 56 ? -10.555 -29.938 -3.133 1 95.25 56 SER B C 1
ATOM 2801 O O . SER B 1 56 ? -10.227 -29.375 -4.172 1 95.25 56 SER B O 1
ATOM 2803 N N . LEU B 1 57 ? -9.945 -29.781 -1.985 1 95.44 57 LEU B N 1
ATOM 2804 C CA . LEU B 1 57 ? -8.852 -28.812 -1.857 1 95.44 57 LEU B CA 1
ATOM 2805 C C . LEU B 1 57 ? -7.578 -29.359 -2.492 1 95.44 57 LEU B C 1
ATOM 2807 O O . LEU B 1 57 ? -6.617 -28.625 -2.701 1 95.44 57 LEU B O 1
ATOM 2811 N N . LEU B 1 58 ? -7.551 -30.578 -2.881 1 96.69 58 LEU B N 1
ATOM 2812 C CA . LEU B 1 58 ? -6.406 -31.156 -3.574 1 96.69 58 LEU B CA 1
ATOM 2813 C C . LEU B 1 58 ? -6.289 -30.609 -4.992 1 96.69 58 LEU B C 1
ATOM 2815 O O . LEU B 1 58 ? -5.191 -30.531 -5.539 1 96.69 58 LEU B O 1
ATOM 2819 N N . PHE B 1 59 ? -7.414 -30.219 -5.562 1 97.94 59 PHE B N 1
ATOM 2820 C CA . PHE B 1 59 ? -7.426 -29.672 -6.918 1 97.94 59 PHE B CA 1
ATOM 2821 C C . PHE B 1 59 ? -6.641 -28.375 -6.988 1 97.94 59 PHE B C 1
ATOM 2823 O O . PHE B 1 59 ? -5.711 -28.234 -7.789 1 97.94 59 PHE B O 1
ATOM 2830 N N . PRO B 1 60 ? -6.984 -27.438 -6.133 1 98.44 60 PRO B N 1
ATOM 2831 C CA . PRO B 1 60 ? -6.207 -26.203 -6.176 1 98.44 60 PRO B CA 1
ATOM 2832 C C . PRO B 1 60 ? -4.746 -26.406 -5.789 1 98.44 60 PRO B C 1
ATOM 2834 O O . PRO B 1 60 ? -3.855 -25.781 -6.375 1 98.44 60 PRO B O 1
ATOM 2837 N N . VAL B 1 61 ? -4.445 -27.234 -4.879 1 97.75 61 VAL B N 1
ATOM 2838 C CA . VAL B 1 61 ? -3.068 -27.5 -4.484 1 97.75 61 VAL B CA 1
ATOM 2839 C C . VAL B 1 61 ? -2.297 -28.078 -5.668 1 97.75 61 VAL B C 1
ATOM 2841 O O . VAL B 1 61 ? -1.131 -27.734 -5.887 1 97.75 61 VAL B O 1
ATOM 2844 N N . GLY B 1 62 ? -2.896 -28.891 -6.387 1 98.31 62 GLY B N 1
ATOM 2845 C CA . GLY B 1 62 ? -2.281 -29.625 -7.48 1 98.31 62 GLY B CA 1
ATOM 2846 C C . GLY B 1 62 ? -1.877 -28.734 -8.641 1 98.31 62 GLY B C 1
ATOM 2847 O O . GLY B 1 62 ? -1.004 -29.094 -9.438 1 98.31 62 GLY B O 1
ATOM 2848 N N . ILE B 1 63 ? -2.434 -27.547 -8.711 1 98.62 63 ILE B N 1
ATOM 2849 C CA . ILE B 1 63 ? -2.225 -26.672 -9.859 1 98.62 63 ILE B CA 1
ATOM 2850 C C . ILE B 1 63 ? -0.736 -26.359 -10.008 1 98.62 63 ILE B C 1
ATOM 2852 O O . ILE B 1 63 ? -0.159 -26.547 -11.086 1 98.62 63 ILE B O 1
ATOM 2856 N N . ALA B 1 64 ? -0.135 -25.938 -8.953 1 98.19 64 ALA B N 1
ATOM 2857 C CA . ALA B 1 64 ? 1.263 -25.516 -9.047 1 98.19 64 ALA B CA 1
ATOM 2858 C C . ALA B 1 64 ? 2.189 -26.734 -9.148 1 98.19 64 ALA B C 1
ATOM 2860 O O . ALA B 1 64 ? 3.166 -26.703 -9.898 1 98.19 64 ALA B O 1
ATOM 2861 N N . TRP B 1 65 ? 1.927 -27.797 -8.414 1 98.56 65 TRP B N 1
ATOM 2862 C CA . TRP B 1 65 ? 2.789 -28.984 -8.367 1 98.56 65 TRP B CA 1
ATOM 2863 C C . TRP B 1 65 ? 2.783 -29.719 -9.703 1 98.56 65 TRP B C 1
ATOM 2865 O O . TRP B 1 65 ? 3.842 -29.969 -10.281 1 98.56 65 TRP B O 1
ATOM 2875 N N . ILE B 1 66 ? 1.618 -30 -10.148 1 98.75 66 ILE B N 1
ATOM 2876 C CA . ILE B 1 66 ? 1.49 -30.703 -11.422 1 98.75 66 ILE B CA 1
ATOM 2877 C C . ILE B 1 66 ? 1.916 -29.781 -12.562 1 98.75 66 ILE B C 1
ATOM 2879 O O . ILE B 1 66 ? 2.602 -30.203 -13.492 1 98.75 66 ILE B O 1
ATOM 2883 N N . GLY B 1 67 ? 1.517 -28.5 -12.477 1 98.62 67 GLY B N 1
ATOM 2884 C CA . GLY B 1 67 ? 1.898 -27.531 -13.5 1 98.62 67 GLY B CA 1
ATOM 2885 C C . GLY B 1 67 ? 3.4 -27.406 -13.664 1 98.62 67 GLY B C 1
ATOM 2886 O O . GLY B 1 67 ? 3.906 -27.359 -14.789 1 98.62 67 GLY B O 1
ATOM 2887 N N . PHE B 1 68 ? 4.098 -27.328 -12.547 1 98.81 68 PHE B N 1
ATOM 2888 C CA . PHE B 1 68 ? 5.551 -27.203 -12.602 1 98.81 68 PHE B CA 1
ATOM 2889 C C . PHE B 1 68 ? 6.184 -28.469 -13.148 1 98.81 68 PHE B C 1
ATOM 2891 O O . PHE B 1 68 ? 7.172 -28.422 -13.891 1 98.81 68 PHE B O 1
ATOM 2898 N N . LEU B 1 69 ? 5.66 -29.594 -12.75 1 98.62 69 LEU B N 1
ATOM 2899 C CA . LEU B 1 69 ? 6.164 -30.859 -13.258 1 98.62 69 LEU B CA 1
ATOM 2900 C C . LEU B 1 69 ? 6.016 -30.938 -14.773 1 98.62 69 LEU B C 1
ATOM 2902 O O . LEU B 1 69 ? 6.93 -31.375 -15.469 1 98.62 69 LEU B O 1
ATOM 2906 N N . ILE B 1 70 ? 4.883 -30.531 -15.281 1 98.62 70 ILE B N 1
ATOM 2907 C CA . ILE B 1 70 ? 4.645 -30.547 -16.719 1 98.62 70 ILE B CA 1
ATOM 2908 C C . ILE B 1 70 ? 5.602 -29.578 -17.422 1 98.62 70 ILE B C 1
ATOM 2910 O O . ILE B 1 70 ? 6.074 -29.859 -18.516 1 98.62 70 ILE B O 1
ATOM 2914 N N . SER B 1 71 ? 5.789 -28.438 -16.812 1 98.88 71 SER B N 1
ATOM 2915 C CA . SER B 1 71 ? 6.754 -27.484 -17.359 1 98.88 71 SER B CA 1
ATOM 2916 C C . SER B 1 71 ? 8.148 -28.094 -17.422 1 98.88 71 SER B C 1
ATOM 2918 O O . SER B 1 71 ? 8.836 -27.969 -18.438 1 98.88 71 SER B O 1
ATOM 2920 N N . PHE B 1 72 ? 8.547 -28.719 -16.312 1 98.81 72 PHE B N 1
ATOM 2921 C CA . PHE B 1 72 ? 9.859 -29.359 -16.25 1 98.81 72 PHE B CA 1
ATOM 2922 C C . PHE B 1 72 ? 10.008 -30.391 -17.359 1 98.81 72 PHE B C 1
ATOM 2924 O O . PHE B 1 72 ? 10.992 -30.375 -18.094 1 98.81 72 PHE B O 1
ATOM 2931 N N . LEU B 1 73 ? 9.07 -31.25 -17.484 1 98.75 73 LEU B N 1
ATOM 2932 C CA . LEU B 1 73 ? 9.141 -32.344 -18.469 1 98.75 73 LEU B CA 1
ATOM 2933 C C . LEU B 1 73 ? 9.133 -31.766 -19.891 1 98.75 73 LEU B C 1
ATOM 2935 O O . LEU B 1 73 ? 9.898 -32.219 -20.734 1 98.75 73 LEU B O 1
ATOM 2939 N N . PHE B 1 74 ? 8.289 -30.797 -20.141 1 98.81 74 PHE B N 1
ATOM 2940 C CA . PHE B 1 74 ? 8.125 -30.203 -21.469 1 98.81 74 PHE B CA 1
ATOM 2941 C C . PHE B 1 74 ? 9.414 -29.531 -21.922 1 98.81 74 PHE B C 1
ATOM 2943 O O . PHE B 1 74 ? 9.93 -29.844 -23 1 98.81 74 PHE B O 1
ATOM 2950 N N . PHE B 1 75 ? 9.938 -28.656 -21.141 1 98.88 75 PHE B N 1
ATOM 2951 C CA . PHE B 1 75 ? 11.078 -27.859 -21.562 1 98.88 75 PHE B CA 1
ATOM 2952 C C . PHE B 1 75 ? 12.375 -28.656 -21.438 1 98.88 75 PHE B C 1
ATOM 2954 O O . PHE B 1 75 ? 13.32 -28.438 -22.203 1 98.88 75 PHE B O 1
ATOM 2961 N N . TYR B 1 76 ? 12.414 -29.578 -20.438 1 98.5 76 TYR B N 1
ATOM 2962 C CA . TYR B 1 76 ? 13.547 -30.5 -20.391 1 98.5 76 TYR B CA 1
ATOM 2963 C C . TYR B 1 76 ? 13.641 -31.312 -21.672 1 98.5 76 TYR B C 1
ATOM 2965 O O . TYR B 1 76 ? 14.727 -31.438 -22.266 1 98.5 76 TYR B O 1
ATOM 2973 N N . ALA B 1 77 ? 12.547 -31.891 -22.109 1 98.69 77 ALA B N 1
ATOM 2974 C CA . ALA B 1 77 ? 12.523 -32.688 -23.328 1 98.69 77 ALA B CA 1
ATOM 2975 C C . ALA B 1 77 ? 12.93 -31.859 -24.547 1 98.69 77 ALA B C 1
ATOM 2977 O O . ALA B 1 77 ? 13.773 -32.281 -25.328 1 98.69 77 ALA B O 1
ATOM 2978 N N . LEU B 1 78 ? 12.344 -30.688 -24.688 1 98.5 78 LEU B N 1
ATOM 2979 C CA . LEU B 1 78 ? 12.688 -29.828 -25.812 1 98.5 78 LEU B CA 1
ATOM 2980 C C . LEU B 1 78 ? 14.148 -29.406 -25.75 1 98.5 78 LEU B C 1
ATOM 2982 O O . LEU B 1 78 ? 14.828 -29.344 -26.766 1 98.5 78 LEU B O 1
ATOM 2986 N N . GLY B 1 79 ? 14.609 -29.078 -24.516 1 98.06 79 GLY B N 1
ATOM 2987 C CA . GLY B 1 79 ? 16 -28.703 -24.344 1 98.06 79 GLY B CA 1
ATOM 2988 C C . GLY B 1 79 ? 16.969 -29.797 -24.75 1 98.06 79 GLY B C 1
ATOM 2989 O O . GLY B 1 79 ? 18.016 -29.531 -25.344 1 98.06 79 GLY B O 1
ATOM 2990 N N . LYS B 1 80 ? 16.562 -31.031 -24.438 1 98 80 LYS B N 1
ATOM 2991 C CA . LYS B 1 80 ? 17.391 -32.156 -24.797 1 98 80 LYS B CA 1
ATOM 2992 C C . LYS B 1 80 ? 17.359 -32.438 -26.297 1 98 80 LYS B C 1
ATOM 2994 O O . LYS B 1 80 ? 18.391 -32.688 -26.922 1 98 80 LYS B O 1
ATOM 2999 N N . ILE B 1 81 ? 16.219 -32.406 -26.891 1 98.31 81 ILE B N 1
ATOM 3000 C CA . ILE B 1 81 ? 16.031 -32.719 -28.297 1 98.31 81 ILE B CA 1
ATOM 3001 C C . ILE B 1 81 ? 16.719 -31.656 -29.156 1 98.31 81 ILE B C 1
ATOM 3003 O O . ILE B 1 81 ? 17.375 -31.984 -30.141 1 98.31 81 ILE B O 1
ATOM 3007 N N . PHE B 1 82 ? 16.594 -30.375 -28.719 1 98 82 PHE B N 1
ATOM 3008 C CA . PHE B 1 82 ? 17.094 -29.281 -29.547 1 98 82 PHE B CA 1
ATOM 3009 C C . PHE B 1 82 ? 18.422 -28.766 -29 1 98 82 PHE B C 1
ATOM 3011 O O . PHE B 1 82 ? 18.938 -27.75 -29.469 1 98 82 PHE B O 1
ATOM 3018 N N . LYS B 1 83 ? 18.922 -29.375 -27.922 1 98 83 LYS B N 1
ATOM 3019 C CA . LYS B 1 83 ? 20.234 -29.109 -27.344 1 98 83 LYS B CA 1
ATOM 3020 C C . LYS B 1 83 ? 20.328 -27.656 -26.875 1 98 83 LYS B C 1
ATOM 3022 O O . LYS B 1 83 ? 21.281 -26.953 -27.203 1 98 83 LYS B O 1
ATOM 3027 N N . TRP B 1 84 ? 19.312 -27.234 -26.125 1 98.06 84 TRP B N 1
ATOM 3028 C CA . TRP B 1 84 ? 19.344 -25.906 -25.531 1 98.06 84 TRP B CA 1
ATOM 3029 C C . TRP B 1 84 ? 20.359 -25.844 -24.391 1 98.06 84 TRP B C 1
ATOM 3031 O O . TRP B 1 84 ? 20.734 -26.875 -23.844 1 98.06 84 TRP B O 1
ATOM 3041 N N . SER B 1 85 ? 20.875 -24.625 -24.172 1 97.56 85 SER B N 1
ATOM 3042 C CA . SER B 1 85 ? 21.734 -24.453 -23 1 97.56 85 SER B CA 1
ATOM 3043 C C . SER B 1 85 ? 20.969 -24.703 -21.703 1 97.56 85 SER B C 1
ATOM 3045 O O . SER B 1 85 ? 19.75 -24.547 -21.656 1 97.56 85 SER B O 1
ATOM 3047 N N . ASN B 1 86 ? 21.656 -25.062 -20.672 1 97.56 86 ASN B N 1
ATOM 3048 C CA . ASN B 1 86 ? 21.062 -25.25 -19.344 1 97.56 86 ASN B CA 1
ATOM 3049 C C . ASN B 1 86 ? 20.359 -23.984 -18.859 1 97.56 86 ASN B C 1
ATOM 3051 O O . ASN B 1 86 ? 19.266 -24.062 -18.297 1 97.56 86 ASN B O 1
ATOM 3055 N N . LYS B 1 87 ? 20.984 -22.891 -19.156 1 98 87 LYS B N 1
ATOM 3056 C CA . LYS B 1 87 ? 20.453 -21.609 -18.688 1 98 87 LYS B CA 1
ATOM 3057 C C . LYS B 1 87 ? 19.094 -21.312 -19.328 1 98 87 LYS B C 1
ATOM 3059 O O . LYS B 1 87 ? 18.172 -20.844 -18.672 1 98 87 LYS B O 1
ATOM 3064 N N . LEU B 1 88 ? 19.062 -21.562 -20.594 1 98.12 88 LEU B N 1
ATOM 3065 C CA . LEU B 1 88 ? 17.812 -21.328 -21.328 1 98.12 88 LEU B CA 1
ATOM 3066 C C . LEU B 1 88 ? 16.719 -22.297 -20.844 1 98.12 88 LEU B C 1
ATOM 3068 O O . LEU B 1 88 ? 15.594 -21.875 -20.594 1 98.12 88 LEU B O 1
ATOM 3072 N N . THR B 1 89 ? 17.047 -23.562 -20.734 1 98.56 89 THR B N 1
ATOM 3073 C CA . THR B 1 89 ? 16.094 -24.594 -20.312 1 98.56 89 THR B CA 1
ATOM 3074 C C . THR B 1 89 ? 15.586 -24.312 -18.906 1 98.56 89 THR B C 1
ATOM 3076 O O . THR B 1 89 ? 14.375 -24.359 -18.656 1 98.56 89 THR B O 1
ATOM 3079 N N . GLY B 1 90 ? 16.531 -24.016 -18 1 98.44 90 GLY B N 1
ATOM 3080 C CA . GLY B 1 90 ? 16.156 -23.703 -16.625 1 98.44 90 GLY B CA 1
ATOM 3081 C C . GLY B 1 90 ? 15.258 -22.484 -16.516 1 98.44 90 GLY B C 1
ATOM 3082 O O . GLY B 1 90 ? 14.297 -22.484 -15.75 1 98.44 90 GLY B O 1
ATOM 3083 N N . CYS B 1 91 ? 15.57 -21.469 -17.312 1 98.56 91 CYS B N 1
ATOM 3084 C CA . CYS B 1 91 ? 14.75 -20.266 -17.344 1 98.56 91 CYS B CA 1
ATOM 3085 C C . CYS B 1 91 ? 13.312 -20.594 -17.719 1 98.56 91 CYS B C 1
ATOM 3087 O O . CYS B 1 91 ? 12.383 -20.203 -17.016 1 98.56 91 CYS B O 1
ATOM 3089 N N . LEU B 1 92 ? 13.148 -21.328 -18.797 1 98.81 92 LEU B N 1
ATOM 3090 C CA . LEU B 1 92 ? 11.812 -21.625 -19.297 1 98.81 92 LEU B CA 1
ATOM 3091 C C . LEU B 1 92 ? 11.047 -22.531 -18.344 1 98.81 92 LEU B C 1
ATOM 3093 O O . LEU B 1 92 ? 9.844 -22.344 -18.141 1 98.81 92 LEU B O 1
ATOM 3097 N N . ILE B 1 93 ? 11.719 -23.484 -17.719 1 98.88 93 ILE B N 1
ATOM 3098 C CA . ILE B 1 93 ? 11.07 -24.375 -16.766 1 98.88 93 ILE B CA 1
ATOM 3099 C C . ILE B 1 93 ? 10.477 -23.547 -15.617 1 98.88 93 ILE B C 1
ATOM 3101 O O . ILE B 1 93 ? 9.32 -23.734 -15.25 1 98.88 93 ILE B O 1
ATOM 3105 N N . ILE B 1 94 ? 11.258 -22.625 -15.125 1 98.69 94 ILE B N 1
ATOM 3106 C CA . ILE B 1 94 ? 10.859 -21.875 -13.938 1 98.69 94 ILE B CA 1
ATOM 3107 C C . ILE B 1 94 ? 9.812 -20.828 -14.312 1 98.69 94 ILE B C 1
ATOM 3109 O O . ILE B 1 94 ? 8.727 -20.797 -13.734 1 98.69 94 ILE B O 1
ATOM 3113 N N . VAL B 1 95 ? 10.039 -20.031 -15.344 1 98.69 95 VAL B N 1
ATOM 3114 C CA . VAL B 1 95 ? 9.25 -18.828 -15.602 1 98.69 95 VAL B CA 1
ATOM 3115 C C . VAL B 1 95 ? 7.945 -19.203 -16.312 1 98.69 95 VAL B C 1
ATOM 3117 O O . VAL B 1 95 ? 6.91 -18.578 -16.094 1 98.69 95 VAL B O 1
ATOM 3120 N N . ALA B 1 96 ? 7.961 -20.234 -17.078 1 98.75 96 ALA B N 1
ATOM 3121 C CA . ALA B 1 96 ? 6.727 -20.703 -17.703 1 98.75 96 ALA B CA 1
ATOM 3122 C C . ALA B 1 96 ? 5.961 -21.641 -16.781 1 98.75 96 ALA B C 1
ATOM 3124 O O . ALA B 1 96 ? 4.754 -21.828 -16.938 1 98.75 96 ALA B O 1
ATOM 3125 N N . GLY B 1 97 ? 6.625 -22.234 -15.852 1 98.69 97 GLY B N 1
ATOM 3126 C CA . GLY B 1 97 ? 6.027 -23.25 -15.008 1 98.69 97 GLY B CA 1
ATOM 3127 C C . GLY B 1 97 ? 5.312 -22.672 -13.797 1 98.69 97 GLY B C 1
ATOM 3128 O O . GLY B 1 97 ? 4.445 -23.328 -13.219 1 98.69 97 GLY B O 1
ATOM 3129 N N . LEU B 1 98 ? 5.691 -21.531 -13.414 1 98.19 98 LEU B N 1
ATOM 3130 C CA . LEU B 1 98 ? 5.113 -20.906 -12.219 1 98.19 98 LEU B CA 1
ATOM 3131 C C . LEU B 1 98 ? 4.242 -19.719 -12.586 1 98.19 98 LEU B C 1
ATOM 3133 O O . LEU B 1 98 ? 4.664 -18.844 -13.359 1 98.19 98 LEU B O 1
ATOM 3137 N N . GLY B 1 99 ? 3.027 -19.672 -12.039 1 98.44 99 GLY B N 1
ATOM 3138 C CA . GLY B 1 99 ? 2.078 -18.625 -12.375 1 98.44 99 GLY B CA 1
ATOM 3139 C C . GLY B 1 99 ? 2.014 -17.531 -11.328 1 98.44 99 GLY B C 1
ATOM 3140 O O . GLY B 1 99 ? 2.291 -17.766 -10.148 1 98.44 99 GLY B O 1
ATOM 3141 N N . ASN B 1 100 ? 1.649 -16.359 -11.75 1 97.94 100 ASN B N 1
ATOM 3142 C CA . ASN B 1 100 ? 1.428 -15.227 -10.852 1 97.94 100 ASN B CA 1
ATOM 3143 C C . ASN B 1 100 ? 0.091 -15.344 -10.125 1 97.94 100 ASN B C 1
ATOM 3145 O O . ASN B 1 100 ? -0.818 -14.547 -10.359 1 97.94 100 ASN B O 1
ATOM 3149 N N . THR B 1 101 ? 0.031 -16.203 -9.195 1 98 101 THR B N 1
ATOM 3150 C CA . THR B 1 101 ? -1.219 -16.625 -8.57 1 98 101 THR B CA 1
ATOM 3151 C C . THR B 1 101 ? -1.629 -15.641 -7.473 1 98 101 THR B C 1
ATOM 3153 O O . THR B 1 101 ? -2.766 -15.672 -6.996 1 98 101 THR B O 1
ATOM 3156 N N . SER B 1 102 ? -0.777 -14.75 -7.059 1 96.19 102 SER B N 1
ATOM 3157 C CA . SER B 1 102 ? -1.083 -13.812 -5.98 1 96.19 102 SER B CA 1
ATOM 3158 C C . SER B 1 102 ? -1.236 -12.391 -6.508 1 96.19 102 SER B C 1
ATOM 3160 O O . SER B 1 102 ? -2.354 -11.883 -6.617 1 96.19 102 SER B O 1
ATOM 3162 N N . PHE B 1 103 ? -0.21 -11.797 -7.113 1 95.5 103 PHE B N 1
ATOM 3163 C CA . PHE B 1 103 ? -0.189 -10.383 -7.457 1 95.5 103 PHE B CA 1
ATOM 3164 C C . PHE B 1 103 ? -1.163 -10.086 -8.586 1 95.5 103 PHE B C 1
ATOM 3166 O O . PHE B 1 103 ? -1.827 -9.047 -8.586 1 95.5 103 PHE B O 1
ATOM 3173 N N . VAL B 1 104 ? -1.254 -10.969 -9.492 1 96.25 104 VAL B N 1
ATOM 3174 C CA . VAL B 1 104 ? -2.223 -10.844 -10.578 1 96.25 104 VAL B CA 1
ATOM 3175 C C . VAL B 1 104 ? -3.441 -11.711 -10.281 1 96.25 104 VAL B C 1
ATOM 3177 O O . VAL B 1 104 ? -4.582 -11.258 -10.406 1 96.25 104 VAL B O 1
ATOM 3180 N N . GLY B 1 105 ? -3.23 -12.828 -9.789 1 97.75 105 GLY B N 1
ATOM 3181 C CA . GLY B 1 105 ? -4.273 -13.82 -9.594 1 97.75 105 GLY B CA 1
ATOM 3182 C C . GLY B 1 105 ? -5.355 -13.375 -8.633 1 97.75 105 GLY B C 1
ATOM 3183 O O . GLY B 1 105 ? -6.543 -13.406 -8.969 1 97.75 105 GLY B O 1
ATOM 3184 N N . PHE B 1 106 ? -4.984 -12.93 -7.457 1 97.62 106 PHE B N 1
ATOM 3185 C CA . PHE B 1 106 ? -5.965 -12.57 -6.438 1 97.62 106 PHE B CA 1
ATOM 3186 C C . PHE B 1 106 ? -6.887 -11.469 -6.945 1 97.62 106 PHE B C 1
ATOM 3188 O O . PHE B 1 106 ? -8.109 -11.609 -6.906 1 97.62 106 PHE B O 1
ATOM 3195 N N . PRO B 1 107 ? -6.355 -10.383 -7.5 1 96.44 107 PRO B N 1
ATOM 3196 C CA . PRO B 1 107 ? -7.234 -9.312 -7.98 1 96.44 107 PRO B CA 1
ATOM 3197 C C . PRO B 1 107 ? -8.133 -9.766 -9.133 1 96.44 107 PRO B C 1
ATOM 3199 O O . PRO B 1 107 ? -9.305 -9.383 -9.188 1 96.44 107 PRO B O 1
ATOM 3202 N N . VAL B 1 108 ? -7.621 -10.539 -9.992 1 97.19 108 VAL B N 1
ATOM 3203 C CA . VAL B 1 108 ? -8.375 -10.977 -11.156 1 97.19 108 VAL B CA 1
ATOM 3204 C C . VAL B 1 108 ? -9.508 -11.898 -10.727 1 97.19 108 VAL B C 1
ATOM 3206 O O . VAL B 1 108 ? -10.648 -11.766 -11.188 1 97.19 108 VAL B O 1
ATOM 3209 N N . LEU B 1 109 ? -9.211 -12.805 -9.875 1 97.81 109 LEU B N 1
ATOM 3210 C CA . LEU B 1 109 ? -10.211 -13.766 -9.43 1 97.81 109 LEU B CA 1
ATOM 3211 C C . LEU B 1 109 ? -11.289 -13.078 -8.602 1 97.81 109 LEU B C 1
ATOM 3213 O O . LEU B 1 109 ? -12.469 -13.445 -8.688 1 97.81 109 LEU B O 1
ATOM 3217 N N . GLU B 1 110 ? -10.844 -12.109 -7.797 1 95.44 110 GLU B N 1
ATOM 3218 C CA . GLU B 1 110 ? -11.828 -11.32 -7.074 1 95.44 110 GLU B CA 1
ATOM 3219 C C . GLU B 1 110 ? -12.773 -10.602 -8.031 1 95.44 110 GLU B C 1
ATOM 3221 O O . GLU B 1 110 ? -13.984 -10.531 -7.797 1 95.44 110 GLU B O 1
ATOM 3226 N N . ALA B 1 111 ? -12.25 -10.109 -9.102 1 93.81 111 ALA B N 1
ATOM 3227 C CA . ALA B 1 111 ? -13.031 -9.352 -10.07 1 93.81 111 ALA B CA 1
ATOM 3228 C C . ALA B 1 111 ? -13.984 -10.266 -10.844 1 93.81 111 ALA B C 1
ATOM 3230 O O . ALA B 1 111 ? -15.117 -9.875 -11.141 1 93.81 111 ALA B O 1
ATOM 3231 N N . MET B 1 112 ? -13.562 -11.5 -11.047 1 94.69 112 MET B N 1
ATOM 3232 C CA . MET B 1 112 ? -14.312 -12.375 -11.938 1 94.69 112 MET B CA 1
ATOM 3233 C C . MET B 1 112 ? -15.289 -13.242 -11.156 1 94.69 112 MET B C 1
ATOM 3235 O O . MET B 1 112 ? -16.359 -13.57 -11.656 1 94.69 112 MET B O 1
ATOM 3239 N N . TYR B 1 113 ? -14.914 -13.617 -9.922 1 95.5 113 TYR B N 1
ATOM 3240 C CA . TYR B 1 113 ? -15.695 -14.633 -9.219 1 95.5 113 TYR B CA 1
ATOM 3241 C C . TYR B 1 113 ? -16.109 -14.133 -7.84 1 95.5 113 TYR B C 1
ATOM 3243 O O . TYR B 1 113 ? -16.844 -14.82 -7.117 1 95.5 113 TYR B O 1
ATOM 3251 N N . GLY B 1 114 ? -15.617 -12.969 -7.496 1 92.75 114 GLY B N 1
ATOM 3252 C CA . GLY B 1 114 ? -15.977 -12.414 -6.203 1 92.75 114 GLY B CA 1
ATOM 3253 C C . GLY B 1 114 ? -15.086 -12.906 -5.074 1 92.75 114 GLY B C 1
ATOM 3254 O O . GLY B 1 114 ? -14.078 -13.562 -5.316 1 92.75 114 GLY B O 1
ATOM 3255 N N . LYS B 1 115 ? -15.461 -12.57 -3.867 1 91.06 115 LYS B N 1
ATOM 3256 C CA . LYS B 1 115 ? -14.648 -12.828 -2.682 1 91.06 115 LYS B CA 1
ATOM 3257 C C . LYS B 1 115 ? -14.57 -14.32 -2.381 1 91.06 115 LYS B C 1
ATOM 3259 O O . LYS B 1 115 ? -13.586 -14.797 -1.812 1 91.06 115 LYS B O 1
ATOM 3264 N N . GLU B 1 116 ? -15.57 -15.008 -2.812 1 93.69 116 GLU B N 1
ATOM 3265 C CA . GLU B 1 116 ? -15.609 -16.438 -2.551 1 93.69 116 GLU B CA 1
ATOM 3266 C C . GLU B 1 116 ? -14.461 -17.156 -3.252 1 93.69 116 GLU B C 1
ATOM 3268 O O . GLU B 1 116 ? -13.992 -18.203 -2.779 1 93.69 116 GLU B O 1
ATOM 3273 N N . ALA B 1 117 ? -13.961 -16.609 -4.277 1 96.56 117 ALA B N 1
ATOM 3274 C CA . ALA B 1 117 ? -12.891 -17.234 -5.059 1 96.56 117 ALA B CA 1
ATOM 3275 C C . ALA B 1 117 ? -11.555 -17.156 -4.324 1 96.56 117 ALA B C 1
ATOM 3277 O O . ALA B 1 117 ? -10.641 -17.922 -4.602 1 96.56 117 ALA B O 1
ATOM 3278 N N . ILE B 1 118 ? -11.453 -16.234 -3.369 1 96 118 ILE B N 1
ATOM 3279 C CA . ILE B 1 118 ? -10.18 -15.945 -2.705 1 96 118 ILE B CA 1
ATOM 3280 C C . ILE B 1 118 ? -9.789 -17.125 -1.816 1 96 118 ILE B C 1
ATOM 3282 O O . ILE B 1 118 ? -8.602 -17.438 -1.683 1 96 118 ILE B O 1
ATOM 3286 N N . GLU B 1 119 ? -10.773 -17.797 -1.258 1 95.81 119 GLU B N 1
ATOM 3287 C CA . GLU B 1 119 ? -10.5 -18.969 -0.426 1 95.81 119 GLU B CA 1
ATOM 3288 C C . GLU B 1 119 ? -9.742 -20.031 -1.208 1 95.81 119 GLU B C 1
ATOM 3290 O O . GLU B 1 119 ? -8.742 -20.578 -0.727 1 95.81 119 GLU B O 1
ATOM 3295 N N . THR B 1 120 ? -10.219 -20.266 -2.381 1 97.31 120 THR B N 1
ATOM 3296 C CA . THR B 1 120 ? -9.578 -21.25 -3.25 1 97.31 120 THR B CA 1
ATOM 3297 C C . THR B 1 120 ? -8.227 -20.734 -3.75 1 97.31 120 THR B C 1
ATOM 3299 O O . THR B 1 120 ? -7.254 -21.484 -3.811 1 97.31 120 THR B O 1
ATOM 3302 N N . ALA B 1 121 ? -8.188 -19.469 -4.07 1 97.88 121 ALA B N 1
ATOM 3303 C CA . ALA B 1 121 ? -6.984 -18.859 -4.633 1 97.88 121 ALA B CA 1
ATOM 3304 C C . ALA B 1 121 ? -5.82 -18.938 -3.648 1 97.88 121 ALA B C 1
ATOM 3306 O O . ALA B 1 121 ? -4.676 -19.156 -4.047 1 97.88 121 ALA B O 1
ATOM 3307 N N . ILE B 1 122 ? -6.098 -18.766 -2.391 1 97.31 122 ILE B N 1
ATOM 3308 C CA . ILE B 1 122 ? -5.062 -18.797 -1.363 1 97.31 122 ILE B CA 1
ATOM 3309 C C . ILE B 1 122 ? -4.477 -20.203 -1.271 1 97.31 122 ILE B C 1
ATOM 3311 O O . ILE B 1 122 ? -3.277 -20.375 -1.031 1 97.31 122 ILE B O 1
ATOM 3315 N N . ILE B 1 123 ? -5.312 -21.203 -1.488 1 97.25 123 ILE B N 1
ATOM 3316 C CA . ILE B 1 123 ? -4.883 -22.594 -1.431 1 97.25 123 ILE B CA 1
ATOM 3317 C C . ILE B 1 123 ? -3.986 -22.922 -2.627 1 97.25 123 ILE B C 1
ATOM 3319 O O . ILE B 1 123 ? -3.023 -23.672 -2.508 1 97.25 123 ILE B O 1
ATOM 3323 N N . VAL B 1 124 ? -4.262 -22.359 -3.744 1 98.25 124 VAL B N 1
ATOM 3324 C CA . VAL B 1 124 ? -3.4 -22.516 -4.91 1 98.25 124 VAL B CA 1
ATOM 3325 C C . VAL B 1 124 ? -2.045 -21.859 -4.645 1 98.25 124 VAL B C 1
ATOM 3327 O O . VAL B 1 124 ? -1.003 -22.406 -5.008 1 98.25 124 VAL B O 1
ATOM 3330 N N . ASP B 1 125 ? -2.07 -20.766 -3.99 1 97.56 125 ASP B N 1
ATOM 3331 C CA . ASP B 1 125 ? -0.892 -19.906 -3.912 1 97.56 125 ASP B CA 1
ATOM 3332 C C . ASP B 1 125 ? 0.049 -20.375 -2.801 1 97.56 125 ASP B C 1
ATOM 3334 O O . ASP B 1 125 ? 1.232 -20.609 -3.045 1 97.56 125 ASP B O 1
ATOM 3338 N N . GLN B 1 126 ? -0.415 -20.547 -1.614 1 95 126 GLN B N 1
ATOM 3339 C CA . GLN B 1 126 ? 0.445 -20.734 -0.449 1 95 126 GLN B CA 1
ATOM 3340 C C . GLN B 1 126 ? 1.019 -22.141 -0.395 1 95 126 GLN B C 1
ATOM 3342 O O . GLN B 1 126 ? 2.221 -22.344 -0.589 1 95 126 GLN B O 1
ATOM 3347 N N . PRO B 1 127 ? 0.162 -23.188 -0.268 1 94.62 127 PRO B N 1
ATOM 3348 C CA . PRO B 1 127 ? 0.769 -24.516 -0.289 1 94.62 127 PRO B CA 1
ATOM 3349 C C . PRO B 1 127 ? 1.18 -24.953 -1.692 1 94.62 127 PRO B C 1
ATOM 3351 O O . PRO B 1 127 ? 1.918 -25.938 -1.847 1 94.62 127 PRO B O 1
ATOM 3354 N N . GLY B 1 128 ? 0.684 -24.344 -2.711 1 96.62 128 GLY B N 1
ATOM 3355 C CA . GLY B 1 128 ? 1.017 -24.656 -4.09 1 96.62 128 GLY B CA 1
ATOM 3356 C C . GLY B 1 128 ? 2.178 -23.844 -4.629 1 96.62 128 GLY B C 1
ATOM 3357 O O . GLY B 1 128 ? 3.34 -24.219 -4.453 1 96.62 128 GLY B O 1
ATOM 3358 N N . SER B 1 129 ? 1.892 -22.734 -5.191 1 96.94 129 SER B N 1
ATOM 3359 C CA . SER B 1 129 ? 2.828 -21.938 -5.984 1 96.94 129 SER B CA 1
ATOM 3360 C C . SER B 1 129 ? 4.039 -21.531 -5.156 1 96.94 129 SER B C 1
ATOM 3362 O O . SER B 1 129 ? 5.18 -21.625 -5.621 1 96.94 129 SER B O 1
ATOM 3364 N N . PHE B 1 130 ? 3.832 -21.109 -3.969 1 93.5 130 PHE B N 1
ATOM 3365 C CA . PHE B 1 130 ? 4.949 -20.625 -3.162 1 93.5 130 PHE B CA 1
ATOM 3366 C C . PHE B 1 130 ? 5.859 -21.781 -2.76 1 93.5 130 PHE B C 1
ATOM 3368 O O . PHE B 1 130 ? 7.082 -21.672 -2.818 1 93.5 130 PHE B O 1
ATOM 3375 N N . VAL B 1 131 ? 5.305 -22.844 -2.309 1 94 131 VAL B N 1
ATOM 3376 C CA . VAL B 1 131 ? 6.121 -23.969 -1.877 1 94 131 VAL B CA 1
ATOM 3377 C C . VAL B 1 131 ? 6.867 -24.562 -3.072 1 94 131 VAL B C 1
ATOM 3379 O O . VAL B 1 131 ? 8.039 -24.938 -2.961 1 94 131 VAL B O 1
ATOM 3382 N N . VAL B 1 132 ? 6.23 -24.625 -4.188 1 97.19 132 VAL B N 1
ATOM 3383 C CA . VAL B 1 132 ? 6.883 -25.125 -5.391 1 97.19 132 VAL B CA 1
ATOM 3384 C C . VAL B 1 132 ? 8.047 -24.219 -5.77 1 97.19 132 VAL B C 1
ATOM 3386 O O . VAL B 1 132 ? 9.141 -24.688 -6.094 1 97.19 132 VAL B O 1
ATOM 3389 N N . LEU B 1 133 ? 7.859 -22.922 -5.73 1 96.62 133 LEU B N 1
ATOM 3390 C CA . LEU B 1 133 ? 8.93 -21.984 -6.02 1 96.62 133 LEU B CA 1
ATOM 3391 C C . LEU B 1 133 ? 10.109 -22.188 -5.082 1 96.62 133 LEU B C 1
ATOM 3393 O O . LEU B 1 133 ? 11.258 -22.25 -5.531 1 96.62 133 LEU B O 1
ATOM 3397 N N . SER B 1 134 ? 9.812 -22.375 -3.811 1 93.62 134 SER B N 1
ATOM 3398 C CA . SER B 1 134 ? 10.836 -22.406 -2.771 1 93.62 134 SER B CA 1
ATOM 3399 C C . SER B 1 134 ? 11.539 -23.75 -2.715 1 93.62 134 SER B C 1
ATOM 3401 O O . SER B 1 134 ? 12.594 -23.891 -2.096 1 93.62 134 SER B O 1
ATOM 3403 N N . THR B 1 135 ? 10.961 -24.703 -3.336 1 93.94 135 THR B N 1
ATOM 3404 C CA . THR B 1 135 ? 11.578 -26.031 -3.35 1 93.94 135 THR B CA 1
ATOM 3405 C C . THR B 1 135 ? 12.047 -26.391 -4.754 1 93.94 135 THR B C 1
ATOM 3407 O O . THR B 1 135 ? 13.156 -26.047 -5.156 1 93.94 135 THR B O 1
ATOM 3410 N N . LEU B 1 136 ? 11.07 -26.797 -5.594 1 95.88 136 LEU B N 1
ATOM 3411 C CA . LEU B 1 136 ? 11.398 -27.266 -6.934 1 95.88 136 LEU B CA 1
ATOM 3412 C C . LEU B 1 136 ? 11.992 -26.141 -7.781 1 95.88 136 LEU B C 1
ATOM 3414 O O . LEU B 1 136 ? 12.906 -26.375 -8.57 1 95.88 136 LEU B O 1
ATOM 3418 N N . GLY B 1 137 ? 11.445 -24.984 -7.66 1 96.5 137 GLY B N 1
ATOM 3419 C CA . GLY B 1 137 ? 11.992 -23.844 -8.383 1 96.5 137 GLY B CA 1
ATOM 3420 C C . GLY B 1 137 ? 13.445 -23.562 -8.039 1 96.5 137 GLY B C 1
ATOM 3421 O O . GLY B 1 137 ? 14.273 -23.406 -8.938 1 96.5 137 GLY B O 1
ATOM 3422 N N . VAL B 1 138 ? 13.703 -23.531 -6.766 1 93.94 138 VAL B N 1
ATOM 3423 C CA . VAL B 1 138 ? 15.062 -23.281 -6.297 1 93.94 138 VAL B CA 1
ATOM 3424 C C . VAL B 1 138 ? 15.977 -24.422 -6.73 1 93.94 138 VAL B C 1
ATOM 3426 O O . VAL B 1 138 ? 17.109 -24.203 -7.156 1 93.94 138 VAL B O 1
ATOM 3429 N N . LEU B 1 139 ? 15.492 -25.625 -6.625 1 93.81 139 LEU B N 1
ATOM 3430 C CA . LEU B 1 139 ? 16.266 -26.797 -7.035 1 93.81 139 LEU B CA 1
ATOM 3431 C C . LEU B 1 139 ? 16.641 -26.703 -8.508 1 93.81 139 LEU B C 1
ATOM 3433 O O . LEU B 1 139 ? 17.797 -26.938 -8.883 1 93.81 139 LEU B O 1
ATOM 3437 N N . VAL B 1 140 ? 15.711 -26.359 -9.328 1 96.75 140 VAL B N 1
ATOM 3438 C CA . VAL B 1 140 ? 15.961 -26.234 -10.758 1 96.75 140 VAL B CA 1
ATOM 3439 C C . VAL B 1 140 ? 16.953 -25.094 -11.016 1 96.75 140 VAL B C 1
ATOM 3441 O O . VAL B 1 140 ? 17.859 -25.234 -11.828 1 96.75 140 VAL B O 1
ATOM 3444 N N . ALA B 1 141 ? 16.766 -23.984 -10.336 1 95.94 141 ALA B N 1
ATOM 3445 C CA . ALA B 1 141 ? 17.672 -22.859 -10.492 1 95.94 141 ALA B CA 1
ATOM 3446 C C . ALA B 1 141 ? 19.109 -23.25 -10.164 1 95.94 141 ALA B C 1
ATOM 3448 O O . ALA B 1 141 ? 20.047 -22.906 -10.898 1 95.94 141 ALA B O 1
ATOM 3449 N N . MET B 1 142 ? 19.25 -23.969 -9.117 1 93.5 142 MET B N 1
ATOM 3450 C CA . MET B 1 142 ? 20.578 -24.391 -8.672 1 93.5 142 MET B CA 1
ATOM 3451 C C . MET B 1 142 ? 21.188 -25.391 -9.648 1 93.5 142 MET B C 1
ATOM 3453 O O . MET B 1 142 ? 22.344 -25.266 -10.023 1 93.5 142 MET B O 1
ATOM 3457 N N . LEU B 1 143 ? 20.422 -26.344 -10.094 1 93.94 143 LEU B N 1
ATOM 3458 C CA . LEU B 1 143 ? 20.906 -27.406 -10.977 1 93.94 143 LEU B CA 1
ATOM 3459 C C . LEU B 1 143 ? 21.297 -26.844 -12.336 1 93.94 143 LEU B C 1
ATOM 3461 O O . LEU B 1 143 ? 22.297 -27.266 -12.922 1 93.94 143 LEU B O 1
ATOM 3465 N N . TYR B 1 144 ? 20.609 -25.844 -12.75 1 96.31 144 TYR B N 1
ATOM 3466 C CA . TYR B 1 144 ? 20.812 -25.359 -14.109 1 96.31 144 TYR B CA 1
ATOM 3467 C C . TYR B 1 144 ? 21.797 -24.188 -14.125 1 96.31 144 TYR B C 1
ATOM 3469 O O . TYR B 1 144 ? 22.203 -23.734 -15.195 1 96.31 144 TYR B O 1
ATOM 3477 N N . SER B 1 145 ? 22.172 -23.656 -13.008 1 92.5 145 SER B N 1
ATOM 3478 C CA . SER B 1 145 ? 23.203 -22.625 -12.906 1 92.5 145 SER B CA 1
ATOM 3479 C C . SER B 1 145 ? 24.531 -23.203 -12.438 1 92.5 145 SER B C 1
ATOM 3481 O O . SER B 1 145 ? 25.516 -22.469 -12.297 1 92.5 145 SER B O 1
ATOM 3483 N N . LYS B 1 146 ? 24.641 -24.484 -12.195 1 86.94 146 LYS B N 1
ATOM 3484 C CA . LYS B 1 146 ? 25.844 -25.188 -11.766 1 86.94 146 LYS B CA 1
ATOM 3485 C C . LYS B 1 146 ? 26.172 -24.844 -10.312 1 86.94 146 LYS B C 1
ATOM 3487 O O . LYS B 1 146 ? 27.359 -24.781 -9.953 1 86.94 146 LYS B O 1
ATOM 3492 N N . GLU B 1 147 ? 25.25 -24.406 -9.609 1 82.81 147 GLU B N 1
ATOM 3493 C CA . GLU B 1 147 ? 25.422 -24.266 -8.164 1 82.81 147 GLU B CA 1
ATOM 3494 C C . GLU B 1 147 ? 25 -25.547 -7.438 1 82.81 147 GLU B C 1
ATOM 3496 O O . GLU B 1 147 ? 24.188 -26.312 -7.945 1 82.81 147 GLU B O 1
ATOM 3501 N N . GLN B 1 148 ? 25.672 -25.844 -6.32 1 82.19 148 GLN B N 1
ATOM 3502 C CA . GLN B 1 148 ? 25.312 -27.016 -5.527 1 82.19 148 GLN B CA 1
ATOM 3503 C C . GLN B 1 148 ? 24.031 -26.766 -4.73 1 82.19 148 GLN B C 1
ATOM 3505 O O . GLN B 1 148 ? 23.891 -25.75 -4.062 1 82.19 148 GLN B O 1
ATOM 3510 N N . PRO B 1 149 ? 23.156 -27.766 -4.961 1 78.44 149 PRO B N 1
ATOM 3511 C CA . PRO B 1 149 ? 21.922 -27.609 -4.184 1 78.44 149 PRO B CA 1
ATOM 3512 C C . PRO B 1 149 ? 22.172 -27.672 -2.676 1 78.44 149 PRO B C 1
ATOM 3514 O O . PRO B 1 149 ? 23.031 -28.422 -2.217 1 78.44 149 PRO B O 1
ATOM 3517 N N . SER B 1 150 ? 21.656 -26.703 -1.929 1 83.75 150 SER B N 1
ATOM 3518 C CA . SER B 1 150 ? 21.75 -26.703 -0.472 1 83.75 150 SER B CA 1
ATOM 3519 C C . SER B 1 150 ? 20.375 -26.812 0.165 1 83.75 150 SER B C 1
ATOM 3521 O O . SER B 1 150 ? 19.531 -25.922 0.007 1 83.75 150 SER B O 1
ATOM 3523 N N . ILE B 1 151 ? 20.109 -27.953 0.819 1 83.19 151 ILE B N 1
ATOM 3524 C CA . ILE B 1 151 ? 18.844 -28.219 1.501 1 83.19 151 ILE B CA 1
ATOM 3525 C C . ILE B 1 151 ? 18.578 -27.125 2.527 1 83.19 151 ILE B C 1
ATOM 3527 O O . ILE B 1 151 ? 17.422 -26.734 2.738 1 83.19 151 ILE B O 1
ATOM 3531 N N . SER B 1 152 ? 19.641 -26.688 3.049 1 83.56 152 SER B N 1
ATOM 3532 C CA . SER B 1 152 ? 19.516 -25.641 4.066 1 83.56 152 SER B CA 1
ATOM 3533 C C . SER B 1 152 ? 18.938 -24.359 3.475 1 83.56 152 SER B C 1
ATOM 3535 O O . SER B 1 152 ? 18.125 -23.688 4.105 1 83.56 152 SER B O 1
ATOM 3537 N N . ILE B 1 153 ? 19.234 -24.078 2.281 1 81.44 153 ILE B N 1
ATOM 3538 C CA . ILE B 1 153 ? 18.766 -22.875 1.612 1 81.44 153 ILE B CA 1
ATOM 3539 C C . ILE B 1 153 ? 17.281 -23 1.295 1 81.44 153 ILE B C 1
ATOM 3541 O O . ILE B 1 153 ? 16.5 -22.078 1.55 1 81.44 153 ILE B O 1
ATOM 3545 N N . ILE B 1 154 ? 16.938 -24.094 0.845 1 80.81 154 ILE B N 1
ATOM 3546 C CA . ILE B 1 154 ? 15.555 -24.359 0.468 1 80.81 154 ILE B CA 1
ATOM 3547 C C . ILE B 1 154 ? 14.664 -24.312 1.704 1 80.81 154 ILE B C 1
ATOM 3549 O O . ILE B 1 154 ? 13.617 -23.656 1.694 1 80.81 154 ILE B O 1
ATOM 3553 N N . ALA B 1 155 ? 15.094 -24.969 2.768 1 82.94 155 ALA B N 1
ATOM 3554 C CA . ALA B 1 155 ? 14.336 -25 4.016 1 82.94 155 ALA B CA 1
ATOM 3555 C C . ALA B 1 155 ? 14.18 -23.594 4.586 1 82.94 155 ALA B C 1
ATOM 3557 O O . ALA B 1 155 ? 13.094 -23.219 5.039 1 82.94 155 ALA B O 1
ATOM 3558 N N . LYS B 1 156 ? 15.156 -22.828 4.57 1 82.06 156 LYS B N 1
ATOM 3559 C CA . LYS B 1 156 ? 15.133 -21.469 5.09 1 82.06 156 LYS B CA 1
ATOM 3560 C C . LYS B 1 156 ? 14.156 -20.594 4.312 1 82.06 156 LYS B C 1
ATOM 3562 O O . LYS B 1 156 ? 13.445 -19.766 4.895 1 82.06 156 LYS B O 1
ATOM 3567 N N . LYS B 1 157 ? 14.07 -20.828 3.072 1 80.06 157 LYS B N 1
ATOM 3568 C CA . LYS B 1 157 ? 13.172 -20.047 2.229 1 80.06 157 LYS B CA 1
ATOM 3569 C C . LYS B 1 157 ? 11.711 -20.344 2.551 1 80.06 157 LYS B C 1
ATOM 3571 O O . LYS B 1 157 ? 10.875 -19.438 2.561 1 80.06 157 LYS B O 1
ATOM 3576 N N . ILE B 1 158 ? 11.5 -21.547 2.832 1 79.62 158 ILE B N 1
ATOM 3577 C CA . ILE B 1 158 ? 10.133 -21.969 3.109 1 79.62 158 ILE B CA 1
ATOM 3578 C C . ILE B 1 158 ? 9.742 -21.547 4.52 1 79.62 158 ILE B C 1
ATOM 3580 O O . ILE B 1 158 ? 8.703 -20.891 4.715 1 79.62 158 ILE B O 1
ATOM 3584 N N . PHE B 1 159 ? 10.562 -21.766 5.484 1 82.44 159 PHE B N 1
ATOM 3585 C CA . PHE B 1 159 ? 10.188 -21.625 6.887 1 82.44 159 PHE B CA 1
ATOM 3586 C C . PHE B 1 159 ? 10.242 -20.172 7.324 1 82.44 159 PHE B C 1
ATOM 3588 O O . PHE B 1 159 ? 9.656 -19.797 8.344 1 82.44 159 PHE B O 1
ATOM 3595 N N . PHE B 1 160 ? 10.758 -19.375 6.543 1 82.81 160 PHE B N 1
ATOM 3596 C CA . PHE B 1 160 ? 10.883 -18 7.004 1 82.81 160 PHE B CA 1
ATOM 3597 C C . PHE B 1 160 ? 10.094 -17.047 6.105 1 82.81 160 PHE B C 1
ATOM 3599 O O . PHE B 1 160 ? 10.234 -15.836 6.211 1 82.81 160 PHE B O 1
ATOM 3606 N N . PHE B 1 161 ? 9.266 -17.641 5.27 1 85.88 161 PHE B N 1
ATOM 3607 C CA . PHE B 1 161 ? 8.406 -16.828 4.414 1 85.88 161 PHE B CA 1
ATOM 3608 C C . PHE B 1 161 ? 7.121 -16.453 5.141 1 85.88 161 PHE B C 1
ATOM 3610 O O . PHE B 1 161 ? 6.285 -17.312 5.418 1 85.88 161 PHE B O 1
ATOM 3617 N N . PRO B 1 162 ? 6.898 -15.172 5.398 1 88.81 162 PRO B N 1
ATOM 3618 C CA . PRO B 1 162 ? 5.824 -14.758 6.305 1 88.81 162 PRO B CA 1
ATOM 3619 C C . PRO B 1 162 ? 4.449 -15.234 5.844 1 88.81 162 PRO B C 1
ATOM 3621 O O . PRO B 1 162 ? 3.68 -15.773 6.641 1 88.81 162 PRO B O 1
ATOM 3624 N N . PRO B 1 163 ? 4.082 -15.031 4.602 1 90.81 163 PRO B N 1
ATOM 3625 C CA . PRO B 1 163 ? 2.752 -15.5 4.195 1 90.81 163 PRO B CA 1
ATOM 3626 C C . PRO B 1 163 ? 2.541 -16.984 4.469 1 90.81 163 PRO B C 1
ATOM 3628 O O . PRO B 1 163 ? 1.447 -17.391 4.871 1 90.81 163 PRO B O 1
ATOM 3631 N N . PHE B 1 164 ? 3.527 -17.797 4.305 1 92.88 164 PHE B N 1
ATOM 3632 C CA . PHE B 1 164 ? 3.391 -19.234 4.496 1 92.88 164 PHE B CA 1
ATOM 3633 C C . PHE B 1 164 ? 3.268 -19.578 5.977 1 92.88 164 PHE B C 1
ATOM 3635 O O . PHE B 1 164 ? 2.496 -20.453 6.352 1 92.88 164 PHE B O 1
ATOM 3642 N N . ILE B 1 165 ? 4.02 -18.891 6.797 1 94.25 165 ILE B N 1
ATOM 3643 C CA . ILE B 1 165 ? 3.928 -19.078 8.234 1 94.25 165 ILE B CA 1
ATOM 3644 C C . ILE B 1 165 ? 2.508 -18.781 8.711 1 94.25 165 ILE B C 1
ATOM 3646 O O . ILE B 1 165 ? 1.932 -19.547 9.484 1 94.25 165 ILE B O 1
ATOM 3650 N N . MET B 1 166 ? 1.932 -17.688 8.305 1 95.69 166 MET B N 1
ATOM 3651 C CA . MET B 1 166 ? 0.578 -17.312 8.711 1 95.69 166 MET B CA 1
ATOM 3652 C C . MET B 1 166 ? -0.448 -18.281 8.117 1 95.69 166 MET B C 1
ATOM 3654 O O . MET B 1 166 ? -1.483 -18.531 8.734 1 95.69 166 MET B O 1
ATOM 3658 N N . PHE B 1 167 ? -0.13 -18.812 6.938 1 94.94 167 PHE B N 1
ATOM 3659 C CA . PHE B 1 167 ? -0.973 -19.844 6.348 1 94.94 167 PHE B CA 1
ATOM 3660 C C . PHE B 1 167 ? -1.032 -21.078 7.246 1 94.94 167 PHE B C 1
ATOM 3662 O O . PHE B 1 167 ? -2.115 -21.594 7.535 1 94.94 167 PHE B O 1
ATOM 3669 N N . VAL B 1 168 ? 0.111 -21.547 7.684 1 96.19 168 VAL B N 1
ATOM 3670 C CA . VAL B 1 168 ? 0.183 -22.719 8.547 1 96.19 168 VAL B CA 1
ATOM 3671 C C . VAL B 1 168 ? -0.562 -22.453 9.852 1 96.19 168 VAL B C 1
ATOM 3673 O O . VAL B 1 168 ? -1.338 -23.281 10.32 1 96.19 168 VAL B O 1
ATOM 3676 N N . MET B 1 169 ? -0.356 -21.281 10.391 1 96.81 169 MET B N 1
ATOM 3677 C CA . MET B 1 169 ? -1.07 -20.891 11.602 1 96.81 169 MET B CA 1
ATOM 3678 C C . MET B 1 169 ? -2.578 -20.906 11.375 1 96.81 169 MET B C 1
ATOM 3680 O O . MET B 1 169 ? -3.332 -21.406 12.219 1 96.81 169 MET B O 1
ATOM 3684 N N . ALA B 1 170 ? -3.008 -20.391 10.297 1 97.38 170 ALA B N 1
ATOM 3685 C CA . ALA B 1 170 ? -4.43 -20.312 9.969 1 97.38 170 ALA B CA 1
ATOM 3686 C C . ALA B 1 170 ? -5.016 -21.719 9.789 1 97.3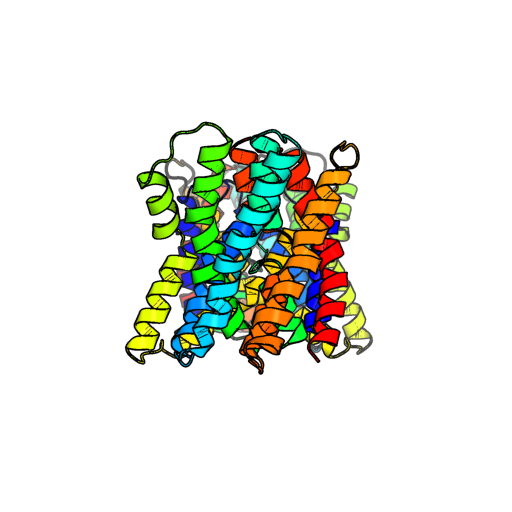8 170 ALA B C 1
ATOM 3688 O O . ALA B 1 170 ? -6.164 -21.969 10.164 1 97.38 170 ALA B O 1
ATOM 3689 N N . VAL B 1 171 ? -4.301 -22.641 9.211 1 96.44 171 VAL B N 1
ATOM 3690 C CA . VAL B 1 171 ? -4.734 -24.016 9.023 1 96.44 171 VAL B CA 1
ATOM 3691 C C . VAL B 1 171 ? -4.898 -24.703 10.383 1 96.44 171 VAL B C 1
ATOM 3693 O O . VAL B 1 171 ? -5.859 -25.438 10.602 1 96.44 171 VAL B O 1
ATOM 3696 N N . ILE B 1 172 ? -3.896 -24.469 11.227 1 97.62 172 ILE B N 1
ATOM 3697 C CA . ILE B 1 172 ? -3.979 -25.016 12.578 1 97.62 172 ILE B CA 1
ATOM 3698 C C . ILE B 1 172 ? -5.254 -24.531 13.258 1 97.62 172 ILE B C 1
ATOM 3700 O O . ILE B 1 172 ? -5.98 -25.328 13.867 1 97.62 172 ILE B O 1
ATOM 3704 N N . LEU B 1 173 ? -5.547 -23.266 13.18 1 97.75 173 LEU B N 1
ATOM 3705 C CA . LEU B 1 173 ? -6.77 -22.703 13.75 1 97.75 173 LEU B CA 1
ATOM 3706 C C . LEU B 1 173 ? -8 -23.359 13.133 1 97.75 173 LEU B C 1
ATOM 3708 O O . LEU B 1 173 ? -8.977 -23.641 13.828 1 97.75 173 LEU B O 1
ATOM 3712 N N . ASN B 1 174 ? -7.965 -23.578 11.828 1 97.12 174 ASN B N 1
ATOM 3713 C CA . ASN B 1 174 ? -9.062 -24.219 11.117 1 97.12 174 ASN B CA 1
ATOM 3714 C C . ASN B 1 174 ? -9.305 -25.641 11.633 1 97.12 174 ASN B C 1
ATOM 3716 O O . ASN B 1 174 ? -10.445 -26.016 11.922 1 97.12 174 ASN B O 1
ATOM 3720 N N . ILE B 1 175 ? -8.266 -26.453 11.805 1 96.56 175 ILE B N 1
ATOM 3721 C CA . ILE B 1 175 ? -8.336 -27.844 12.25 1 96.56 175 ILE B CA 1
ATOM 3722 C C . ILE B 1 175 ? -8.961 -27.906 13.641 1 96.56 175 ILE B C 1
ATOM 3724 O O . ILE B 1 175 ? -9.766 -28.797 13.93 1 96.56 175 ILE B O 1
ATOM 3728 N N . PHE B 1 176 ? -8.609 -26.922 14.414 1 97.44 176 PHE B N 1
ATOM 3729 C CA . PHE B 1 176 ? -9.125 -26.906 15.781 1 97.44 176 PHE B CA 1
ATOM 3730 C C . PHE B 1 176 ? -10.469 -26.188 15.844 1 97.44 176 PHE B C 1
ATOM 3732 O O . PHE B 1 176 ? -11.031 -26 16.922 1 97.44 176 PHE B O 1
ATOM 3739 N N . GLU B 1 177 ? -10.938 -25.719 14.75 1 96.69 177 GLU B N 1
ATOM 3740 C CA . GLU B 1 177 ? -12.242 -25.062 14.625 1 96.69 177 GLU B CA 1
ATOM 3741 C C . GLU B 1 177 ? -12.312 -23.812 15.5 1 96.69 177 GLU B C 1
ATOM 3743 O O . GLU B 1 177 ? -13.297 -23.609 16.219 1 96.69 177 GLU B O 1
ATOM 3748 N N . VAL B 1 178 ? -11.258 -23.141 15.5 1 97.06 178 VAL B N 1
ATOM 3749 C CA . VAL B 1 178 ? -11.18 -21.875 16.234 1 97.06 178 VAL B CA 1
ATOM 3750 C C . VAL B 1 178 ? -10.977 -20.719 15.25 1 97.06 178 VAL B C 1
ATOM 3752 O O . VAL B 1 178 ? -10.273 -20.859 14.25 1 97.06 178 VAL B O 1
ATOM 3755 N N . ASP B 1 179 ? -11.703 -19.562 15.547 1 97.12 179 ASP B N 1
ATOM 3756 C CA . ASP B 1 179 ? -11.492 -18.328 14.789 1 97.12 179 ASP B CA 1
ATOM 3757 C C . ASP B 1 179 ? -11.086 -17.188 15.703 1 97.12 179 ASP B C 1
ATOM 3759 O O . ASP B 1 179 ? -11.195 -17.281 16.922 1 97.12 179 ASP B O 1
ATOM 3763 N N . PHE B 1 180 ? -10.578 -16.156 15.125 1 97 180 PHE B N 1
ATOM 3764 C CA . PHE B 1 180 ? -10.18 -14.977 15.875 1 97 180 PHE B CA 1
ATOM 3765 C C . PHE B 1 180 ? -11.398 -14.211 16.359 1 97 180 PHE B C 1
ATOM 3767 O O . PHE B 1 180 ? -12.5 -14.383 15.836 1 97 180 PHE B O 1
ATOM 3774 N N . PRO B 1 181 ? -11.172 -13.438 17.453 1 97 181 PRO B N 1
ATOM 3775 C CA . PRO B 1 181 ? -12.25 -12.531 17.844 1 97 181 PRO B CA 1
ATOM 3776 C C . PRO B 1 181 ? -12.664 -11.586 16.719 1 97 181 PRO B C 1
ATOM 3778 O O . PRO B 1 181 ? -11.844 -11.25 15.859 1 97 181 PRO B O 1
ATOM 3781 N N . GLU B 1 182 ? -13.914 -11.141 16.719 1 96.75 182 GLU B N 1
ATOM 3782 C CA . GLU B 1 182 ? -14.5 -10.344 15.641 1 96.75 182 GLU B CA 1
ATOM 3783 C C . GLU B 1 182 ? -13.656 -9.109 15.336 1 96.75 182 GLU B C 1
ATOM 3785 O O . GLU B 1 182 ? -13.508 -8.727 14.18 1 96.75 182 GLU B O 1
ATOM 3790 N N . SER B 1 183 ? -13.125 -8.492 16.359 1 96.44 183 SER B N 1
ATOM 3791 C CA . SER B 1 183 ? -12.32 -7.285 16.172 1 96.44 183 SER B CA 1
ATOM 3792 C C . SER B 1 183 ? -11.062 -7.586 15.352 1 96.44 183 SER B C 1
ATOM 3794 O O . SER B 1 183 ? -10.695 -6.816 14.461 1 96.44 183 SER B O 1
ATOM 3796 N N . LEU B 1 184 ? -10.469 -8.672 15.602 1 97.38 184 LEU B N 1
ATOM 3797 C CA . LEU B 1 184 ? -9.258 -9.062 14.875 1 97.38 184 LEU B CA 1
ATOM 3798 C C . LEU B 1 184 ? -9.602 -9.508 13.461 1 97.38 184 LEU B C 1
ATOM 3800 O O . LEU B 1 184 ? -8.836 -9.273 12.523 1 97.38 184 LEU B O 1
ATOM 3804 N N . GLN B 1 185 ? -10.734 -10.211 13.344 1 97.69 185 GLN B N 1
ATOM 3805 C CA . GLN B 1 185 ? -11.188 -10.594 12.016 1 97.69 185 GLN B CA 1
ATOM 3806 C C . GLN B 1 185 ? -11.375 -9.375 11.125 1 97.69 185 GLN B C 1
ATOM 3808 O O . GLN B 1 185 ? -10.992 -9.391 9.953 1 97.69 185 GLN B O 1
ATOM 3813 N N . SER B 1 186 ? -11.969 -8.398 11.727 1 97.19 186 SER B N 1
ATOM 3814 C CA . SER B 1 186 ? -12.195 -7.16 10.992 1 97.19 186 SER B CA 1
ATOM 3815 C C . SER B 1 186 ? -10.883 -6.512 10.57 1 97.19 186 SER B C 1
ATOM 3817 O O . SER B 1 186 ? -10.766 -6 9.453 1 97.19 186 SER B O 1
ATOM 3819 N N . VAL B 1 187 ? -9.93 -6.559 11.383 1 98.06 187 VAL B N 1
ATOM 3820 C CA . VAL B 1 187 ? -8.609 -6.012 11.086 1 98.06 187 VAL B CA 1
ATOM 3821 C C . VAL B 1 187 ? -7.98 -6.789 9.93 1 98.06 187 VAL B C 1
ATOM 3823 O O . VAL B 1 187 ? -7.465 -6.191 8.984 1 98.06 187 VAL B O 1
ATOM 3826 N N . PHE B 1 188 ? -8.039 -8.086 10.016 1 98.31 188 PHE B N 1
ATOM 3827 C CA . PHE B 1 188 ? -7.457 -8.93 8.969 1 98.31 188 PHE B CA 1
ATOM 3828 C C . PHE B 1 188 ? -8.172 -8.703 7.641 1 98.31 188 PHE B C 1
ATOM 3830 O O . PHE B 1 188 ? -7.535 -8.688 6.582 1 98.31 188 PHE B O 1
ATOM 3837 N N . GLN B 1 189 ? -9.43 -8.531 7.734 1 97.38 189 GLN B N 1
ATOM 3838 C CA . GLN B 1 189 ? -10.211 -8.281 6.523 1 97.38 189 GLN B CA 1
ATOM 3839 C C . GLN B 1 189 ? -9.797 -6.969 5.867 1 97.38 189 GLN B C 1
ATOM 3841 O O . GLN B 1 189 ? -9.672 -6.891 4.641 1 97.38 189 GLN B O 1
ATOM 3846 N N . ARG B 1 190 ? -9.617 -5.965 6.625 1 96.94 190 ARG B N 1
ATOM 3847 C CA . ARG B 1 190 ? -9.211 -4.656 6.117 1 96.94 190 ARG B CA 1
ATOM 3848 C C . ARG B 1 190 ? -7.824 -4.723 5.488 1 96.94 190 ARG B C 1
ATOM 3850 O O . ARG B 1 190 ? -7.586 -4.129 4.438 1 96.94 190 ARG B O 1
ATOM 3857 N N . LEU B 1 191 ? -6.984 -5.41 6.148 1 98.38 191 LEU B N 1
ATOM 3858 C CA . LEU B 1 191 ? -5.637 -5.562 5.613 1 98.38 191 LEU B CA 1
ATOM 3859 C C . LEU B 1 191 ? -5.645 -6.41 4.348 1 98.38 191 LEU B C 1
ATOM 3861 O O . LEU B 1 191 ? -4.902 -6.125 3.402 1 98.38 191 LEU B O 1
ATOM 3865 N N . ALA B 1 192 ? -6.441 -7.438 4.34 1 97.69 192 ALA B N 1
ATOM 3866 C CA . ALA B 1 192 ? -6.574 -8.297 3.164 1 97.69 192 ALA B CA 1
ATOM 3867 C C . ALA B 1 192 ? -7.07 -7.496 1.96 1 97.69 192 ALA B C 1
ATOM 3869 O O . ALA B 1 192 ? -6.668 -7.766 0.824 1 97.69 192 ALA B O 1
ATOM 3870 N N . ALA B 1 193 ? -7.875 -6.527 2.197 1 96.44 193 ALA B N 1
ATOM 3871 C CA . ALA B 1 193 ? -8.484 -5.73 1.136 1 96.44 193 ALA B CA 1
ATOM 3872 C C . ALA B 1 193 ? -7.438 -4.859 0.443 1 96.44 193 ALA B C 1
ATOM 3874 O O . ALA B 1 193 ? -7.68 -4.332 -0.646 1 96.44 193 ALA B O 1
ATOM 3875 N N . THR B 1 194 ? -6.289 -4.746 1.023 1 97.81 194 THR B N 1
ATOM 3876 C CA . THR B 1 194 ? -5.242 -3.926 0.427 1 97.81 194 THR B CA 1
ATOM 3877 C C . THR B 1 194 ? -4.488 -4.707 -0.647 1 97.81 194 THR B C 1
ATOM 3879 O O . THR B 1 194 ? -3.742 -4.125 -1.438 1 97.81 194 THR B O 1
ATOM 3882 N N . VAL B 1 195 ? -4.68 -5.98 -0.752 1 97 195 VAL B N 1
ATOM 3883 C CA . VAL B 1 195 ? -3.926 -6.816 -1.681 1 97 195 VAL B CA 1
ATOM 3884 C C . VAL B 1 195 ? -4.105 -6.301 -3.105 1 97 195 VAL B C 1
ATOM 3886 O O . VAL B 1 195 ? -3.131 -5.945 -3.773 1 97 195 VAL B O 1
ATOM 3889 N N . SER B 1 196 ? -5.305 -6.141 -3.521 1 96.38 196 SER B N 1
ATOM 3890 C CA . SER B 1 196 ? -5.605 -5.879 -4.926 1 96.38 196 SER B CA 1
ATOM 3891 C C . SER B 1 196 ? -5.082 -4.512 -5.355 1 96.38 196 SER B C 1
ATOM 3893 O O . SER B 1 196 ? -4.301 -4.414 -6.309 1 96.38 196 SER B O 1
ATOM 3895 N N . PRO B 1 197 ? -5.41 -3.477 -4.605 1 97.94 197 PRO B N 1
ATOM 3896 C CA . PRO B 1 197 ? -4.93 -2.17 -5.055 1 97.94 197 PRO B CA 1
ATOM 3897 C C . PRO B 1 197 ? -3.408 -2.072 -5.07 1 97.94 197 PRO B C 1
ATOM 3899 O O . PRO B 1 197 ? -2.826 -1.583 -6.043 1 97.94 197 PRO B O 1
ATOM 3902 N N . ILE B 1 198 ? -2.785 -2.557 -4.051 1 98.31 198 ILE B N 1
ATOM 3903 C CA . ILE B 1 198 ? -1.344 -2.373 -3.93 1 98.31 198 ILE B CA 1
ATOM 3904 C C . ILE B 1 198 ? -0.622 -3.297 -4.91 1 98.31 198 ILE B C 1
ATOM 3906 O O . ILE B 1 198 ? 0.333 -2.885 -5.57 1 98.31 198 ILE B O 1
ATOM 3910 N N . ALA B 1 199 ? -1.096 -4.551 -4.996 1 97.19 199 ALA B N 1
ATOM 3911 C CA . ALA B 1 199 ? -0.469 -5.52 -5.891 1 97.19 199 ALA B CA 1
ATOM 3912 C C . ALA B 1 199 ? -0.529 -5.051 -7.34 1 97.19 199 ALA B C 1
ATOM 3914 O O . ALA B 1 199 ? 0.461 -5.137 -8.07 1 97.19 199 ALA B O 1
ATOM 3915 N N . LEU B 1 200 ? -1.652 -4.52 -7.746 1 97.12 200 LEU B N 1
ATOM 3916 C CA . LEU B 1 200 ? -1.848 -4.129 -9.141 1 97.12 200 LEU B CA 1
ATOM 3917 C C . LEU B 1 200 ? -1.016 -2.898 -9.477 1 97.12 200 LEU B C 1
ATOM 3919 O O . LEU B 1 200 ? -0.438 -2.814 -10.562 1 97.12 200 LEU B O 1
ATOM 3923 N N . VAL B 1 201 ? -0.897 -1.97 -8.57 1 98.25 201 VAL B N 1
ATOM 3924 C CA . VAL B 1 201 ? -0.027 -0.82 -8.797 1 98.25 201 VAL B CA 1
ATOM 3925 C C . VAL B 1 201 ? 1.428 -1.278 -8.867 1 98.25 201 VAL B C 1
ATOM 3927 O O . VAL B 1 201 ? 2.191 -0.811 -9.711 1 98.25 201 VAL B O 1
ATOM 3930 N N . ALA B 1 202 ? 1.8 -2.193 -7.977 1 97.44 202 ALA B N 1
ATOM 3931 C CA . ALA B 1 202 ? 3.16 -2.729 -7.98 1 97.44 202 ALA B CA 1
ATOM 3932 C C . ALA B 1 202 ? 3.471 -3.428 -9.305 1 97.44 202 ALA B C 1
ATOM 3934 O O . ALA B 1 202 ? 4.555 -3.254 -9.859 1 97.44 202 ALA B O 1
ATOM 3935 N N . VAL B 1 203 ? 2.539 -4.203 -9.766 1 95.56 203 VAL B N 1
ATOM 3936 C CA . VAL B 1 203 ? 2.689 -4.895 -11.039 1 95.56 203 VAL B CA 1
ATOM 3937 C C . VAL B 1 203 ? 2.869 -3.877 -12.164 1 95.56 203 VAL B C 1
ATOM 3939 O O . VAL B 1 203 ? 3.773 -4.008 -12.992 1 95.56 203 VAL B O 1
ATOM 3942 N N . GLY B 1 204 ? 2.07 -2.873 -12.203 1 96.62 204 GLY B N 1
ATOM 3943 C CA . GLY B 1 204 ? 2.191 -1.829 -13.211 1 96.62 204 GLY B CA 1
ATOM 3944 C C . GLY B 1 204 ? 3.543 -1.141 -13.195 1 96.62 204 GLY B C 1
ATOM 3945 O O . GLY B 1 204 ? 4.117 -0.861 -14.25 1 96.62 204 GLY B O 1
ATOM 3946 N N . LEU B 1 205 ? 4.055 -0.882 -12.031 1 96.44 205 LEU B N 1
ATOM 3947 C CA . LEU B 1 205 ? 5.336 -0.206 -11.844 1 96.44 205 LEU B CA 1
ATOM 3948 C C . LEU B 1 205 ? 6.48 -1.045 -12.398 1 96.44 205 LEU B C 1
ATOM 3950 O O . LEU B 1 205 ? 7.539 -0.512 -12.742 1 96.44 205 LEU B O 1
ATOM 3954 N N . GLN B 1 206 ? 6.309 -2.311 -12.445 1 91.94 206 GLN B N 1
ATOM 3955 C CA . GLN B 1 206 ? 7.445 -3.154 -12.797 1 91.94 206 GLN B CA 1
ATOM 3956 C C . GLN B 1 206 ? 7.312 -3.697 -14.219 1 91.94 206 GLN B C 1
ATOM 3958 O O . GLN B 1 206 ? 8.188 -4.422 -14.695 1 91.94 206 GLN B O 1
ATOM 3963 N N . LEU B 1 207 ? 6.215 -3.352 -14.875 1 91.88 207 LEU B N 1
ATOM 3964 C CA . LEU B 1 207 ? 6.043 -3.801 -16.25 1 91.88 207 LEU B CA 1
ATOM 3965 C C . LEU B 1 207 ? 7.035 -3.104 -17.172 1 91.88 207 LEU B C 1
ATOM 3967 O O . LEU B 1 207 ? 7.059 -1.872 -17.25 1 91.88 207 LEU B O 1
ATOM 3971 N N . LYS B 1 208 ? 7.98 -3.768 -17.641 1 85.69 208 LYS B N 1
ATOM 3972 C CA . LYS B 1 208 ? 8.953 -3.252 -18.594 1 85.69 208 LYS B CA 1
ATOM 3973 C C . LYS B 1 208 ? 9.039 -4.145 -19.844 1 85.69 208 LYS B C 1
ATOM 3975 O O . LYS B 1 208 ? 9.133 -5.367 -19.719 1 85.69 208 LYS B O 1
ATOM 3980 N N . ILE B 1 209 ? 8.922 -3.533 -20.953 1 80.62 209 ILE B N 1
ATOM 3981 C CA . ILE B 1 209 ? 9.047 -4.277 -22.203 1 80.62 209 ILE B CA 1
ATOM 3982 C C . ILE B 1 209 ? 10.438 -4.066 -22.797 1 80.62 209 ILE B C 1
ATOM 3984 O O . ILE B 1 209 ? 10.844 -2.93 -23.047 1 80.62 209 ILE B O 1
ATOM 3988 N N . GLU B 1 210 ? 11.125 -5.18 -22.75 1 79.25 210 GLU B N 1
ATOM 3989 C CA . GLU B 1 210 ? 12.422 -5.145 -23.406 1 79.25 210 GLU B CA 1
ATOM 3990 C C . GLU B 1 210 ? 12.281 -5.25 -24.922 1 79.25 210 GLU B C 1
ATOM 3992 O O . GLU B 1 210 ? 11.945 -6.312 -25.438 1 79.25 210 GLU B O 1
ATOM 3997 N N . LYS B 1 211 ? 12.594 -4.16 -25.562 1 73.25 211 LYS B N 1
ATOM 3998 C CA . LYS B 1 211 ? 12.422 -4.133 -27.016 1 73.25 211 LYS B CA 1
ATOM 3999 C C . LYS B 1 211 ? 13.586 -4.809 -27.734 1 73.25 211 LYS B C 1
ATOM 4001 O O . LYS B 1 211 ? 13.406 -5.418 -28.781 1 73.25 211 LYS B O 1
ATOM 4006 N N . ARG B 1 212 ? 14.688 -4.688 -27.266 1 73.81 212 ARG B N 1
ATOM 4007 C CA . ARG B 1 212 ? 15.867 -5.16 -27.984 1 73.81 212 ARG B CA 1
ATOM 4008 C C . ARG B 1 212 ? 16.281 -6.551 -27.516 1 73.81 212 ARG B C 1
ATOM 4010 O O . ARG B 1 212 ? 16.969 -6.695 -26.5 1 73.81 212 ARG B O 1
ATOM 4017 N N . SER B 1 213 ? 15.258 -7.566 -27.719 1 76.25 213 SER B N 1
ATOM 4018 C CA . SER B 1 213 ? 15.688 -8.891 -27.281 1 76.25 213 SER B CA 1
ATOM 4019 C C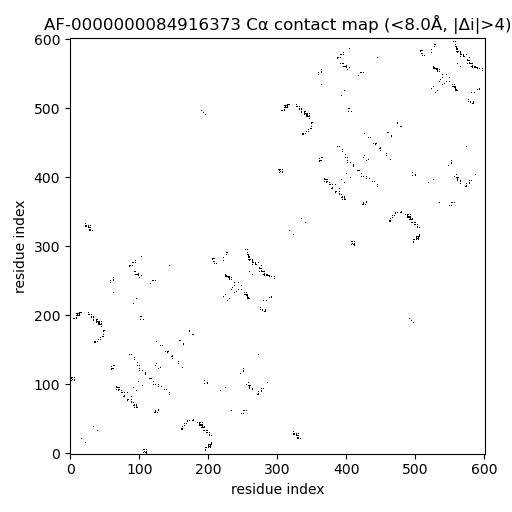 . SER B 1 213 ? 15.656 -9.891 -28.438 1 76.25 213 SER B C 1
ATOM 4021 O O . SER B 1 213 ? 14.906 -9.711 -29.391 1 76.25 213 SER B O 1
ATOM 4023 N N . LYS B 1 214 ? 16.641 -10.742 -28.406 1 82.44 214 LYS B N 1
ATOM 4024 C CA . LYS B 1 214 ? 16.766 -11.789 -29.406 1 82.44 214 LYS B CA 1
ATOM 4025 C C . LYS B 1 214 ? 16.016 -13.055 -28.984 1 82.44 214 LYS B C 1
ATOM 4027 O O . LYS B 1 214 ? 16.156 -14.102 -29.609 1 82.44 214 LYS B O 1
ATOM 4032 N N . HIS B 1 215 ? 15.242 -12.969 -28 1 89.25 215 HIS B N 1
ATOM 4033 C CA . HIS B 1 215 ? 14.688 -14.18 -27.406 1 89.25 215 HIS B CA 1
ATOM 4034 C C . HIS B 1 215 ? 13.219 -14.336 -27.75 1 89.25 215 HIS B C 1
ATOM 4036 O O . HIS B 1 215 ? 12.461 -14.961 -27.016 1 89.25 215 HIS B O 1
ATOM 4042 N N . TRP B 1 216 ? 12.789 -13.914 -28.906 1 91.88 216 TRP B N 1
ATOM 4043 C CA . TRP B 1 216 ? 11.367 -13.852 -29.25 1 91.88 216 TRP B CA 1
ATOM 4044 C C . TRP B 1 216 ? 10.797 -15.25 -29.438 1 91.88 216 TRP B C 1
ATOM 4046 O O . TRP B 1 216 ? 9.648 -15.516 -29.062 1 91.88 216 TRP B O 1
ATOM 4056 N N . LYS B 1 217 ? 11.547 -16.109 -29.984 1 95.31 217 LYS B N 1
ATOM 4057 C CA . LYS B 1 217 ? 11.094 -17.469 -30.219 1 95.31 217 LYS B CA 1
ATOM 4058 C C . LYS B 1 217 ? 10.812 -18.188 -28.906 1 95.31 217 LYS B C 1
ATOM 4060 O O . LYS B 1 217 ? 9.75 -18.797 -28.734 1 95.31 217 LYS B O 1
ATOM 4065 N N . PHE B 1 218 ? 11.711 -18.109 -28 1 97.56 218 PHE B N 1
ATOM 4066 C CA . PHE B 1 218 ? 11.578 -18.781 -26.719 1 97.56 218 PHE B CA 1
ATOM 4067 C C . PHE B 1 218 ? 10.555 -18.062 -25.828 1 97.56 218 PHE B C 1
ATOM 4069 O O . PHE B 1 218 ? 9.867 -18.719 -25.047 1 97.56 218 PHE B O 1
ATOM 4076 N N . LEU B 1 219 ? 10.477 -16.75 -26.031 1 97.5 219 LEU B N 1
ATOM 4077 C CA . LEU B 1 219 ? 9.43 -16 -25.359 1 97.5 219 LEU B CA 1
ATOM 4078 C C . LEU B 1 219 ? 8.047 -16.516 -25.75 1 97.5 219 LEU B C 1
ATOM 4080 O O . LEU B 1 219 ? 7.207 -16.781 -24.891 1 97.5 219 LEU B O 1
ATOM 4084 N N . SER B 1 220 ? 7.863 -16.594 -27.062 1 97.88 220 SER B N 1
ATOM 4085 C CA . SER B 1 220 ? 6.574 -17.047 -27.562 1 97.88 220 SER B CA 1
ATOM 4086 C C . SER B 1 220 ? 6.266 -18.469 -27.109 1 97.88 220 SER B C 1
ATOM 4088 O O . SER B 1 220 ? 5.137 -18.766 -26.703 1 97.88 220 SER B O 1
ATOM 4090 N N . LEU B 1 221 ? 7.238 -19.328 -27.141 1 98.5 221 LEU B N 1
ATOM 4091 C CA . LEU B 1 221 ? 7.059 -20.719 -26.703 1 98.5 221 LEU B CA 1
ATOM 4092 C C . LEU B 1 221 ? 6.695 -20.781 -25.234 1 98.5 221 LEU B C 1
ATOM 4094 O O . LEU B 1 221 ? 5.785 -21.516 -24.844 1 98.5 221 LEU B O 1
ATOM 4098 N N . GLY B 1 222 ? 7.434 -20.078 -24.422 1 98.75 222 GLY B N 1
ATOM 4099 C CA . GLY B 1 222 ? 7.156 -20.031 -23 1 98.75 222 GLY B CA 1
ATOM 4100 C C . GLY B 1 222 ? 5.77 -19.516 -22.672 1 98.75 222 GLY B C 1
ATOM 4101 O O . GLY B 1 222 ? 5.074 -20.062 -21.828 1 98.75 222 GLY B O 1
ATOM 4102 N N . LEU B 1 223 ? 5.383 -18.453 -23.375 1 98.75 223 LEU B N 1
ATOM 4103 C CA . LEU B 1 223 ? 4.094 -17.828 -23.094 1 98.75 223 LEU B CA 1
ATOM 4104 C C . LEU B 1 223 ? 2.947 -18.688 -23.594 1 98.75 223 LEU B C 1
ATOM 4106 O O . LEU B 1 223 ? 1.877 -18.734 -22.984 1 98.75 223 LEU B O 1
ATOM 4110 N N . ILE B 1 224 ? 3.162 -19.312 -24.734 1 98.81 224 ILE B N 1
ATOM 4111 C CA . ILE B 1 224 ? 2.146 -20.234 -25.234 1 98.81 224 ILE B CA 1
ATOM 4112 C C . ILE B 1 224 ? 1.957 -21.375 -24.234 1 98.81 224 ILE B C 1
ATOM 4114 O O . ILE B 1 224 ? 0.827 -21.781 -23.953 1 98.81 224 ILE B O 1
ATOM 4118 N N . PHE B 1 225 ? 3.045 -21.906 -23.734 1 98.88 225 PHE B N 1
ATOM 4119 C CA . PHE B 1 225 ? 2.971 -22.969 -22.75 1 98.88 225 PHE B CA 1
ATOM 4120 C C . PHE B 1 225 ? 2.229 -22.5 -21.5 1 98.88 225 PHE B C 1
ATOM 4122 O O . PHE B 1 225 ? 1.312 -23.188 -21.031 1 98.88 225 PHE B O 1
ATOM 4129 N N . LYS B 1 226 ? 2.568 -21.344 -20.984 1 98.81 226 LYS B N 1
ATOM 4130 C CA . LYS B 1 226 ? 2.059 -20.844 -19.719 1 98.81 226 LYS B CA 1
ATOM 4131 C C . LYS B 1 226 ? 0.596 -20.422 -19.844 1 98.81 226 LYS B C 1
ATOM 4133 O O . LYS B 1 226 ? -0.215 -20.719 -18.953 1 98.81 226 LYS B O 1
ATOM 4138 N N . LEU B 1 227 ? 0.213 -19.734 -20.953 1 98.81 227 LEU B N 1
ATOM 4139 C CA . LEU B 1 227 ? -1.075 -19.062 -21.031 1 98.81 227 LEU B CA 1
ATOM 4140 C C . LEU B 1 227 ? -2.104 -19.922 -21.75 1 98.81 227 LEU B C 1
ATOM 4142 O O . LEU B 1 227 ? -3.309 -19.688 -21.641 1 98.81 227 LEU B O 1
ATOM 4146 N N . ILE B 1 228 ? -1.621 -20.938 -22.469 1 98.75 228 ILE B N 1
ATOM 4147 C CA . ILE B 1 228 ? -2.547 -21.719 -23.281 1 98.75 228 ILE B CA 1
ATOM 4148 C C . ILE B 1 228 ? -2.43 -23.203 -22.922 1 98.75 228 ILE B C 1
ATOM 4150 O O . ILE B 1 228 ? -3.41 -23.812 -22.5 1 98.75 228 ILE B O 1
ATOM 4154 N N . ILE B 1 229 ? -1.24 -23.75 -22.969 1 98.81 229 ILE B N 1
ATOM 4155 C CA . ILE B 1 229 ? -1.052 -25.188 -22.828 1 98.81 229 ILE B CA 1
ATOM 4156 C C . ILE B 1 229 ? -1.354 -25.609 -21.391 1 98.81 229 ILE B C 1
ATOM 4158 O O . ILE B 1 229 ? -2.047 -26.609 -21.156 1 98.81 229 ILE B O 1
ATOM 4162 N N . THR B 1 230 ? -0.864 -24.891 -20.453 1 98.81 230 THR B N 1
ATOM 4163 C CA . THR B 1 230 ? -1.025 -25.266 -19.047 1 98.81 230 THR B CA 1
ATOM 4164 C C . THR B 1 230 ? -2.496 -25.234 -18.641 1 98.81 230 THR B C 1
ATOM 4166 O O . THR B 1 230 ? -3.023 -26.219 -18.125 1 98.81 230 THR B O 1
ATOM 4169 N N . PRO B 1 231 ? -3.207 -24.141 -18.875 1 98.81 231 PRO B N 1
ATOM 4170 C CA . PRO B 1 231 ? -4.621 -24.156 -18.484 1 98.81 231 PRO B CA 1
ATOM 4171 C C . PRO B 1 231 ? -5.441 -25.141 -19.312 1 98.81 231 PRO B C 1
ATOM 4173 O O . PRO B 1 231 ? -6.414 -25.719 -18.812 1 98.81 231 PRO B O 1
ATOM 4176 N N . LEU B 1 232 ? -5.074 -25.359 -20.547 1 98.75 232 LEU B N 1
ATOM 4177 C CA . LEU B 1 232 ? -5.754 -26.359 -21.344 1 98.75 232 LEU B CA 1
ATOM 4178 C C . LEU B 1 232 ? -5.586 -27.75 -20.734 1 98.75 232 LEU B C 1
ATOM 4180 O O . LEU B 1 232 ? -6.535 -28.531 -20.703 1 98.75 232 LEU B O 1
ATOM 4184 N N . PHE B 1 233 ? -4.418 -28.062 -20.328 1 98.81 233 PHE B N 1
ATOM 4185 C CA . PHE B 1 233 ? -4.152 -29.328 -19.656 1 98.81 233 PHE B CA 1
ATOM 4186 C C . PHE B 1 233 ? -5.07 -29.516 -18.453 1 98.81 233 PHE B C 1
ATOM 4188 O O . PHE B 1 233 ? -5.695 -30.578 -18.312 1 98.81 233 PHE B O 1
ATOM 4195 N N . PHE B 1 234 ? -5.168 -28.562 -17.625 1 98.81 234 PHE B N 1
ATOM 4196 C CA . PHE B 1 234 ? -5.945 -28.703 -16.406 1 98.81 234 PHE B CA 1
ATOM 4197 C C . PHE B 1 234 ? -7.438 -28.703 -16.703 1 98.81 234 PHE B C 1
ATOM 4199 O O . PHE B 1 234 ? -8.211 -29.391 -16.031 1 98.81 234 PHE B O 1
ATOM 4206 N N . TYR B 1 235 ? -7.836 -27.922 -17.734 1 98.5 235 TYR B N 1
ATOM 4207 C CA . TYR B 1 235 ? -9.227 -28 -18.172 1 98.5 235 TYR B CA 1
ATOM 4208 C C . TYR B 1 235 ? -9.586 -29.422 -18.578 1 98.5 235 TYR B C 1
ATOM 4210 O O . TYR B 1 235 ? -10.602 -29.969 -18.141 1 98.5 235 TYR B O 1
ATOM 4218 N N . LEU B 1 236 ? -8.711 -30.062 -19.344 1 98.44 236 LEU B N 1
ATOM 4219 C CA . LEU B 1 236 ? -8.961 -31.422 -19.812 1 98.44 236 LEU B CA 1
ATOM 4220 C C . LEU B 1 236 ? -8.844 -32.438 -18.672 1 98.44 236 LEU B C 1
ATOM 4222 O O . LEU B 1 236 ? -9.68 -33.312 -18.531 1 98.44 236 LEU B O 1
ATOM 4226 N N . PHE B 1 237 ? -7.855 -32.25 -17.812 1 98.44 237 PHE B N 1
ATOM 4227 C CA . PHE B 1 237 ? -7.574 -33.219 -16.75 1 98.44 237 PHE B CA 1
ATOM 4228 C C . PHE B 1 237 ? -8.633 -33.125 -15.656 1 98.44 237 PHE B C 1
ATOM 4230 O O . PHE B 1 237 ? -9.281 -34.125 -15.344 1 98.44 237 PHE B O 1
ATOM 4237 N N . TYR B 1 238 ? -8.891 -31.891 -15.109 1 98.25 238 TYR B N 1
ATOM 4238 C CA . TYR B 1 238 ? -9.789 -31.734 -13.977 1 98.25 238 TYR B CA 1
ATOM 4239 C C . TYR B 1 238 ? -11.25 -31.828 -14.414 1 98.25 238 TYR B C 1
ATOM 4241 O O . TYR B 1 238 ? -12.047 -32.531 -13.797 1 98.25 238 TYR B O 1
ATOM 4249 N N . LYS B 1 239 ? -11.602 -31.156 -15.508 1 96.62 239 LYS B N 1
ATOM 4250 C CA . LYS B 1 239 ? -13.008 -31.047 -15.875 1 96.62 239 LYS B CA 1
ATOM 4251 C C . LYS B 1 239 ? -13.445 -32.188 -16.766 1 96.62 239 LYS B C 1
ATOM 4253 O O . LYS B 1 239 ? -14.508 -32.781 -16.547 1 96.62 239 LYS B O 1
ATOM 4258 N N . VAL B 1 240 ? -12.688 -32.531 -17.766 1 96.75 240 VAL B N 1
ATOM 4259 C CA . VAL B 1 240 ? -13.125 -33.5 -18.766 1 96.75 240 VAL B CA 1
ATOM 4260 C C . VAL B 1 240 ? -12.836 -34.938 -18.281 1 96.75 240 VAL B C 1
ATOM 4262 O O . VAL B 1 240 ? -13.734 -35.781 -18.25 1 96.75 240 VAL B O 1
ATOM 4265 N N . ILE B 1 241 ? -11.641 -35.219 -17.891 1 97.94 241 ILE B N 1
ATOM 4266 C CA . ILE B 1 241 ? -11.234 -36.562 -17.547 1 97.94 241 ILE B CA 1
ATOM 4267 C C . ILE B 1 241 ? -11.781 -36.938 -16.172 1 97.94 241 ILE B C 1
ATOM 4269 O O . ILE B 1 241 ? -12.438 -37.969 -16 1 97.94 241 ILE B O 1
ATOM 4273 N N . LEU B 1 242 ? -11.602 -36.031 -15.164 1 97.62 242 LEU B N 1
ATOM 4274 C CA . LEU B 1 242 ? -12.031 -36.344 -13.797 1 97.62 242 LEU B CA 1
ATOM 4275 C C . LEU B 1 242 ? -13.484 -35.969 -13.578 1 97.62 242 LEU B C 1
ATOM 4277 O O . LEU B 1 242 ? -14.102 -36.375 -12.602 1 97.62 242 LEU B O 1
ATOM 4281 N N . GLY B 1 243 ? -14.016 -35.094 -14.43 1 96.94 243 GLY B N 1
ATOM 4282 C CA . GLY B 1 243 ? -15.398 -34.656 -14.336 1 96.94 243 GLY B CA 1
ATOM 4283 C C . GLY B 1 243 ? -15.656 -33.719 -13.18 1 96.94 243 GLY B C 1
ATOM 4284 O O . GLY B 1 243 ? -16.781 -33.594 -12.711 1 96.94 243 GLY B O 1
ATOM 4285 N N . ALA B 1 244 ? -14.633 -33.062 -12.719 1 96.62 244 ALA B N 1
ATOM 4286 C CA . ALA B 1 244 ? -14.773 -32.156 -11.586 1 96.62 244 ALA B CA 1
ATOM 4287 C C . ALA B 1 244 ? -15.414 -30.844 -12.023 1 96.62 244 ALA B C 1
ATOM 4289 O O . ALA B 1 244 ? -15.203 -30.375 -13.148 1 96.62 244 ALA B O 1
ATOM 4290 N N . ASN B 1 245 ? -16.234 -30.297 -11.172 1 96.06 245 ASN B N 1
ATOM 4291 C CA . ASN B 1 245 ? -16.969 -29.062 -11.469 1 96.06 245 ASN B CA 1
ATOM 4292 C C . ASN B 1 245 ? -17.094 -28.172 -10.242 1 96.06 245 ASN B C 1
ATOM 4294 O O . ASN B 1 245 ? -16.688 -28.562 -9.141 1 96.06 245 ASN B O 1
ATOM 4298 N N . GLY B 1 246 ? -17.609 -26.906 -10.508 1 95.88 246 GLY B N 1
ATOM 4299 C CA . GLY B 1 246 ? -17.844 -25.984 -9.398 1 95.88 246 GLY B CA 1
ATOM 4300 C C . GLY B 1 246 ? -16.828 -24.859 -9.344 1 95.88 246 GLY B C 1
ATOM 4301 O O . GLY B 1 246 ? -15.898 -24.812 -10.156 1 95.88 246 GLY B O 1
ATOM 4302 N N . LEU B 1 247 ? -17.031 -24.047 -8.375 1 97 247 LEU B N 1
ATOM 4303 C CA . LEU B 1 247 ? -16.234 -22.828 -8.25 1 97 247 LEU B CA 1
ATOM 4304 C C . LEU B 1 247 ? -14.773 -23.156 -7.973 1 97 247 LEU B C 1
ATOM 4306 O O . LEU B 1 247 ? -13.875 -22.516 -8.531 1 97 247 LEU B O 1
ATOM 4310 N N . ILE B 1 248 ? -14.57 -24.156 -7.102 1 97.94 248 ILE B N 1
ATOM 4311 C CA . ILE B 1 248 ? -13.219 -24.547 -6.73 1 97.94 248 ILE B CA 1
ATOM 4312 C C . ILE B 1 248 ? -12.43 -24.938 -7.98 1 97.94 248 ILE B C 1
ATOM 4314 O O . ILE B 1 248 ? -11.273 -24.547 -8.148 1 97.94 248 ILE B O 1
ATOM 4318 N N . ILE B 1 249 ? -13.039 -25.688 -8.867 1 98.19 249 ILE B N 1
ATOM 4319 C CA . ILE B 1 249 ? -12.398 -26.188 -10.078 1 98.19 249 ILE B CA 1
ATOM 4320 C C . ILE B 1 249 ? -12.164 -25.031 -11.047 1 98.19 249 ILE B C 1
ATOM 4322 O O . ILE B 1 249 ? -11.07 -24.906 -11.609 1 98.19 249 ILE B O 1
ATOM 4326 N N . ASN B 1 250 ? -13.18 -24.156 -11.219 1 98.31 250 ASN B N 1
ATOM 4327 C CA . ASN B 1 250 ? -13.047 -23.016 -12.117 1 98.31 250 ASN B CA 1
ATOM 4328 C C . ASN B 1 250 ? -11.93 -22.078 -11.68 1 98.31 250 ASN B C 1
ATOM 4330 O O . ASN B 1 250 ? -11.117 -21.641 -12.492 1 98.31 250 ASN B O 1
ATOM 4334 N N . VAL B 1 251 ? -11.906 -21.797 -10.391 1 98.5 251 VAL B N 1
ATOM 4335 C CA . VAL B 1 251 ? -10.891 -20.906 -9.844 1 98.5 251 VAL B CA 1
ATOM 4336 C C . VAL B 1 251 ? -9.508 -21.547 -9.992 1 98.5 251 VAL B C 1
ATOM 4338 O O . VAL B 1 251 ? -8.531 -20.859 -10.312 1 98.5 251 VAL B O 1
ATOM 4341 N N . SER B 1 252 ? -9.422 -22.844 -9.742 1 98.75 252 SER B N 1
ATOM 4342 C CA . SER B 1 252 ? -8.164 -23.562 -9.891 1 98.75 252 SER B CA 1
ATOM 4343 C C . SER B 1 252 ? -7.641 -23.469 -11.32 1 98.75 252 SER B C 1
ATOM 4345 O O . SER B 1 252 ? -6.473 -23.141 -11.539 1 98.75 252 SER B O 1
ATOM 4347 N N . ILE B 1 253 ? -8.484 -23.734 -12.25 1 98.69 253 ILE B N 1
ATOM 4348 C CA . ILE B 1 253 ? -8.086 -23.703 -13.648 1 98.69 253 ILE B CA 1
ATOM 4349 C C . ILE B 1 253 ? -7.707 -22.281 -14.055 1 98.69 253 ILE B C 1
ATOM 4351 O O . ILE B 1 253 ? -6.727 -22.078 -14.773 1 98.69 253 ILE B O 1
ATOM 4355 N N . MET B 1 254 ? -8.422 -21.297 -13.594 1 98.69 254 MET B N 1
ATOM 4356 C CA . MET B 1 254 ? -8.086 -19.906 -13.867 1 98.69 254 MET B CA 1
ATOM 4357 C C . MET B 1 254 ? -6.715 -19.547 -13.297 1 98.69 254 MET B C 1
ATOM 4359 O O . MET B 1 254 ? -5.961 -18.781 -13.906 1 98.69 254 MET B O 1
ATOM 4363 N N . GLU B 1 255 ? -6.406 -20.062 -12.141 1 98.75 255 GLU B N 1
ATOM 4364 C CA . GLU B 1 255 ? -5.098 -19.828 -11.539 1 98.75 255 GLU B CA 1
ATOM 4365 C C . GLU B 1 255 ? -3.982 -20.422 -12.398 1 98.75 255 GLU B C 1
ATOM 4367 O O . GLU B 1 255 ? -2.896 -19.844 -12.492 1 98.75 255 GLU B O 1
ATOM 4372 N N . SER B 1 256 ? -4.254 -21.547 -13 1 98.69 256 SER B N 1
ATOM 4373 C CA . SER B 1 256 ? -3.258 -22.172 -13.875 1 98.69 256 SER B CA 1
ATOM 4374 C C . SER B 1 256 ? -3.016 -21.312 -15.117 1 98.69 256 SER B C 1
ATOM 4376 O O . SER B 1 256 ? -1.991 -21.469 -15.781 1 98.69 256 SER B O 1
ATOM 4378 N N . ALA B 1 257 ? -3.945 -20.406 -15.422 1 98.69 257 ALA B N 1
ATOM 4379 C CA . ALA B 1 257 ? -3.906 -19.578 -16.625 1 98.69 257 ALA B CA 1
ATOM 4380 C C . ALA B 1 257 ? -3.256 -18.234 -16.359 1 98.69 257 ALA B C 1
ATOM 4382 O O . ALA B 1 257 ? -3.189 -17.375 -17.234 1 98.69 257 ALA B O 1
ATOM 4383 N N . MET B 1 258 ? -2.803 -18 -15.148 1 98.62 258 MET B N 1
ATOM 4384 C CA . MET B 1 258 ? -2.227 -16.719 -14.773 1 98.62 258 MET B CA 1
ATOM 4385 C C . MET B 1 258 ? -0.899 -16.484 -15.484 1 98.62 258 MET B C 1
ATOM 4387 O O . MET B 1 258 ? -0.266 -17.438 -15.953 1 98.62 258 MET B O 1
ATOM 4391 N N . ALA B 1 259 ? -0.459 -15.258 -15.594 1 98.31 259 ALA B N 1
ATOM 4392 C CA . ALA B 1 259 ? 0.82 -14.844 -16.172 1 98.31 259 ALA B CA 1
ATOM 4393 C C . ALA B 1 259 ? 1.986 -15.461 -15.398 1 98.31 259 ALA B C 1
ATOM 4395 O O . ALA B 1 259 ? 1.793 -16.062 -14.336 1 98.31 259 ALA B O 1
ATOM 4396 N N . PRO B 1 260 ? 3.203 -15.367 -15.961 1 98.44 260 PRO B N 1
ATOM 4397 C CA . PRO B 1 260 ? 4.379 -15.852 -15.242 1 98.44 260 PRO B CA 1
ATOM 4398 C C . PRO B 1 260 ? 4.574 -15.156 -13.891 1 98.44 260 PRO B C 1
ATOM 4400 O O . PRO B 1 260 ? 4.305 -13.961 -13.766 1 98.44 260 PRO B O 1
ATOM 4403 N N . MET B 1 261 ? 5.035 -15.922 -12.945 1 97.75 261 MET B N 1
ATOM 4404 C CA . MET B 1 261 ? 5.285 -15.453 -11.586 1 97.75 261 MET B CA 1
ATOM 4405 C C . MET B 1 261 ? 6.445 -14.461 -11.555 1 97.75 261 MET B C 1
ATOM 4407 O O . MET B 1 261 ? 7.539 -14.766 -12.031 1 97.75 261 MET B O 1
ATOM 4411 N N . ILE B 1 262 ? 6.23 -13.336 -10.938 1 95.12 262 ILE B N 1
ATOM 4412 C CA . ILE B 1 262 ? 7.262 -12.305 -10.836 1 95.12 262 ILE B CA 1
ATOM 4413 C C . ILE B 1 262 ? 8.438 -12.836 -10.016 1 95.12 262 ILE B C 1
ATOM 4415 O O . ILE B 1 262 ? 9.594 -12.719 -10.43 1 95.12 262 ILE B O 1
ATOM 4419 N N . THR B 1 263 ? 8.18 -13.406 -8.891 1 94.12 263 THR B N 1
ATOM 4420 C CA . THR B 1 263 ? 9.227 -13.906 -8.016 1 94.12 263 THR B CA 1
ATOM 4421 C C . THR B 1 263 ? 9.969 -15.07 -8.672 1 94.12 263 THR B C 1
ATOM 4423 O O . THR B 1 263 ? 11.148 -15.289 -8.398 1 94.12 263 THR B O 1
ATOM 4426 N N . GLY B 1 264 ? 9.289 -15.805 -9.5 1 96.88 264 GLY B N 1
ATOM 4427 C CA . GLY B 1 264 ? 9.953 -16.828 -10.289 1 96.88 264 GLY B CA 1
ATOM 4428 C C . GLY B 1 264 ? 10.961 -16.266 -11.266 1 96.88 264 GLY B C 1
ATOM 4429 O O . GLY B 1 264 ? 12.062 -16.812 -11.414 1 96.88 264 GLY B O 1
ATOM 4430 N N . ALA B 1 265 ? 10.586 -15.195 -11.906 1 96.75 265 ALA B N 1
ATOM 4431 C CA . ALA B 1 265 ? 11.492 -14.523 -12.836 1 96.75 265 ALA B CA 1
ATOM 4432 C C . ALA B 1 265 ? 12.703 -13.953 -12.109 1 96.75 265 ALA B C 1
ATOM 4434 O O . ALA B 1 265 ? 13.828 -14.008 -12.617 1 96.75 265 ALA B O 1
ATOM 4435 N N . ILE B 1 266 ? 12.484 -13.492 -10.969 1 93.38 266 ILE B N 1
ATOM 4436 C CA . ILE B 1 266 ? 13.57 -12.961 -10.148 1 93.38 266 ILE B CA 1
ATOM 4437 C C . ILE B 1 266 ? 14.516 -14.086 -9.758 1 93.38 266 ILE B C 1
ATOM 4439 O O . ILE B 1 266 ? 15.742 -13.93 -9.82 1 93.38 266 ILE B O 1
ATOM 4443 N N . LEU B 1 267 ? 13.938 -15.156 -9.344 1 94.5 267 LEU B N 1
ATOM 4444 C CA . LEU B 1 267 ? 14.742 -16.312 -8.984 1 94.5 267 LEU B CA 1
ATOM 4445 C C . LEU B 1 267 ? 15.625 -16.75 -10.148 1 94.5 267 LEU B C 1
ATOM 4447 O O . LEU B 1 267 ? 16.828 -16.938 -9.977 1 94.5 267 LEU B O 1
ATOM 4451 N N . ALA B 1 268 ? 15.016 -16.859 -11.305 1 96.81 268 ALA B N 1
ATOM 4452 C CA . ALA B 1 268 ? 15.766 -17.25 -12.5 1 96.81 268 ALA B CA 1
ATOM 4453 C C . ALA B 1 268 ? 16.875 -16.25 -12.797 1 96.81 268 ALA B C 1
ATOM 4455 O O . ALA B 1 268 ? 18.016 -16.656 -13.047 1 96.81 268 ALA B O 1
ATOM 4456 N N . SER B 1 269 ? 16.594 -15.031 -12.703 1 95.12 269 SER B N 1
ATOM 4457 C CA . SER B 1 269 ? 17.562 -13.977 -13.008 1 95.12 269 SER B CA 1
ATOM 4458 C C . SER B 1 269 ? 18.703 -13.969 -11.992 1 95.12 269 SER B C 1
ATOM 4460 O O . SER B 1 269 ? 19.859 -13.781 -12.359 1 95.12 269 SER B O 1
ATOM 4462 N N . THR B 1 270 ? 18.422 -14.203 -10.781 1 92.88 270 THR B N 1
ATOM 4463 C CA . THR B 1 270 ? 19.422 -14.188 -9.719 1 92.88 270 THR B CA 1
ATOM 4464 C C . THR B 1 270 ? 20.422 -15.312 -9.914 1 92.88 270 THR B C 1
ATOM 4466 O O . THR B 1 270 ? 21.594 -15.172 -9.555 1 92.88 270 THR B O 1
ATOM 4469 N N . TYR B 1 271 ? 19.953 -16.375 -10.477 1 94.19 271 TYR B N 1
ATOM 4470 C CA . TYR B 1 271 ? 20.828 -17.516 -10.727 1 94.19 271 TYR B CA 1
ATOM 4471 C C . TYR B 1 271 ? 21.422 -17.453 -12.125 1 94.19 271 TYR B C 1
ATOM 4473 O O . TYR B 1 271 ? 22.016 -18.422 -12.602 1 94.19 271 TYR B O 1
ATOM 4481 N N . GLY B 1 272 ? 21.203 -16.297 -12.758 1 95 272 GLY B N 1
ATOM 4482 C CA . GLY B 1 272 ? 21.828 -16.062 -14.055 1 95 272 GLY B CA 1
ATOM 4483 C C . GLY B 1 272 ? 21.156 -16.812 -15.188 1 95 272 GLY B C 1
ATOM 4484 O O . GLY B 1 272 ? 21.75 -17.016 -16.25 1 95 272 GLY B O 1
ATOM 4485 N N . LEU B 1 273 ? 19.922 -17.234 -14.992 1 97.5 273 LEU B N 1
ATOM 4486 C CA . LEU B 1 273 ? 19.172 -17.969 -16.016 1 97.5 273 LEU B CA 1
ATOM 4487 C C . LEU B 1 273 ? 18.438 -17.016 -16.953 1 97.5 273 LEU B C 1
ATOM 4489 O O . LEU B 1 273 ? 17.25 -16.75 -16.766 1 97.5 273 LEU B O 1
ATOM 4493 N N . LYS B 1 274 ? 19.109 -16.547 -17.984 1 95.88 274 LYS B N 1
ATOM 4494 C CA . LYS B 1 274 ? 18.594 -15.695 -19.047 1 95.88 274 LYS B CA 1
ATOM 4495 C C . LYS B 1 274 ? 17.75 -14.562 -18.469 1 95.88 274 LYS B C 1
ATOM 4497 O O . LYS B 1 274 ? 16.547 -14.484 -18.75 1 95.88 274 LYS B O 1
ATOM 4502 N N . PRO B 1 275 ? 18.391 -13.656 -17.844 1 94.62 275 PRO B N 1
ATOM 4503 C CA . PRO B 1 275 ? 17.672 -12.578 -17.156 1 94.62 275 PRO B CA 1
ATOM 4504 C C . PRO B 1 275 ? 16.781 -11.766 -18.094 1 94.62 275 PRO B C 1
ATOM 4506 O O . PRO B 1 275 ? 15.664 -11.414 -17.734 1 94.62 275 PRO B O 1
ATOM 4509 N N . LYS B 1 276 ? 17.219 -11.516 -19.266 1 94.62 276 LYS B N 1
ATOM 4510 C CA . LYS B 1 276 ? 16.438 -10.734 -20.203 1 94.62 276 LYS B CA 1
ATOM 4511 C C . LYS B 1 276 ? 15.156 -11.469 -20.609 1 94.62 276 LYS B C 1
ATOM 4513 O O . LYS B 1 276 ? 14.07 -10.883 -20.625 1 94.62 276 LYS B O 1
ATOM 4518 N N . LEU B 1 277 ? 15.273 -12.719 -20.891 1 96.19 277 LEU B N 1
ATOM 4519 C CA . LEU B 1 277 ? 14.109 -13.523 -21.25 1 96.19 277 LEU B CA 1
ATOM 4520 C C . LEU B 1 277 ? 13.141 -13.625 -20.078 1 96.19 277 LEU B C 1
ATOM 4522 O O . LEU B 1 277 ? 11.922 -13.539 -20.266 1 96.19 277 LEU B O 1
ATOM 4526 N N . SER B 1 278 ? 13.68 -13.828 -18.906 1 95.5 278 SER B N 1
ATOM 4527 C CA . SER B 1 278 ? 12.859 -13.906 -17.703 1 95.5 278 SER B CA 1
ATOM 4528 C C . SER B 1 278 ? 12.023 -12.641 -17.531 1 95.5 278 SER B C 1
ATOM 4530 O O . SER B 1 278 ? 10.828 -12.719 -17.234 1 95.5 278 SER B O 1
ATOM 4532 N N . SER B 1 279 ? 12.656 -11.539 -17.734 1 93.75 279 SER B N 1
ATOM 4533 C CA . SER B 1 279 ? 11.969 -10.258 -17.594 1 93.75 279 SER B CA 1
ATOM 4534 C C . SER B 1 279 ? 10.906 -10.086 -18.672 1 93.75 279 SER B C 1
ATOM 4536 O O . SER B 1 279 ? 9.82 -9.57 -18.406 1 93.75 279 SER B O 1
ATOM 4538 N N . MET B 1 280 ? 11.18 -10.5 -19.844 1 95.56 280 MET B N 1
ATOM 4539 C CA . MET B 1 280 ? 10.242 -10.391 -20.953 1 95.56 280 MET B CA 1
ATOM 4540 C C . MET B 1 280 ? 9.023 -11.273 -20.719 1 95.56 280 MET B C 1
ATOM 4542 O O . MET B 1 280 ? 7.902 -10.898 -21.078 1 95.56 280 MET B O 1
ATOM 4546 N N . MET B 1 281 ? 9.273 -12.438 -20.172 1 97.19 281 MET B N 1
ATOM 4547 C CA . MET B 1 281 ? 8.18 -13.359 -19.875 1 97.19 281 MET B CA 1
ATOM 4548 C C . MET B 1 281 ? 7.145 -12.703 -18.969 1 97.19 281 MET B C 1
ATOM 4550 O O . MET B 1 281 ? 5.941 -12.836 -19.203 1 97.19 281 MET B O 1
ATOM 4554 N N . VAL B 1 282 ? 7.645 -11.969 -18.031 1 95.88 282 VAL B N 1
ATOM 4555 C CA . VAL B 1 282 ? 6.746 -11.281 -17.094 1 95.88 282 VAL B CA 1
ATOM 4556 C C . VAL B 1 282 ? 6.168 -10.039 -17.766 1 95.88 282 VAL B C 1
ATOM 4558 O O . VAL B 1 282 ? 4.953 -9.828 -17.75 1 95.88 282 VAL B O 1
ATOM 4561 N N . GLY B 1 283 ? 6.992 -9.266 -18.375 1 94.62 283 GLY B N 1
ATOM 4562 C CA . GLY B 1 283 ? 6.605 -7.988 -18.953 1 94.62 283 GLY B CA 1
ATOM 4563 C C . GLY B 1 283 ? 5.566 -8.117 -20.047 1 94.62 283 GLY B C 1
ATOM 4564 O O . GLY B 1 283 ? 4.625 -7.328 -20.109 1 94.62 283 GLY B O 1
ATOM 4565 N N . ILE B 1 284 ? 5.715 -9.062 -20.859 1 95.75 284 ILE B N 1
ATOM 4566 C CA . ILE B 1 284 ? 4.785 -9.266 -21.969 1 95.75 284 ILE B CA 1
ATOM 4567 C C . ILE B 1 284 ? 3.686 -10.242 -21.547 1 95.75 284 ILE B C 1
ATOM 4569 O O . ILE B 1 284 ? 2.531 -10.094 -21.953 1 95.75 284 ILE B O 1
ATOM 4573 N N . GLY B 1 285 ? 4.02 -11.133 -20.703 1 97.25 285 GLY B N 1
ATOM 4574 C CA . GLY B 1 285 ? 3.096 -12.172 -20.266 1 97.25 285 GLY B CA 1
ATOM 4575 C C . GLY B 1 285 ? 1.925 -11.625 -19.469 1 97.25 285 GLY B C 1
ATOM 4576 O O . GLY B 1 285 ? 0.791 -12.086 -19.641 1 97.25 285 GLY B O 1
ATOM 4577 N N . ILE B 1 286 ? 2.217 -10.672 -18.625 1 97.12 286 ILE B N 1
ATOM 4578 C CA . ILE B 1 286 ? 1.164 -10.148 -17.75 1 97.12 286 ILE B CA 1
ATOM 4579 C C . ILE B 1 286 ? 0.099 -9.453 -18.609 1 97.12 286 ILE B C 1
ATOM 4581 O O . ILE B 1 286 ? -1.08 -9.812 -18.547 1 97.12 286 ILE B O 1
ATOM 4585 N N . PRO B 1 287 ? 0.411 -8.539 -19.484 1 95.62 287 PRO B N 1
ATOM 4586 C CA . PRO B 1 287 ? -0.616 -7.922 -20.328 1 95.62 287 PRO B CA 1
ATOM 4587 C C . PRO B 1 287 ? -1.349 -8.938 -21.203 1 95.62 287 PRO B C 1
ATOM 4589 O O . PRO B 1 287 ? -2.572 -8.867 -21.344 1 95.62 287 PRO B O 1
ATOM 4592 N N . LEU B 1 288 ? -0.648 -9.844 -21.734 1 97.38 288 LEU B N 1
ATOM 4593 C CA . LEU B 1 288 ? -1.247 -10.859 -22.594 1 97.38 288 LEU B CA 1
ATOM 4594 C C . LEU B 1 288 ? -2.193 -11.75 -21.797 1 97.38 288 LEU B C 1
ATOM 4596 O O . LEU B 1 288 ? -3.209 -12.211 -22.328 1 97.38 288 LEU B O 1
ATOM 4600 N N . SER B 1 289 ? -1.842 -12.008 -20.609 1 97.81 289 SER B N 1
ATOM 4601 C CA . SER B 1 289 ? -2.643 -12.898 -19.766 1 97.81 289 SER B CA 1
ATOM 4602 C C . SER B 1 289 ? -4.039 -12.328 -19.531 1 97.81 289 SER B C 1
ATOM 4604 O O . SER B 1 289 ? -5.004 -13.078 -19.391 1 97.81 289 SER B O 1
ATOM 4606 N N . PHE B 1 290 ? -4.203 -11.023 -19.484 1 96.12 290 PHE B N 1
ATOM 4607 C CA . PHE B 1 290 ? -5.523 -10.43 -19.281 1 96.12 290 PHE B CA 1
ATOM 4608 C C . PHE B 1 290 ? -6.449 -10.773 -20.438 1 96.12 290 PHE B C 1
ATOM 4610 O O . PHE B 1 290 ? -7.652 -10.953 -20.25 1 96.12 290 PHE B O 1
ATOM 4617 N N . ILE B 1 291 ? -5.926 -10.891 -21.578 1 96.75 291 ILE B N 1
ATOM 4618 C CA . ILE B 1 291 ? -6.703 -11.266 -22.75 1 96.75 291 ILE B CA 1
ATOM 4619 C C . ILE B 1 291 ? -7.055 -12.75 -22.688 1 96.75 291 ILE B C 1
ATOM 4621 O O . ILE B 1 291 ? -8.219 -13.133 -22.859 1 96.75 291 ILE B O 1
ATOM 4625 N N . THR B 1 292 ? -6.082 -13.555 -22.375 1 98.12 292 THR B N 1
ATOM 4626 C CA . THR B 1 292 ? -6.316 -14.992 -22.359 1 98.12 292 THR B CA 1
ATOM 4627 C C . THR B 1 292 ? -7.219 -15.391 -21.203 1 98.12 292 THR B C 1
ATOM 4629 O O . THR B 1 292 ? -7.996 -16.344 -21.297 1 98.12 292 THR B O 1
ATOM 4632 N N . LEU B 1 293 ? -7.129 -14.695 -20.125 1 98.06 293 LEU B N 1
ATOM 4633 C CA . LEU B 1 293 ? -7.965 -14.992 -18.969 1 98.06 293 LEU B CA 1
ATOM 4634 C C . LEU B 1 293 ? -9.438 -14.781 -19.297 1 98.06 293 LEU B C 1
ATOM 4636 O O . LEU B 1 293 ? -10.297 -15.531 -18.812 1 98.06 293 LEU B O 1
ATOM 4640 N N . VAL B 1 294 ? -9.742 -13.766 -20.078 1 96.12 294 VAL B N 1
ATOM 4641 C CA . VAL B 1 294 ? -11.117 -13.516 -20.5 1 96.12 294 VAL B CA 1
ATOM 4642 C C . VAL B 1 294 ? -11.609 -14.695 -21.344 1 96.12 294 VAL B C 1
ATOM 4644 O O . VAL B 1 294 ? -12.742 -15.156 -21.156 1 96.12 294 VAL B O 1
ATOM 4647 N N . LEU B 1 295 ? -10.766 -15.164 -22.172 1 97.31 295 LEU B N 1
ATOM 4648 C CA . LEU B 1 295 ? -11.109 -16.297 -23.016 1 97.31 295 LEU B CA 1
ATOM 4649 C C . LEU B 1 295 ? -11.367 -17.547 -22.172 1 97.31 295 LEU B C 1
ATOM 4651 O O . LEU B 1 295 ? -12.352 -18.25 -22.375 1 97.31 295 LEU B O 1
ATOM 4655 N N . TRP B 1 296 ? -10.531 -17.828 -21.203 1 98.19 296 TRP B N 1
ATOM 4656 C CA . TRP B 1 296 ? -10.688 -19 -20.359 1 98.19 296 TRP B CA 1
ATOM 4657 C C . TRP B 1 296 ? -11.938 -18.891 -19.5 1 98.19 296 TRP B C 1
ATOM 4659 O O . TRP B 1 296 ? -12.586 -19.891 -19.203 1 98.19 296 TRP B O 1
ATOM 4669 N N . TYR B 1 297 ? -12.203 -17.672 -19.062 1 96.69 297 TYR B N 1
ATOM 4670 C CA . TYR B 1 297 ? -13.414 -17.438 -18.266 1 96.69 297 TYR B CA 1
ATOM 4671 C C . TYR B 1 297 ? -14.656 -17.875 -19.047 1 96.69 297 TYR B C 1
ATOM 4673 O O . TYR B 1 297 ? -15.547 -18.516 -18.484 1 96.69 297 TYR B O 1
ATOM 4681 N N . PHE B 1 298 ? -14.695 -17.594 -20.359 1 95.75 298 PHE B N 1
ATOM 4682 C CA . PHE B 1 298 ? -15.844 -17.938 -21.188 1 95.75 298 PHE B CA 1
ATOM 4683 C C . PHE B 1 298 ? -15.867 -19.422 -21.484 1 95.75 298 PHE B C 1
ATOM 4685 O O . PHE B 1 298 ? -16.938 -20.031 -21.578 1 95.75 298 PHE B O 1
ATOM 4692 N N . ILE B 1 299 ? -14.742 -20 -21.594 1 95.94 299 ILE B N 1
ATOM 4693 C CA . ILE B 1 299 ? -14.648 -21.438 -21.844 1 95.94 299 ILE B CA 1
ATOM 4694 C C . ILE B 1 299 ? -15.172 -22.203 -20.625 1 95.94 299 ILE B C 1
ATOM 4696 O O . ILE B 1 299 ? -15.82 -23.25 -20.766 1 95.94 299 ILE B O 1
ATOM 4700 N N . LEU B 1 300 ? -14.938 -21.688 -19.469 1 96.12 300 LEU B N 1
ATOM 4701 C CA . LEU B 1 300 ? -15.297 -22.375 -18.219 1 96.12 300 LEU B CA 1
ATOM 4702 C C . LEU B 1 300 ? -16.75 -22.109 -17.875 1 96.12 300 LEU B C 1
ATOM 4704 O O . LEU B 1 300 ? -17.328 -22.828 -17.047 1 96.12 300 LEU B O 1
ATOM 4708 N N . LYS B 1 301 ? -17.344 -21.062 -18.469 1 88 301 LYS B N 1
ATOM 4709 C CA . LYS B 1 301 ? -18.766 -20.781 -18.266 1 88 301 LYS B CA 1
ATOM 4710 C C . LYS B 1 301 ? -19.625 -21.719 -19.094 1 88 301 LYS B C 1
ATOM 4712 O O . LYS B 1 301 ? -20.688 -22.156 -18.656 1 88 301 LYS B O 1
#

Organism: Flavobacterium indicum (strain DSM 17447 / CIP 109464 / GPTSA100-9) (NCBI:txid1094466)

Foldseek 3Di:
DVLVVLLVVLLVLLQVCLPPPVADLVNLVVLVCLLQQFQLLLLLQQQLLPDDDDPLLVLLQVLLVVLLVVLLVVLVVVCVVVVNALLQSLLLSLQLSAFALFLQNQSVCCVQPNPVLNNLSSSNPQSHRQLCCLPVLLVSLCVSLVHDDDPVSSVCSNVVRNSNVSNVVSNVSNVVSHHDPPVSSVVSVVSNVVRSSSSSSSLSNLQDADDPDPCVVSLVVSLCCQQPVSLVVLCCVQCPVVVDDDSSSLSSSLSSNHATHPVSLVSSVVSVRPNVSSSNSSNVRHVVSVVSSVVSSVVND/DVLVVLLVVLLVLLQVCLPPPVADLVNLVVLVCLLQQFQLLLLLQQQLLPDDDDPLLVLLQVLLVVLLVVLLVVLVVVCVVVVNALLQSLLLSLQLSAFALFLQNQSVCCVQPNPVLNNLSSSNPQSHRQLCCLPVNLVSLCVSLVHDDDPVRSVCSNVVRNSNVSNVVSNVSNVVSHHDDPVSSVVSVVSNVVRSSSSSSSLSNLQDADDPDPCVVSLVVSLCCQQPVSLVVLCCVQCPVVVDDDSSSLSSSLSSNHATHPVSLVSSVVSVRPNVSSSNSSNVRHVVSVVSSVVSSVVND

Sequence (602 aa):
MDTIILLFLCLLLGIVFQNVNSFPKNAHLALNQFVLNVSIPAMALYYIPKIKIDESLLFPVGIAWIGFLISFLFFYALGKIFKWSNKLTGCLIIVAGLGNTSFVGFPVLEAMYGKEAIETAIIVDQPGSFVVLSTLGVLVAMLYSKEQPSISIIAKKIFFFPPFIMFVMAVILNIFEVDFPESLQSVFQRLAATVSPIALVAVGLQLKIEKRSKHWKFLSLGLIFKLIITPLFFYLFYKVILGANGLIINVSIMESAMAPMITGAILASTYGLKPKLSSMMVGIGIPLSFITLVLWYFILKMDTIILLFLCLLLGIVFQNVNSFPKNAHLALNQFVLNVSIPAMALYYIPKIKIDESLLFPVGIAWIGFLISFLFFYALGKIFKWSNKLTGCLIIVAGLGNTSFVGFPVLEAMYGKEAIETAIIVDQPGSFVVLSTLGVLVAMLYSKEQPSISIIAKKIFFFPPFIMFVMAVILNIFEVDFPESLQSVFQRLAATVSPIALVAVGLQLKIEKRSKHWKFLSLGLIFKLIITPLFFYLFYKVILGANGLIINVSIMESAMAPMITGAILASTYGLKPKLSSMMVGIGIPLSFITLVLWYFILK

Nearest PDB structures (foldseek):
  7wkw-assembly1_B  TM=7.431E-01  e=6.295E-09  Arab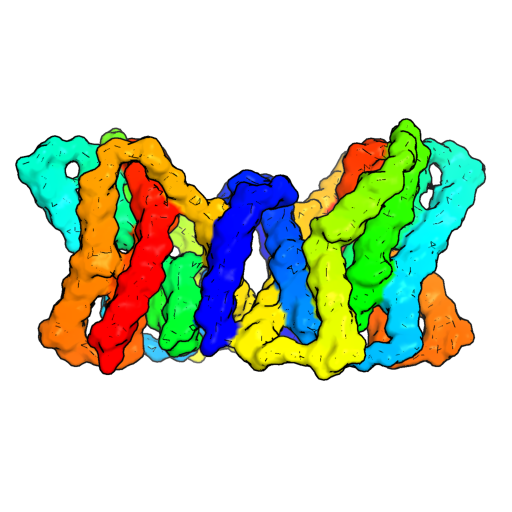idopsis thaliana
  8u56-assembly1_A  TM=8.237E-01  e=1.212E-07  Homo sapiens
  8u5n-assembly1_A  TM=8.048E-01  e=1.109E-07  Homo sapiens
  7y9u-assembly1_A  TM=7.221E-01  e=1.333E-08  Arabidopsis thaliana
  8z8z-assembly1_B  TM=7.912E-01  e=4.170E-07  Homo sapiens

Secondary structure (DSSP, 8-state):
-HHHHHHHHHHHHHHHHTT-TTS-TTHHHHHHHHIIIIIHHHHHHHHGGGS--SGGGHHHHHHHHHHHHHHHHHHHHHHHHTT--HHHHHHHHHHHHSB-TTTTHHHHHHHHH-THHHHHHHHHIIIIIIHHIIIIIHHHHHHHHTPPP-HHHHHHHHHT-HHHHHHHHHHHHHHTT----HHHHHHHHHHHTTHHHHHHHHHHHH----SS-S-HHHHHHHHHIIIIIHHHHHIIIIIIIS---SHHHHHHHHHHTSPBPHHHHHHHHHTTS-HHHHHHHHHHHHHHHHHHHHHHHHHH-/-HHHHHHHHHHHHHHHHTT-TTS-TTHHHHHHHHIIIIIHHHHHHHHGGGS--SGGGHHHHHHHHHHHHHHHHHHHHHHHHTT--HHHHHHHHHHHHSB-TTTTHHHHHHHHH-THHHHHHHHIIIIIIIHHIIIIIHHHHHHHHTPPP-HHHHHHHHHT-HHHHHHHHHHHHHHTT----HHHHHHHHHHHTTHHHHHHHHHHHH----SS-S-HHHHHHHHHIIIIIHHHHHIIIIIIIS---SHHHHHHHHHHTSPBPHHHHHHHHHTTS-HHHHHHHHHHHHHHHHHHHHHHHHHH-

pLDDT: mean 95.33, std 4.68, range [73.25, 98.88]

InterPro domains:
  IPR004776 Membrane transport PIN-like [PF03547] (3-297)
  IPR038770 Sodium/solute symporter superfamily [G3DSA:1.20.1530.20] (150-300)